Protein AF-0000000075117159 (afdb_homodimer)

InterPro domains:
  IPR006282 Thiamin pyrophosphokinase [TIGR01378] (21-223)
  IPR006282 Thiamin pyrophosphokinase [cd07995] (20-243)
  IPR007371 Thiamin pyrophosphokinase, catalytic domain [PF04263] (34-152)
  IPR007373 Thiamin pyrophosphokinase, thiamin-binding domain [PF04265] (171-242)
  IPR007373 Thiamin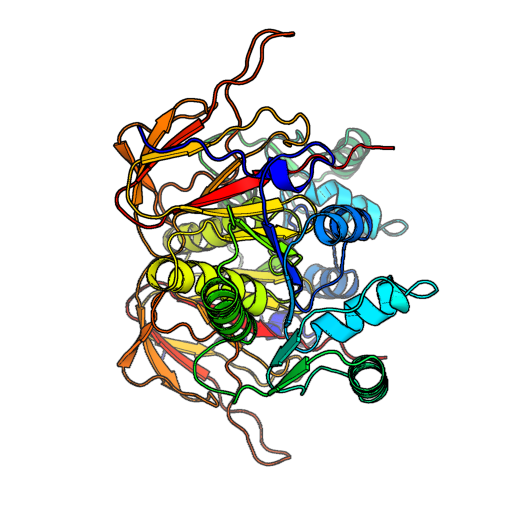 pyrophosphokinase, thiamin-binding domain [SM00983] (169-241)
  IPR016966 Thiamin pyrophosphokinase, eukaryotic [PIRSF031057] (19-249)
  IPR036371 Thiamin pyrophosphokinase, thiamin-binding domain superfamily [SSF63862] (161-248)
  IPR036759 Thiamin pyrophosphokinase, catalytic domain superfamily [G3DSA:3.40.50.10240] (19-159)
  IPR036759 Thiamin pyrophosphokinase, catalytic domain superfamily [SSF63999] (4-155)

Solvent-accessible surface area (backbone atoms only — not comparable to full-atom values): 26478 Å² total; per-residue (Å²): 128,72,72,68,43,47,78,65,33,57,72,37,89,84,38,80,64,35,29,30,35,37,32,32,69,41,84,77,56,63,70,60,46,54,48,40,58,75,56,32,79,43,36,34,23,23,29,33,12,45,47,44,51,53,61,73,30,63,96,50,46,86,79,66,70,42,61,30,37,23,23,70,55,81,65,37,48,70,69,53,53,50,50,41,50,71,74,64,33,41,76,45,78,38,78,92,55,102,58,52,48,62,46,53,38,49,53,51,49,54,49,49,37,57,75,67,64,55,84,67,61,30,37,39,28,45,26,42,62,59,78,51,52,41,54,24,52,43,43,54,32,35,49,44,41,40,65,79,72,43,90,59,52,58,36,32,37,37,95,48,28,36,40,37,66,38,65,56,42,69,44,36,34,45,67,63,82,81,46,58,36,81,36,28,25,46,40,28,63,40,22,64,21,51,27,33,38,44,47,36,61,74,58,38,78,69,38,66,28,24,68,56,73,38,70,41,40,79,33,30,63,42,87,61,61,89,91,52,78,52,64,50,31,34,41,34,27,73,32,51,35,31,35,33,35,28,40,46,71,79,74,129,127,72,72,69,42,46,77,65,34,58,71,37,90,84,38,80,64,34,28,31,36,38,31,30,70,39,84,76,56,64,70,59,46,54,47,41,57,73,56,32,79,43,37,34,23,23,29,34,12,46,46,44,52,53,62,74,29,64,96,50,45,86,79,65,69,43,63,30,36,22,21,71,55,81,64,36,49,69,69,53,54,49,51,41,50,71,74,65,34,41,75,44,80,38,79,93,55,103,58,52,46,62,47,52,39,48,54,52,48,52,49,48,37,58,75,67,65,56,83,66,60,31,37,39,28,44,26,44,63,59,77,52,52,42,55,24,51,44,43,54,32,36,50,45,42,40,66,78,72,42,89,61,52,59,38,31,37,38,94,46,28,34,40,35,63,37,65,56,40,69,43,34,33,44,67,63,81,79,45,59,37,79,36,27,24,46,41,27,57,55,17,65,22,50,26,33,39,43,45,35,60,73,57,39,78,69,37,66,29,24,64,55,75,38,67,41,41,79,33,29,63,40,86,60,60,89,90,52,78,53,63,52,31,34,43,32,27,72,32,54,35,33,36,34,36,29,41,48,74,79,73,128

Nearest PDB structures (foldseek):
  2f17-assembly1_A  TM=9.720E-01  e=2.182E-40  Mus musculus
  3s4y-assembly1_A  TM=9.652E-01  e=1.188E-36  Homo sapiens
  2hh9-assembly1_A  TM=8.566E-01  e=5.691E-23  Candida albicans
  2hh9-assembly1_B  TM=8.736E-01  e=2.674E-22  Candida albicans
  2g9z-assembly1_B  TM=8.415E-01  e=1.532E-22  Candida albicans

Radius of gyration: 22.89 Å; Cα contacts (8 Å, |Δi|>4): 1138; chains: 2; bounding box: 66×65×55 Å

Organism: Scophthalmus maximus (NCBI:txid52904)

pLDDT: mean 93.29, std 8.94, range [29.61, 98.81]

Sequence (504 aa):
MDRELTPLDCLLPSGSLRICLIILNQPLDVDYLHVLWSKALLRACADGAANHLYNTTAGDRDSFLPDYISGDFDSITTKVKAFYAYKGCKLMETADQDLTDFTKCLAIMLEEIQRRQLQVDAIVTLGGLAGRFDQTMASVETLHHALHMTQLPVLMVQGTSLAYLLRPGSHRLGVNTGLEGDWCSLIPVGGPCQTITTGLKWNLDNQVLQFGKLVSTSNAFETVAPGNPRMPVTVTTDQPLLWSMGISKSREMDRELTPLDCLLPSGSLRICLIILNQPLDVDYLHVLWSKALLRACADGAANHLYNTTAGDRDSFLPDYISGDFDSITTKVKAFYAYKGCKLMETADQDLTDFTKCLAIMLEEIQRRQLQVDAIVTLGGLAGRFDQTMASVETLHHALHMTQLPVLMVQGTSLAYLLRPGSHRLGVNTGLEGDWCSLIPVGGPCQTITTGLKWNLDNQVLQFGKLVSTSNAFETVAPGNPRMPVTVTTDQPLLWSMGISKSRE

Structure (mmCIF, N/CA/C/O backbone):
data_AF-0000000075117159-model_v1
#
loop_
_entity.id
_entity.type
_entity.pdbx_description
1 polymer 'Thiamine pyrophosphokinase'
#
loop_
_atom_site.group_PDB
_atom_site.id
_atom_site.type_symbol
_atom_site.label_atom_id
_atom_site.label_alt_id
_atom_site.label_comp_id
_atom_site.label_asym_id
_atom_site.label_entity_id
_atom_site.label_seq_id
_atom_site.pdbx_PDB_ins_code
_atom_site.Cartn_x
_atom_site.Cartn_y
_atom_site.Cartn_z
_atom_site.occupancy
_atom_site.B_iso_or_equiv
_atom_site.auth_seq_id
_atom_site.auth_comp_id
_atom_site.auth_asym_id
_atom_site.auth_atom_id
_atom_site.pdbx_PDB_model_num
ATOM 1 N N . MET A 1 1 ? 18.531 -27.922 3.85 1 39.19 1 MET A N 1
ATOM 2 C CA . MET A 1 1 ? 18.938 -26.562 3.48 1 39.19 1 MET A CA 1
ATOM 3 C C . MET A 1 1 ? 17.812 -25.844 2.725 1 39.19 1 MET A C 1
ATOM 5 O O . MET A 1 1 ? 17.266 -26.391 1.764 1 39.19 1 MET A O 1
ATOM 9 N N . ASP A 1 2 ? 17.125 -24.828 3.33 1 57.19 2 ASP A N 1
ATOM 10 C CA . ASP A 1 2 ? 15.93 -24.25 2.748 1 57.19 2 ASP A CA 1
ATOM 11 C C . ASP A 1 2 ? 16.203 -23.719 1.341 1 57.19 2 ASP A C 1
ATOM 13 O O . ASP A 1 2 ? 17.25 -23.156 1.08 1 57.19 2 ASP A O 1
ATOM 17 N N . ARG A 1 3 ? 15.656 -24.344 0.374 1 77.5 3 ARG A N 1
ATOM 18 C CA . ARG A 1 3 ? 15.836 -24.062 -1.05 1 77.5 3 ARG A CA 1
ATOM 19 C C . ARG A 1 3 ? 15.797 -22.578 -1.333 1 77.5 3 ARG A C 1
ATOM 21 O O . ARG A 1 3 ? 14.984 -21.844 -0.76 1 77.5 3 ARG A O 1
ATOM 28 N N . GLU A 1 4 ? 16.812 -22.125 -1.991 1 90.69 4 GLU A N 1
ATOM 29 C CA . GLU A 1 4 ? 16.938 -20.734 -2.424 1 90.69 4 GLU A CA 1
ATOM 30 C C . GLU A 1 4 ? 15.883 -20.375 -3.465 1 90.69 4 GLU A C 1
ATOM 32 O O . GLU A 1 4 ? 15.633 -21.156 -4.387 1 90.69 4 GLU A O 1
ATOM 37 N N . LEU A 1 5 ? 15.203 -19.359 -3.203 1 96.44 5 LEU A N 1
ATOM 38 C CA . LEU A 1 5 ? 14.258 -18.812 -4.18 1 96.44 5 LEU A CA 1
ATOM 39 C C . LEU A 1 5 ? 14.781 -17.516 -4.781 1 96.44 5 LEU A C 1
ATOM 41 O O . LEU A 1 5 ? 15.211 -16.625 -4.055 1 96.44 5 LEU A O 1
ATOM 45 N N . THR A 1 6 ? 14.883 -17.453 -6.078 1 97.25 6 THR A N 1
ATOM 46 C CA . THR A 1 6 ? 15.203 -16.203 -6.77 1 97.25 6 THR A CA 1
ATOM 47 C C . THR A 1 6 ? 13.93 -15.539 -7.297 1 97.25 6 THR A C 1
ATOM 49 O O . THR A 1 6 ? 13.445 -15.891 -8.375 1 97.25 6 THR A O 1
ATOM 52 N N . PRO A 1 7 ? 13.422 -14.531 -6.598 1 97.12 7 PRO A N 1
ATOM 53 C CA . PRO A 1 7 ? 12.078 -14.016 -6.863 1 97.12 7 PRO A CA 1
ATOM 54 C C . PRO A 1 7 ? 11.922 -13.477 -8.281 1 97.12 7 PRO A C 1
ATOM 56 O O . PRO A 1 7 ? 10.906 -13.727 -8.938 1 97.12 7 PRO A O 1
ATOM 59 N N . LEU A 1 8 ? 12.945 -12.883 -8.828 1 97.75 8 LEU A N 1
ATOM 60 C CA . LEU A 1 8 ? 12.797 -12.195 -10.109 1 97.75 8 LEU A CA 1
ATOM 61 C C . LEU A 1 8 ? 13.125 -13.133 -11.266 1 97.75 8 LEU A C 1
ATOM 63 O O . LEU A 1 8 ? 13.07 -12.727 -12.43 1 97.75 8 LEU A O 1
ATOM 67 N N . ASP A 1 9 ? 13.43 -14.383 -10.953 1 97 9 ASP A N 1
ATOM 68 C CA . ASP A 1 9 ? 13.688 -15.383 -11.984 1 97 9 ASP A CA 1
ATOM 69 C C . ASP A 1 9 ? 12.508 -15.508 -12.938 1 97 9 ASP A C 1
ATOM 71 O O . ASP A 1 9 ? 12.688 -15.773 -14.133 1 97 9 ASP A O 1
ATOM 75 N N . CYS A 1 10 ? 11.344 -15.289 -12.445 1 96.31 10 CYS A N 1
ATOM 76 C CA . CYS A 1 10 ? 10.117 -15.461 -13.227 1 96.31 10 CYS A CA 1
ATOM 77 C C . CYS A 1 10 ? 10.031 -14.422 -14.344 1 96.31 10 CYS A C 1
ATOM 79 O O . CYS A 1 10 ? 9.328 -14.625 -15.336 1 96.31 10 CYS A O 1
ATOM 81 N N . LEU A 1 11 ? 10.758 -13.336 -14.211 1 97.06 11 LEU A N 1
ATOM 82 C CA . LEU A 1 11 ? 10.68 -12.266 -15.195 1 97.06 11 LEU A CA 1
ATOM 83 C C . LEU A 1 11 ? 11.789 -12.398 -16.234 1 97.06 11 LEU A C 1
ATOM 85 O O . LEU A 1 11 ? 11.836 -11.625 -17.188 1 97.06 11 LEU A O 1
ATOM 89 N N . LEU A 1 12 ? 12.656 -13.359 -16 1 94.94 12 LEU A N 1
ATOM 90 C CA . LEU A 1 12 ? 13.711 -13.633 -16.969 1 94.94 12 LEU A CA 1
ATOM 91 C C . LEU A 1 12 ? 13.25 -14.633 -18.016 1 94.94 12 LEU A C 1
ATOM 93 O O . LEU A 1 12 ? 12.773 -15.719 -17.688 1 94.94 12 LEU A O 1
ATOM 97 N N . PRO A 1 13 ? 13.383 -14.266 -19.25 1 90.25 13 PRO A N 1
ATOM 98 C CA . PRO A 1 13 ? 13.047 -15.25 -20.281 1 90.25 13 PRO A CA 1
ATOM 99 C C . PRO A 1 13 ? 13.758 -16.594 -20.078 1 90.25 13 PRO A C 1
ATOM 101 O O . PRO A 1 13 ? 13.18 -17.641 -20.359 1 90.25 13 PRO A O 1
ATOM 104 N N . SER A 1 14 ? 14.914 -16.531 -19.609 1 90.81 14 SER A N 1
ATOM 105 C CA . SER A 1 14 ? 15.703 -17.734 -19.391 1 90.81 14 SER A CA 1
ATOM 106 C C . SER A 1 14 ? 15.477 -18.312 -18 1 90.81 14 SER A C 1
ATOM 108 O O . SER A 1 14 ? 16.156 -19.25 -17.594 1 90.81 14 SER A O 1
ATOM 110 N N . GLY A 1 15 ? 14.539 -17.734 -17.344 1 92.56 15 GLY A N 1
ATOM 111 C CA . GLY A 1 15 ? 14.289 -18.203 -15.984 1 92.56 15 GLY A CA 1
ATOM 112 C C . GLY A 1 15 ? 13.844 -19.656 -15.9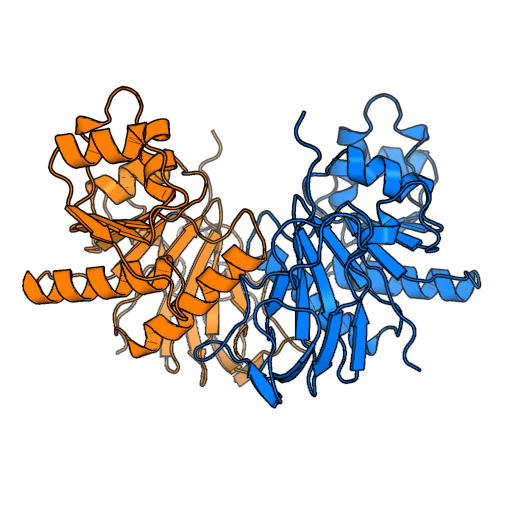3 1 92.56 15 GLY A C 1
ATOM 113 O O . GLY A 1 15 ? 13.219 -20.156 -16.875 1 92.56 15 GLY A O 1
ATOM 114 N N . SER A 1 16 ? 14.086 -20.312 -14.812 1 92.88 16 SER A N 1
ATOM 115 C CA . SER A 1 16 ? 13.859 -21.75 -14.703 1 92.88 16 SER A CA 1
ATOM 116 C C . SER A 1 16 ? 12.617 -22.047 -13.875 1 92.88 16 SER A C 1
ATOM 118 O O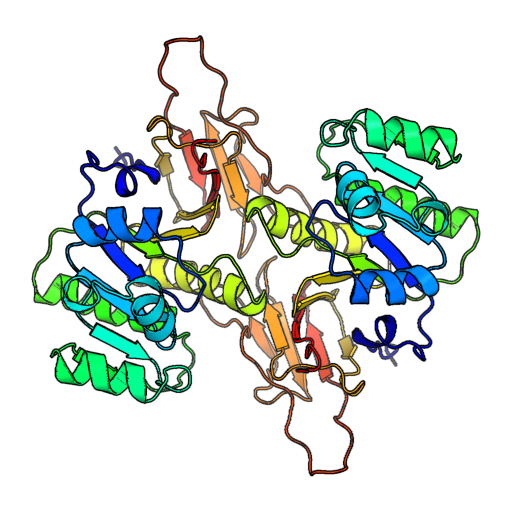 . SER A 1 16 ? 12.125 -23.188 -13.859 1 92.88 16 SER A O 1
ATOM 120 N N . LEU A 1 17 ? 12.078 -21.078 -13.234 1 95.62 17 LEU A N 1
ATOM 121 C CA . LEU A 1 17 ? 10.922 -21.328 -12.367 1 95.62 17 LEU A CA 1
ATOM 122 C C . LEU A 1 17 ? 9.703 -21.719 -13.188 1 95.62 17 LEU A C 1
ATOM 124 O O . LEU A 1 17 ? 9.367 -21.062 -14.172 1 95.62 17 LEU A O 1
ATOM 128 N N . ARG A 1 18 ? 9.117 -22.812 -12.875 1 97.56 18 ARG A N 1
ATOM 129 C CA . ARG A 1 18 ? 7.805 -23.156 -13.391 1 97.56 18 ARG A CA 1
ATOM 130 C C . ARG A 1 18 ? 6.703 -22.438 -12.625 1 97.56 18 ARG A C 1
ATOM 132 O O . ARG A 1 18 ? 6.5 -22.688 -11.438 1 97.56 18 ARG A O 1
ATOM 139 N N . ILE A 1 19 ? 5.941 -21.547 -13.398 1 98.56 19 ILE A N 1
ATOM 140 C CA . ILE A 1 19 ? 5.07 -20.656 -12.641 1 98.56 19 ILE A CA 1
ATOM 141 C C . ILE A 1 19 ? 3.627 -20.828 -13.109 1 98.56 19 ILE A C 1
ATOM 143 O O . ILE A 1 19 ? 3.377 -21.375 -14.188 1 98.56 19 ILE A O 1
ATOM 147 N N . CYS A 1 20 ? 2.711 -20.438 -12.266 1 98.81 20 CYS A N 1
ATOM 148 C CA . CYS A 1 20 ? 1.337 -20.109 -12.617 1 98.81 20 CYS A CA 1
ATOM 149 C C . CYS A 1 20 ? 1.091 -18.609 -12.477 1 98.81 20 CYS A C 1
ATOM 151 O O . CYS A 1 20 ? 1.767 -17.938 -11.695 1 98.81 20 CYS A O 1
ATOM 153 N N . LEU A 1 21 ? 0.141 -18.141 -13.266 1 98.75 21 LEU A N 1
ATOM 154 C CA . LEU A 1 21 ? -0.03 -16.688 -13.352 1 98.75 21 LEU A CA 1
ATOM 155 C C . LEU A 1 21 ? -1.466 -16.297 -13.023 1 98.75 21 LEU A C 1
ATOM 157 O O . LEU A 1 21 ? -2.412 -16.875 -13.555 1 98.75 21 LEU A O 1
ATOM 161 N N . ILE A 1 22 ? -1.639 -15.383 -12.102 1 98.56 22 ILE A N 1
ATOM 162 C CA . ILE A 1 22 ? -2.926 -14.75 -11.836 1 98.56 22 ILE A CA 1
ATOM 163 C C . ILE A 1 22 ? -2.854 -13.258 -12.172 1 98.56 22 ILE A C 1
ATOM 165 O O . ILE A 1 22 ? -1.975 -12.547 -11.68 1 98.56 22 ILE A O 1
ATOM 169 N N . ILE A 1 23 ? -3.729 -12.812 -12.992 1 98 23 ILE A N 1
ATOM 170 C CA . ILE A 1 23 ? -3.828 -11.391 -13.305 1 98 23 ILE A CA 1
ATOM 171 C C . ILE A 1 23 ? -4.906 -10.75 -12.438 1 98 23 ILE A C 1
ATOM 173 O O . ILE A 1 23 ? -6.023 -11.258 -12.344 1 98 23 ILE A O 1
ATOM 177 N N . LEU A 1 24 ? -4.566 -9.688 -11.805 1 96.38 24 LEU A N 1
ATOM 178 C CA . LEU A 1 24 ? -5.504 -8.969 -10.945 1 96.38 24 LEU A CA 1
ATOM 179 C C . LEU A 1 24 ? -6.02 -7.707 -11.633 1 96.38 24 LEU A C 1
ATOM 181 O O . LEU A 1 24 ? -5.504 -7.312 -12.68 1 96.38 24 LEU A O 1
ATOM 185 N N . ASN A 1 25 ? -7.082 -7.141 -11.047 1 91.56 25 ASN A N 1
ATOM 186 C CA . ASN A 1 25 ? -7.828 -6.062 -11.68 1 91.56 25 ASN A CA 1
ATOM 187 C C . ASN A 1 25 ? -7.105 -4.723 -11.539 1 91.56 25 ASN A C 1
ATOM 189 O O . ASN A 1 25 ? -7.637 -3.785 -10.945 1 91.56 25 ASN A O 1
ATOM 193 N N . GLN A 1 26 ? -5.977 -4.609 -12.148 1 89.88 26 GLN A N 1
ATOM 194 C CA . GLN A 1 26 ? -5.129 -3.424 -12.219 1 89.88 26 GLN A CA 1
ATOM 195 C C . GLN A 1 26 ? -4.527 -3.26 -13.617 1 89.88 26 GLN A C 1
ATOM 197 O O . GLN A 1 26 ? -4.523 -4.203 -14.406 1 89.88 26 GLN A O 1
ATOM 202 N N . PRO A 1 27 ? -4.082 -2.01 -13.875 1 87.12 27 PRO A N 1
ATOM 203 C CA . PRO A 1 27 ? -3.391 -1.838 -15.156 1 87.12 27 PRO A CA 1
ATOM 204 C C . PRO A 1 27 ? -2.211 -2.795 -15.32 1 87.12 27 PRO A C 1
ATOM 206 O O . PRO A 1 27 ? -1.485 -3.059 -14.359 1 87.12 27 PRO A O 1
ATOM 209 N N . LEU A 1 28 ? -2.031 -3.242 -16.578 1 92 28 LEU A N 1
ATOM 210 C CA . LEU A 1 28 ? -1.05 -4.289 -16.828 1 92 28 LEU A CA 1
ATOM 211 C C . LEU A 1 28 ? 0.185 -3.717 -17.516 1 92 28 LEU A C 1
ATOM 213 O O . LEU A 1 28 ? 0.069 -2.865 -18.406 1 92 28 LEU A O 1
ATOM 217 N N . ASP A 1 29 ? 1.282 -4.094 -17.016 1 92.12 29 ASP A N 1
ATOM 218 C CA . ASP A 1 29 ? 2.52 -3.873 -17.75 1 92.12 29 ASP A CA 1
ATOM 219 C C . ASP A 1 29 ? 2.676 -4.891 -18.875 1 92.12 29 ASP A C 1
ATOM 221 O O . ASP A 1 29 ? 2.867 -6.082 -18.625 1 92.12 29 ASP A O 1
ATOM 225 N N . VAL A 1 30 ? 2.73 -4.438 -20.016 1 93.25 30 VAL A N 1
ATOM 226 C CA . VAL A 1 30 ? 2.678 -5.297 -21.203 1 93.25 30 VAL A CA 1
ATOM 227 C C . VAL A 1 30 ? 3.922 -6.18 -21.25 1 93.25 30 VAL A C 1
ATOM 229 O O . VAL A 1 30 ? 3.838 -7.359 -21.594 1 93.25 30 VAL A O 1
ATOM 232 N N . ASP A 1 31 ? 5.027 -5.633 -20.922 1 93.06 31 ASP A N 1
ATOM 233 C CA . ASP A 1 31 ? 6.266 -6.402 -20.969 1 93.06 31 ASP A CA 1
ATOM 234 C C . ASP A 1 31 ? 6.234 -7.551 -19.953 1 93.06 31 ASP A C 1
ATOM 236 O O . ASP A 1 31 ? 6.613 -8.68 -20.281 1 93.06 31 ASP A O 1
ATOM 240 N N . TYR A 1 32 ? 5.777 -7.254 -18.766 1 95.88 32 TYR A N 1
ATOM 241 C CA . TYR A 1 32 ? 5.641 -8.305 -17.75 1 95.88 32 TYR A CA 1
ATOM 242 C C . TYR A 1 32 ? 4.645 -9.359 -18.203 1 95.88 32 TYR A C 1
ATOM 244 O O . TYR A 1 32 ? 4.883 -10.562 -18.047 1 95.88 32 TYR A O 1
ATOM 252 N N . LEU A 1 33 ? 3.568 -8.852 -18.766 1 96.88 33 LEU A N 1
ATOM 253 C CA . LEU A 1 33 ? 2.523 -9.773 -19.203 1 96.88 33 LEU A CA 1
ATOM 254 C C . LEU A 1 33 ? 3.074 -10.773 -20.219 1 96.88 33 LEU A C 1
ATOM 256 O O . LEU A 1 33 ? 2.865 -11.984 -20.062 1 96.88 33 LEU A O 1
ATOM 260 N N . HIS A 1 34 ? 3.801 -10.305 -21.172 1 95.62 34 HIS A N 1
ATOM 261 C CA . HIS A 1 34 ? 4.305 -11.164 -22.234 1 95.62 34 HIS A CA 1
ATOM 262 C C . HIS A 1 34 ? 5.254 -12.227 -21.688 1 95.62 34 HIS A C 1
ATOM 264 O O . HIS A 1 34 ? 5.145 -13.406 -22.031 1 95.62 34 HIS A O 1
ATOM 270 N N . VAL A 1 35 ? 6.113 -11.836 -20.875 1 96.19 35 VAL A N 1
ATOM 271 C CA . VAL A 1 35 ? 7.113 -12.758 -20.344 1 96.19 35 VAL A CA 1
ATOM 272 C C . VAL A 1 35 ? 6.434 -13.797 -19.453 1 96.19 35 VAL A C 1
ATOM 274 O O . VAL A 1 35 ? 6.66 -15 -19.609 1 96.19 35 VAL A O 1
ATOM 277 N N . LEU A 1 36 ? 5.598 -13.367 -18.562 1 97.88 36 LEU A N 1
ATOM 278 C CA . LEU A 1 36 ? 4.961 -14.258 -17.594 1 97.88 36 LEU A CA 1
ATOM 279 C C . LEU A 1 36 ? 3.967 -15.18 -18.281 1 97.88 36 LEU A C 1
ATOM 281 O O . LEU A 1 36 ? 3.887 -16.375 -17.953 1 97.88 36 LEU A O 1
ATOM 285 N N . TRP A 1 37 ? 3.297 -14.578 -19.234 1 97.38 37 TRP A N 1
ATOM 286 C CA . TRP A 1 37 ? 2.293 -15.359 -19.953 1 97.38 37 TRP A CA 1
ATOM 287 C C . TRP A 1 37 ? 2.936 -16.531 -20.703 1 97.38 37 TRP A C 1
ATOM 289 O O . TRP A 1 37 ? 2.404 -17.641 -20.703 1 97.38 37 TRP A O 1
ATOM 299 N N . SER A 1 38 ? 4.012 -16.297 -21.312 1 96.06 38 SER A N 1
ATOM 300 C CA . SER A 1 38 ? 4.68 -17.312 -22.125 1 96.06 38 SER A CA 1
ATOM 301 C C . SER A 1 38 ? 5.25 -18.422 -21.25 1 96.06 38 SER A C 1
ATOM 303 O O . SER A 1 38 ? 5.391 -19.562 -21.703 1 96.06 38 SER A O 1
ATOM 305 N N . LYS A 1 39 ? 5.445 -18.172 -20.031 1 96.5 39 LYS A N 1
ATOM 306 C CA . LYS A 1 39 ? 6.109 -19.125 -19.141 1 96.5 39 LYS A CA 1
ATOM 307 C C . LYS A 1 39 ? 5.098 -19.875 -18.281 1 96.5 39 LYS A C 1
ATOM 309 O O . LYS A 1 39 ? 5.371 -20.969 -17.797 1 96.5 39 LYS A O 1
ATOM 314 N N . ALA A 1 40 ? 3.977 -19.375 -18.078 1 98.06 40 ALA A N 1
ATOM 315 C CA . ALA A 1 40 ? 3.033 -19.859 -17.078 1 98.06 40 ALA A CA 1
ATOM 316 C C . ALA A 1 40 ? 2.398 -21.172 -17.516 1 98.06 40 ALA A C 1
ATOM 318 O O . ALA A 1 40 ? 2.023 -21.344 -18.672 1 98.06 40 ALA A O 1
ATOM 319 N N . LEU A 1 41 ? 2.293 -22.078 -16.578 1 98.19 41 LEU A N 1
ATOM 320 C CA . LEU A 1 41 ? 1.645 -23.359 -16.797 1 98.19 41 LEU A CA 1
ATOM 321 C C . LEU A 1 41 ? 0.127 -23.219 -16.766 1 98.19 41 LEU A C 1
ATOM 323 O O . LEU A 1 41 ? -0.589 -24 -17.406 1 98.19 41 LEU A O 1
ATOM 327 N N . LEU A 1 42 ? -0.335 -22.344 -15.969 1 98.06 42 LEU A N 1
ATOM 328 C CA . LEU A 1 42 ? -1.733 -21.953 -15.82 1 98.06 42 LEU A CA 1
ATOM 329 C C . LEU A 1 42 ? -1.872 -20.438 -15.742 1 98.06 42 LEU A C 1
ATOM 331 O O . LEU A 1 42 ? -1.052 -19.766 -15.109 1 98.06 42 LEU A O 1
ATOM 335 N N . ARG A 1 43 ? -2.91 -19.969 -16.438 1 98.25 43 ARG A N 1
ATOM 336 C CA . ARG A 1 43 ? -3.172 -18.547 -16.438 1 98.25 43 ARG A CA 1
ATOM 337 C C . ARG A 1 43 ? -4.609 -18.25 -16.031 1 98.25 43 ARG A C 1
ATOM 339 O O . ARG A 1 43 ? -5.547 -18.844 -16.547 1 98.25 43 ARG A O 1
ATOM 346 N N . ALA A 1 44 ? -4.758 -17.312 -15.047 1 98.25 44 ALA A N 1
ATOM 347 C CA . ALA A 1 44 ? -6.098 -16.969 -14.57 1 98.25 44 ALA A CA 1
ATOM 348 C C . ALA A 1 44 ? -6.27 -15.461 -14.438 1 98.25 44 ALA A C 1
ATOM 350 O O . ALA A 1 44 ? -5.289 -14.734 -14.297 1 98.25 44 ALA A O 1
ATOM 351 N N . CYS A 1 45 ? -7.488 -15 -14.539 1 97.44 45 CYS A N 1
ATOM 352 C CA . CYS A 1 45 ? -7.863 -13.617 -14.289 1 97.44 45 CYS A CA 1
ATOM 353 C C . CYS A 1 45 ? -8.859 -13.523 -13.133 1 97.44 45 CYS A C 1
ATOM 355 O O . CYS A 1 45 ? -9.797 -14.312 -13.055 1 97.44 45 CYS A O 1
ATOM 357 N N . ALA A 1 46 ? -8.594 -12.625 -12.266 1 94.19 46 ALA A N 1
ATOM 358 C CA . ALA A 1 46 ? -9.547 -12.359 -11.195 1 94.19 46 ALA A CA 1
ATOM 359 C C . ALA A 1 46 ? -10.523 -11.25 -11.594 1 94.19 46 ALA A C 1
ATOM 361 O O . ALA A 1 46 ? -10.188 -10.07 -11.523 1 94.19 46 ALA A O 1
ATOM 362 N N . ASP A 1 47 ? -11.727 -11.625 -11.969 1 89.06 47 ASP A N 1
ATOM 363 C CA . ASP A 1 47 ? -12.867 -10.75 -12.203 1 89.06 47 ASP A CA 1
ATOM 364 C C . ASP A 1 47 ? -12.539 -9.68 -13.242 1 89.06 47 ASP A C 1
ATOM 366 O O . ASP A 1 47 ? -12.227 -10 -14.391 1 89.06 47 ASP A O 1
ATOM 370 N N . GLY A 1 48 ? -12.422 -8.438 -12.859 1 90.44 48 GLY A N 1
ATOM 371 C CA . GLY A 1 48 ? -12.234 -7.312 -13.758 1 90.44 48 GLY A CA 1
ATOM 372 C C . GLY A 1 48 ? -10.883 -7.316 -14.445 1 90.44 48 GLY A C 1
ATOM 373 O O . GLY A 1 48 ? -10.672 -6.586 -15.422 1 90.44 48 GLY A O 1
ATOM 374 N N . ALA A 1 49 ? -10.023 -8.18 -14.055 1 94.5 49 ALA A N 1
ATOM 375 C CA . ALA A 1 49 ? -8.711 -8.305 -14.688 1 94.5 49 ALA A CA 1
ATOM 376 C C . ALA A 1 49 ? -8.852 -8.695 -16.156 1 94.5 49 ALA A C 1
ATOM 378 O O . ALA A 1 49 ? -8.008 -8.344 -16.984 1 94.5 49 ALA A O 1
ATOM 379 N N . ALA A 1 50 ? -9.898 -9.391 -16.422 1 95.5 50 ALA A N 1
ATOM 380 C CA . ALA A 1 50 ? -10.141 -9.836 -17.797 1 95.5 50 ALA A CA 1
ATOM 381 C C . ALA A 1 50 ? -10.305 -8.641 -18.734 1 95.5 50 ALA A C 1
ATOM 383 O O . ALA A 1 50 ? -9.914 -8.703 -19.906 1 95.5 50 ALA A O 1
ATOM 384 N N . ASN A 1 51 ? -10.906 -7.566 -18.234 1 96.06 51 ASN A N 1
ATOM 385 C CA . ASN A 1 51 ? -11.023 -6.348 -19.031 1 96.06 51 ASN A CA 1
ATOM 386 C C . ASN A 1 51 ? -9.656 -5.801 -19.422 1 96.06 51 ASN A C 1
ATOM 388 O O . ASN A 1 51 ? -9.438 -5.418 -20.578 1 96.06 51 ASN A O 1
ATOM 392 N N . HIS A 1 52 ? -8.781 -5.801 -18.484 1 95.44 52 HIS A N 1
ATOM 393 C CA . HIS A 1 52 ? -7.43 -5.312 -18.734 1 95.44 52 HIS A CA 1
ATOM 394 C C . HIS A 1 52 ? -6.695 -6.207 -19.734 1 95.44 52 HIS A C 1
ATOM 396 O O . HIS A 1 52 ? -6.008 -5.711 -20.625 1 95.44 52 HIS A O 1
ATOM 402 N N . LEU A 1 53 ? -6.855 -7.484 -19.516 1 97 53 LEU A N 1
ATOM 403 C CA . LEU A 1 53 ? -6.219 -8.43 -20.438 1 97 53 LEU A CA 1
ATOM 404 C C . LEU A 1 53 ? -6.734 -8.234 -21.859 1 97 53 LEU A C 1
ATOM 406 O O . LEU A 1 53 ? -5.945 -8.117 -22.797 1 97 53 LEU A O 1
ATOM 410 N N . TYR A 1 54 ? -8 -8.164 -21.984 1 96.56 54 TYR A N 1
ATOM 411 C CA . TYR A 1 54 ? -8.664 -7.984 -23.266 1 96.56 54 TYR A CA 1
ATOM 412 C C . TYR A 1 54 ? -8.18 -6.719 -23.953 1 96.56 54 TYR A C 1
ATOM 414 O O . TYR A 1 54 ? -7.852 -6.738 -25.141 1 96.56 54 TYR A O 1
ATOM 422 N N . ASN A 1 55 ? -8.109 -5.641 -23.234 1 95.81 55 ASN A N 1
ATOM 423 C CA . ASN A 1 55 ? -7.734 -4.348 -23.797 1 95.81 55 ASN A CA 1
ATOM 424 C C . ASN A 1 55 ? -6.25 -4.297 -24.141 1 95.81 55 ASN A C 1
ATOM 426 O O . ASN A 1 55 ? -5.871 -3.762 -25.188 1 95.81 55 ASN A O 1
ATOM 430 N N . THR A 1 56 ? -5.445 -4.816 -23.312 1 94.81 56 THR A N 1
ATOM 431 C CA . THR A 1 56 ? -3.996 -4.742 -23.469 1 94.81 56 THR A CA 1
ATOM 432 C C . THR A 1 56 ? -3.527 -5.633 -24.609 1 94.81 56 THR A C 1
ATOM 434 O O . THR A 1 56 ? -2.48 -5.383 -25.203 1 94.81 56 THR A O 1
ATOM 437 N N . THR A 1 57 ? -4.277 -6.629 -24.906 1 95 57 THR A N 1
ATOM 438 C CA . THR A 1 57 ? -3.855 -7.586 -25.922 1 95 57 THR A CA 1
ATOM 439 C C . THR A 1 57 ? -4.637 -7.379 -27.219 1 95 57 THR A C 1
ATOM 441 O O . THR A 1 57 ? -4.801 -8.312 -28.016 1 95 57 THR A O 1
ATOM 444 N N . ALA A 1 58 ? -5.059 -6.168 -27.344 1 90.62 58 ALA A N 1
ATOM 445 C CA . ALA A 1 58 ? -5.762 -5.84 -28.578 1 90.62 58 ALA A CA 1
ATOM 446 C C . ALA A 1 58 ? -4.918 -6.203 -29.812 1 90.62 58 ALA A C 1
ATOM 448 O O . ALA A 1 58 ? -3.73 -5.879 -29.859 1 90.62 58 ALA A O 1
ATOM 449 N N . GLY A 1 59 ? -5.496 -6.871 -30.781 1 90.62 59 GLY A N 1
ATOM 450 C CA . GLY A 1 59 ? -4.812 -7.305 -31.984 1 90.62 59 GLY A CA 1
ATOM 451 C C . GLY A 1 59 ? -4.297 -8.727 -31.891 1 90.62 59 GLY A C 1
ATOM 452 O O . GLY A 1 59 ? -4.008 -9.352 -32.906 1 90.62 59 GLY A O 1
ATOM 453 N N . ASP A 1 60 ? -4.094 -9.25 -30.688 1 93.5 60 ASP A N 1
ATOM 454 C CA . ASP A 1 60 ? -3.566 -10.602 -30.5 1 93.5 60 ASP A CA 1
ATOM 455 C C . ASP A 1 60 ? -4.293 -11.328 -29.375 1 93.5 60 ASP A C 1
ATOM 457 O O . ASP A 1 60 ? -3.676 -12.07 -28.609 1 93.5 60 ASP A O 1
ATOM 461 N N . ARG A 1 61 ? -5.512 -11.062 -29.188 1 94.38 61 ARG A N 1
ATOM 462 C CA . ARG A 1 61 ? -6.277 -11.555 -28.047 1 94.38 61 ARG A CA 1
ATOM 463 C C . ARG A 1 61 ? -6.324 -13.078 -28.031 1 94.38 61 ARG A C 1
ATOM 465 O O . ARG A 1 61 ? -6.336 -13.703 -26.969 1 94.38 61 ARG A O 1
ATOM 472 N N . ASP A 1 62 ? -6.289 -13.641 -29.156 1 94.81 62 ASP A N 1
ATOM 473 C CA . ASP A 1 62 ? -6.406 -15.094 -29.281 1 94.81 62 ASP A CA 1
ATOM 474 C C . ASP A 1 62 ? -5.191 -15.797 -28.672 1 94.81 62 ASP A C 1
ATOM 476 O O . ASP A 1 62 ? -5.254 -16.984 -28.344 1 94.81 62 ASP A O 1
ATOM 480 N N . SER A 1 63 ? -4.188 -15.086 -28.547 1 95.12 63 SER A N 1
ATOM 481 C CA . SER A 1 63 ? -2.971 -15.648 -27.969 1 95.12 63 SER A CA 1
ATOM 482 C C . SER A 1 63 ? -2.955 -15.484 -26.453 1 95.12 63 SER A C 1
ATOM 484 O O . SER A 1 63 ? -2.082 -16.031 -25.781 1 95.12 63 SER A O 1
ATOM 486 N N . PHE A 1 64 ? -3.924 -14.781 -25.906 1 97.06 64 PHE A N 1
ATOM 487 C CA . PHE A 1 64 ? -3.984 -14.508 -24.484 1 97.06 64 PHE A CA 1
ATOM 488 C C . PHE A 1 64 ? -5.328 -14.938 -23.906 1 97.06 64 PHE A C 1
ATOM 490 O O . PHE A 1 64 ? -6.109 -14.102 -23.453 1 97.06 64 PHE A O 1
ATOM 497 N N . LEU A 1 65 ? -5.504 -16.203 -23.984 1 97.62 65 LEU A N 1
ATOM 498 C CA . LEU A 1 65 ? -6.719 -16.797 -23.422 1 97.62 65 LEU A CA 1
ATOM 499 C C . LEU A 1 65 ? -6.438 -17.453 -22.078 1 97.62 65 LEU A C 1
ATOM 501 O O . LEU A 1 65 ? -5.715 -18.453 -22.016 1 97.62 65 LEU A O 1
ATOM 505 N N . PRO A 1 66 ? -6.98 -16.938 -21.016 1 98.12 66 PRO A N 1
ATOM 506 C CA . PRO A 1 66 ? -6.746 -17.547 -19.719 1 98.12 66 PRO A CA 1
ATOM 507 C C . PRO A 1 66 ? -7.414 -18.906 -19.578 1 98.12 66 PRO A C 1
ATOM 509 O O . PRO A 1 66 ? -8.422 -19.172 -20.219 1 98.12 66 PRO A O 1
ATOM 512 N N . ASP A 1 67 ? -6.816 -19.75 -18.734 1 97.44 67 ASP A N 1
ATOM 513 C CA . ASP A 1 67 ? -7.426 -21.031 -18.422 1 97.44 67 ASP A CA 1
ATOM 514 C C . ASP A 1 67 ? -8.781 -20.859 -17.734 1 97.44 67 ASP A C 1
ATOM 516 O O . ASP A 1 67 ? -9.711 -21.625 -17.984 1 97.44 67 ASP A O 1
ATOM 520 N N . TYR A 1 68 ? -8.852 -19.812 -16.859 1 97.12 68 TYR A N 1
ATOM 521 C CA . TYR A 1 68 ? -10.141 -19.484 -16.266 1 97.12 68 TYR A CA 1
ATOM 522 C C . TYR A 1 68 ? -10.188 -18.031 -15.812 1 97.12 68 TYR A C 1
ATOM 524 O O . TYR A 1 68 ? -9.141 -17.406 -15.641 1 97.12 68 TYR A O 1
ATOM 532 N N . ILE A 1 69 ? -11.344 -17.531 -15.695 1 96.69 69 ILE A N 1
ATOM 533 C CA . ILE A 1 69 ? -11.672 -16.25 -15.086 1 96.69 69 ILE A CA 1
ATOM 534 C C . ILE A 1 69 ? -12.617 -16.469 -13.906 1 96.69 69 ILE A C 1
ATOM 536 O O . ILE A 1 69 ? -13.641 -17.125 -14.039 1 96.69 69 ILE A O 1
ATOM 540 N N . SER A 1 70 ? -12.195 -15.93 -12.758 1 94.62 70 SER A N 1
ATOM 541 C CA . SER A 1 70 ? -13.023 -16.172 -11.586 1 94.62 70 SER A CA 1
ATOM 542 C C . SER A 1 70 ? -13.414 -14.852 -10.914 1 94.62 70 SER A C 1
ATOM 544 O O . SER A 1 70 ? -12.703 -13.852 -11.023 1 94.62 70 SER A O 1
ATOM 546 N N . GLY A 1 71 ? -14.547 -14.852 -10.18 1 90.5 71 GLY A N 1
ATOM 547 C CA . GLY A 1 71 ? -15.031 -13.711 -9.43 1 90.5 71 GLY A CA 1
ATOM 548 C C . GLY A 1 71 ? -16.547 -13.594 -9.414 1 90.5 71 GLY A C 1
ATOM 549 O O . GLY A 1 71 ? -17.25 -14.555 -9.742 1 90.5 71 GLY A O 1
ATOM 550 N N . ASP A 1 72 ? -17.016 -12.5 -9.047 1 84.44 72 ASP A N 1
ATOM 551 C CA . ASP A 1 72 ? -18.469 -12.305 -9.039 1 84.44 72 ASP A CA 1
ATOM 552 C C . ASP A 1 72 ? -18.938 -11.602 -10.305 1 84.44 72 ASP A C 1
ATOM 554 O O . ASP A 1 72 ? -20.125 -11.359 -10.492 1 84.44 72 ASP A O 1
ATOM 558 N N . PHE A 1 73 ? -18.047 -11.188 -11.164 1 85.94 73 PHE A N 1
ATOM 559 C CA . PHE A 1 73 ? -18.25 -10.688 -12.516 1 85.94 73 PHE A CA 1
ATOM 560 C C . PHE A 1 73 ? -19.016 -9.367 -12.492 1 85.94 73 PHE A C 1
ATOM 562 O O . PHE A 1 73 ? -19.766 -9.062 -13.43 1 85.94 73 PHE A O 1
ATOM 569 N N . ASP A 1 74 ? -18.906 -8.672 -11.398 1 81.38 74 ASP A N 1
ATOM 570 C CA . ASP A 1 74 ? -19.531 -7.359 -11.32 1 81.38 74 ASP A CA 1
ATOM 571 C C . ASP A 1 74 ? -18.672 -6.301 -12.008 1 81.38 74 ASP A C 1
ATOM 573 O O . ASP A 1 74 ? -19.156 -5.23 -12.367 1 81.38 74 ASP A O 1
ATOM 577 N N . SER A 1 75 ? -17.484 -6.594 -12.195 1 83.88 75 SER A N 1
ATOM 578 C CA . SER A 1 75 ? -16.562 -5.613 -12.742 1 83.88 75 SER A CA 1
ATOM 579 C C . SER A 1 75 ? -16.156 -5.969 -14.172 1 83.88 75 SER A C 1
ATOM 581 O O . SER A 1 75 ? -15.438 -5.219 -14.828 1 83.88 75 SER A O 1
ATOM 583 N N . ILE A 1 76 ? -16.516 -7.09 -14.664 1 90.88 76 ILE A N 1
ATOM 584 C CA . ILE A 1 76 ? -16.203 -7.488 -16.031 1 90.88 76 ILE A CA 1
ATOM 585 C C . ILE A 1 76 ? -17.297 -6.977 -16.969 1 90.88 76 ILE A C 1
ATOM 587 O O . ILE A 1 76 ? -18.484 -7.031 -16.656 1 90.88 76 ILE A O 1
ATOM 591 N N . THR A 1 77 ? -16.906 -6.504 -18.109 1 93.12 77 THR A N 1
ATOM 592 C CA . THR A 1 77 ? -17.891 -6.004 -19.062 1 93.12 77 THR A CA 1
ATOM 593 C C . THR A 1 77 ? -18.531 -7.156 -19.828 1 93.12 77 THR A C 1
ATOM 595 O O . THR A 1 77 ? -17.922 -8.211 -20 1 93.12 77 THR A O 1
ATOM 598 N N . THR A 1 78 ? -19.656 -6.879 -20.328 1 93.81 78 THR A N 1
ATOM 599 C CA . THR A 1 78 ? -20.422 -7.883 -21.062 1 93.81 78 THR A CA 1
ATOM 600 C C . THR A 1 78 ? -19.672 -8.328 -22.312 1 93.81 78 THR A C 1
ATOM 602 O O . THR A 1 78 ? -19.625 -9.516 -22.625 1 93.81 78 THR A O 1
ATOM 605 N N . LYS A 1 79 ? -19.094 -7.402 -22.969 1 95.31 79 LYS A N 1
ATOM 606 C CA . LYS A 1 79 ? -18.344 -7.664 -24.188 1 95.31 79 LYS A CA 1
ATOM 607 C C . LYS A 1 79 ? -17.172 -8.602 -23.922 1 95.31 79 LYS A C 1
ATOM 609 O O . LYS A 1 79 ? -16.969 -9.57 -24.656 1 95.31 79 LYS A O 1
ATOM 614 N N . VAL A 1 80 ? -16.469 -8.352 -22.922 1 96.06 80 VAL A N 1
ATOM 615 C CA . VAL A 1 80 ? -15.273 -9.109 -22.578 1 96.06 80 VAL A CA 1
ATOM 616 C C . VAL A 1 80 ? -15.664 -10.508 -22.094 1 96.06 80 VAL A C 1
ATOM 618 O O . VAL A 1 80 ? -15.047 -11.5 -22.484 1 96.06 80 VAL A O 1
ATOM 621 N N . LYS A 1 81 ? -16.672 -10.539 -21.266 1 95.19 81 LYS A N 1
ATOM 622 C CA . LYS A 1 81 ? -17.172 -11.82 -20.781 1 95.19 81 LYS A CA 1
ATOM 623 C C . LYS A 1 81 ? -17.609 -12.719 -21.938 1 95.19 81 LYS A C 1
ATOM 625 O O . LYS A 1 81 ? -17.25 -13.898 -21.984 1 95.19 81 LYS A O 1
ATOM 630 N N . ALA A 1 82 ? -18.297 -12.148 -22.875 1 95.56 82 ALA A N 1
ATOM 631 C CA . ALA A 1 82 ? -18.766 -12.883 -24.031 1 95.56 82 ALA A CA 1
ATOM 632 C C . ALA A 1 82 ? -17.609 -13.375 -24.891 1 95.56 82 ALA A C 1
ATOM 634 O O . ALA A 1 82 ? -17.641 -14.492 -25.422 1 95.56 82 ALA A O 1
ATOM 635 N N . PHE A 1 83 ? -16.656 -12.594 -25.031 1 96.44 83 PHE A N 1
ATOM 636 C CA . PHE A 1 83 ? -15.492 -12.945 -25.844 1 96.44 83 PHE A CA 1
ATOM 637 C C . PHE A 1 83 ? -14.781 -14.164 -25.281 1 96.44 83 PHE A C 1
ATOM 639 O O . PHE A 1 83 ? -14.547 -15.141 -26 1 96.44 83 PHE A O 1
ATOM 646 N N . TYR A 1 84 ? -14.477 -14.148 -24.031 1 96.38 84 TYR A N 1
ATOM 647 C CA . TYR A 1 84 ? -13.711 -15.234 -23.422 1 96.38 84 TYR A CA 1
ATOM 648 C C . TYR A 1 84 ? -14.547 -16.5 -23.328 1 96.38 84 TYR A C 1
ATOM 650 O O . TYR A 1 84 ? -14.023 -17.609 -23.453 1 96.38 84 TYR A O 1
ATOM 658 N N . ALA A 1 85 ? -15.82 -16.297 -23.094 1 95.12 85 ALA A N 1
ATOM 659 C CA . ALA A 1 85 ? -16.719 -17.453 -23.125 1 95.12 85 ALA A CA 1
ATOM 660 C C . ALA A 1 85 ? -16.734 -18.109 -24.5 1 95.12 85 ALA A C 1
ATOM 662 O O . ALA A 1 85 ? -16.656 -19.328 -24.609 1 95.12 85 ALA A O 1
ATOM 663 N N . TYR A 1 86 ? -16.828 -17.266 -25.469 1 96.12 86 TYR A N 1
ATOM 664 C CA . TYR A 1 86 ? -16.859 -17.734 -26.859 1 96.12 86 TYR A CA 1
ATOM 665 C C . TYR A 1 86 ? -15.578 -18.453 -27.219 1 96.12 86 TYR A C 1
ATOM 667 O O . TYR A 1 86 ? -15.602 -19.438 -27.953 1 96.12 86 TYR A O 1
ATOM 675 N N . LYS A 1 87 ? -14.484 -18.047 -26.719 1 96.19 87 LYS A N 1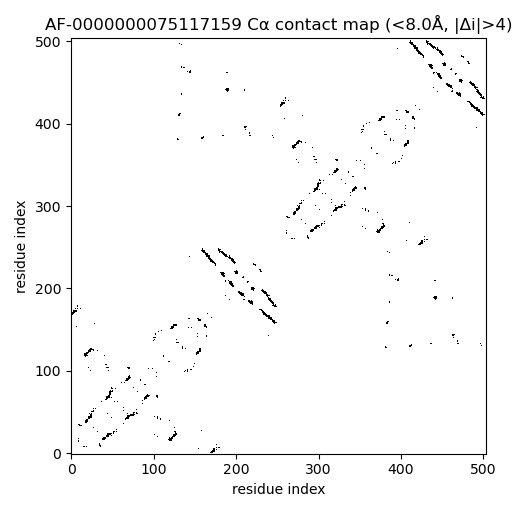
ATOM 676 C CA . LYS A 1 87 ? -13.172 -18.609 -27.047 1 96.19 87 LYS A CA 1
ATOM 677 C C . LYS A 1 87 ? -12.906 -19.875 -26.219 1 96.19 87 LYS A C 1
ATOM 679 O O . LYS A 1 87 ? -11.867 -20.516 -26.391 1 96.19 87 LYS A O 1
ATOM 684 N N . GLY A 1 88 ? -13.836 -20.172 -25.25 1 94.25 88 GLY A N 1
ATOM 685 C CA . GLY A 1 88 ? -13.75 -21.438 -24.547 1 94.25 88 GLY A CA 1
ATOM 686 C C . GLY A 1 88 ? -13.078 -21.328 -23.188 1 94.25 88 GLY A C 1
ATOM 687 O O . GLY A 1 88 ? -12.766 -22.328 -22.562 1 94.25 88 GLY A O 1
ATOM 688 N N . CYS A 1 89 ? -12.773 -20.141 -22.734 1 94.56 89 CYS A N 1
ATOM 689 C CA . CYS A 1 89 ? -12.227 -19.953 -21.406 1 94.56 89 CYS A CA 1
ATOM 690 C C . CYS A 1 89 ? -13.25 -20.312 -20.328 1 94.56 89 CYS A C 1
ATOM 692 O O . CYS A 1 89 ? -14.445 -20.062 -20.5 1 94.56 89 CYS A O 1
ATOM 694 N N . LYS A 1 90 ? -12.805 -20.891 -19.266 1 95.69 90 LYS A N 1
ATOM 695 C CA . LYS A 1 90 ? -13.703 -21.25 -18.172 1 95.69 90 LYS A CA 1
ATOM 696 C C . LYS A 1 90 ? -14.07 -20.031 -17.328 1 95.69 90 LYS A C 1
ATOM 698 O O . LYS A 1 90 ? -13.188 -19.344 -16.812 1 95.69 90 LYS A O 1
ATOM 703 N N . LEU A 1 91 ? -15.305 -19.734 -17.219 1 94.62 91 LEU A N 1
ATOM 704 C CA . LEU A 1 91 ? -15.805 -18.688 -16.344 1 94.62 91 LEU A CA 1
ATOM 705 C C . LEU A 1 91 ? -16.344 -19.266 -15.039 1 94.62 91 LEU A C 1
ATOM 707 O O . LEU A 1 91 ? -17.391 -19.906 -15.039 1 94.62 91 LEU A O 1
ATOM 711 N N . MET A 1 92 ? -15.633 -19.016 -14.008 1 93.69 92 MET A N 1
ATOM 712 C CA . MET A 1 92 ? -15.977 -19.625 -12.719 1 93.69 92 MET A CA 1
ATOM 713 C C . MET A 1 92 ? -16.547 -18.578 -11.766 1 93.69 92 MET A C 1
ATOM 715 O O . MET A 1 92 ? -15.797 -17.828 -11.141 1 93.69 92 MET A O 1
ATOM 719 N N . GLU A 1 93 ? -17.812 -18.594 -11.555 1 88.62 93 GLU A N 1
ATOM 720 C CA . GLU A 1 93 ? -18.469 -17.641 -10.664 1 88.62 93 GLU A CA 1
ATOM 721 C C . GLU A 1 93 ? -18.25 -18.016 -9.203 1 88.62 93 GLU A C 1
ATOM 723 O O . GLU A 1 93 ? -18.391 -19.188 -8.82 1 88.62 93 GLU A O 1
ATOM 728 N N . THR A 1 94 ? -17.719 -17.094 -8.5 1 84.31 94 THR A N 1
ATOM 729 C CA . THR A 1 94 ? -17.531 -17.297 -7.07 1 84.31 94 THR A CA 1
ATOM 730 C C . THR A 1 94 ? -18.359 -16.297 -6.262 1 84.31 94 THR A C 1
ATOM 732 O O . THR A 1 94 ? -18.422 -15.117 -6.609 1 84.31 94 THR A O 1
ATOM 735 N N . ALA A 1 95 ? -19.156 -16.812 -5.277 1 70.88 95 ALA A N 1
ATOM 736 C CA . ALA A 1 95 ? -20.047 -15.969 -4.488 1 70.88 95 ALA A CA 1
ATOM 737 C C . ALA A 1 95 ? -19.266 -14.914 -3.715 1 70.88 95 ALA A C 1
ATOM 739 O O . ALA A 1 95 ? -18.078 -15.094 -3.441 1 70.88 95 ALA A O 1
ATOM 740 N N . ASP A 1 96 ? -19.906 -13.75 -3.559 1 63.22 96 ASP A N 1
ATOM 741 C CA . ASP A 1 96 ? -19.359 -12.641 -2.791 1 63.22 96 ASP A CA 1
ATOM 742 C C . ASP A 1 96 ? -19.281 -12.977 -1.305 1 63.22 96 ASP A C 1
ATOM 744 O O . ASP A 1 96 ? -20.219 -12.68 -0.548 1 63.22 96 ASP A O 1
ATOM 748 N N . GLN A 1 97 ? -18.453 -13.953 -0.988 1 64.12 97 GLN A N 1
ATOM 749 C CA . GLN A 1 97 ? -18.266 -14.281 0.42 1 64.12 97 GLN A CA 1
ATOM 750 C C . GLN A 1 97 ? -17.125 -13.461 1.032 1 64.12 97 GLN A C 1
ATOM 752 O O . GLN A 1 97 ? -16.672 -12.484 0.437 1 64.12 97 GLN A O 1
ATOM 757 N N . ASP A 1 98 ? -16.609 -13.688 2.271 1 65.94 98 ASP A N 1
ATOM 758 C CA . ASP A 1 98 ? -15.664 -13.031 3.178 1 65.94 98 ASP A CA 1
ATOM 759 C C . ASP A 1 98 ? -14.258 -13 2.588 1 65.94 98 ASP A C 1
ATOM 761 O O . ASP A 1 98 ? -13.344 -12.438 3.186 1 65.94 98 ASP A O 1
ATOM 765 N N . LEU A 1 99 ? -14.203 -13.469 1.29 1 78.25 99 LEU A N 1
ATOM 766 C CA . LEU A 1 99 ? -12.867 -13.484 0.715 1 78.25 99 LEU A CA 1
ATOM 767 C C . LEU A 1 99 ? -12.797 -12.586 -0.516 1 78.25 99 LEU A C 1
ATOM 769 O O . LEU A 1 99 ? -13.797 -12.391 -1.21 1 78.25 99 LEU A O 1
ATOM 773 N N . THR A 1 100 ? -11.68 -12.094 -0.802 1 83.94 100 THR A N 1
ATOM 774 C CA . THR A 1 100 ? -11.469 -11.234 -1.964 1 83.94 100 THR A CA 1
ATOM 775 C C . THR A 1 100 ? -11.445 -12.062 -3.248 1 83.94 100 THR A C 1
ATOM 777 O O . THR A 1 100 ? -11.219 -13.273 -3.209 1 83.94 100 THR A O 1
ATOM 780 N N . ASP A 1 101 ? -11.641 -11.445 -4.348 1 87.38 101 ASP A N 1
ATOM 781 C CA . ASP A 1 101 ? -11.57 -12.102 -5.652 1 87.38 101 ASP A CA 1
ATOM 782 C C . ASP A 1 101 ? -10.188 -12.719 -5.879 1 87.38 101 ASP A C 1
ATOM 784 O O . ASP A 1 101 ? -10.078 -13.789 -6.48 1 87.38 101 ASP A O 1
ATOM 788 N N . PHE A 1 102 ? -9.211 -12.102 -5.379 1 93.38 102 PHE A N 1
ATOM 789 C CA . PHE A 1 102 ? -7.863 -12.641 -5.48 1 93.38 102 PHE A CA 1
ATOM 790 C C . PHE A 1 102 ? -7.75 -13.953 -4.715 1 93.38 102 PHE A C 1
ATOM 792 O O . PHE A 1 102 ? -7.25 -14.945 -5.246 1 93.38 102 PHE A O 1
ATOM 799 N N . THR A 1 103 ? -8.219 -13.984 -3.479 1 93.69 103 THR A N 1
ATOM 800 C CA . THR A 1 103 ? -8.109 -15.172 -2.635 1 93.69 103 THR A CA 1
ATOM 801 C C . THR A 1 103 ? -8.875 -16.344 -3.244 1 93.69 103 THR A C 1
ATOM 803 O O . THR A 1 103 ? -8.383 -17.469 -3.262 1 93.69 103 THR A O 1
ATOM 806 N N . LYS A 1 104 ? -10.031 -16.047 -3.746 1 93.25 104 LYS A N 1
ATOM 807 C CA . LYS A 1 104 ? -10.836 -17.094 -4.371 1 93.25 104 LYS A CA 1
ATOM 808 C C . LYS A 1 104 ? -10.164 -17.625 -5.637 1 93.25 104 LYS A C 1
ATOM 810 O O . LYS A 1 104 ? -10.148 -18.828 -5.883 1 93.25 104 LYS A O 1
ATOM 815 N N . CYS A 1 105 ? -9.672 -16.703 -6.422 1 95.94 105 CYS A N 1
ATOM 816 C CA . CYS A 1 105 ? -8.977 -17.078 -7.645 1 95.94 105 CYS A CA 1
ATOM 817 C C . CYS A 1 105 ? -7.773 -17.969 -7.332 1 95.94 105 CYS A C 1
ATOM 819 O O . CYS A 1 105 ? -7.512 -18.938 -8.047 1 95.94 105 CYS A O 1
ATOM 821 N N . LEU A 1 106 ? -7.062 -17.641 -6.277 1 97.25 106 LEU A N 1
ATOM 822 C CA . LEU A 1 106 ? -5.91 -18.422 -5.832 1 97.25 106 LEU A CA 1
ATOM 823 C C . LEU A 1 106 ? -6.332 -19.828 -5.406 1 97.25 106 LEU A C 1
ATOM 825 O O . LEU A 1 106 ? -5.672 -20.812 -5.754 1 97.25 106 LEU A O 1
ATOM 829 N N . ALA A 1 107 ? -7.41 -19.938 -4.684 1 96.19 107 ALA A N 1
ATOM 830 C CA . ALA A 1 107 ? -7.902 -21.234 -4.234 1 96.19 107 ALA A CA 1
ATOM 831 C C . ALA A 1 107 ? -8.203 -22.156 -5.418 1 96.19 107 ALA A C 1
ATOM 833 O O . ALA A 1 107 ? -7.832 -23.328 -5.41 1 96.19 107 ALA A O 1
ATOM 834 N N . ILE A 1 108 ? -8.812 -21.609 -6.398 1 96.75 108 ILE A N 1
ATOM 835 C CA . ILE A 1 108 ? -9.133 -22.375 -7.602 1 96.75 108 ILE A CA 1
ATOM 836 C C . ILE A 1 108 ? -7.844 -22.812 -8.289 1 96.75 108 ILE A C 1
ATOM 838 O O . ILE A 1 108 ? -7.742 -23.953 -8.75 1 96.75 108 ILE A O 1
ATOM 842 N N . MET A 1 109 ? -6.898 -21.922 -8.383 1 98.19 109 MET A N 1
ATOM 843 C CA . MET A 1 109 ? -5.625 -22.25 -9.016 1 98.19 109 MET A CA 1
ATOM 844 C C . MET A 1 109 ? -4.953 -23.438 -8.312 1 98.19 109 MET A C 1
ATOM 846 O O . MET A 1 109 ? -4.43 -24.328 -8.969 1 98.19 109 MET A O 1
ATOM 850 N N . LEU A 1 110 ? -4.969 -23.406 -7.047 1 98.31 110 LEU A N 1
ATOM 851 C CA . LEU A 1 110 ? -4.348 -24.469 -6.273 1 98.31 110 LEU A CA 1
ATOM 852 C C . LEU A 1 110 ? -5.051 -25.797 -6.523 1 98.31 110 LEU A C 1
ATOM 854 O O . LEU A 1 110 ? -4.398 -26.844 -6.637 1 98.31 110 LEU A O 1
ATOM 858 N N . GLU A 1 111 ? -6.344 -25.703 -6.613 1 97.81 111 GLU A N 1
ATOM 859 C CA . GLU A 1 111 ? -7.098 -26.906 -6.941 1 97.81 111 GLU A CA 1
ATOM 860 C C . GLU A 1 111 ? -6.723 -27.438 -8.32 1 97.81 111 GLU A C 1
ATOM 862 O O . GLU A 1 111 ? -6.566 -28.656 -8.508 1 97.81 111 GLU A O 1
ATOM 867 N N . GLU A 1 112 ? -6.609 -26.562 -9.219 1 97.75 112 GLU A N 1
ATOM 868 C CA . GLU A 1 112 ? -6.254 -26.953 -10.578 1 97.75 112 GLU A CA 1
ATOM 869 C C . GLU A 1 112 ? -4.848 -27.547 -10.641 1 97.75 112 GLU A C 1
ATOM 871 O O . GLU A 1 112 ? -4.605 -28.5 -11.367 1 97.75 112 GLU A O 1
ATOM 876 N N . ILE A 1 113 ? -3.93 -26.938 -9.938 1 98.31 113 ILE A N 1
ATOM 877 C CA . ILE A 1 113 ? -2.561 -27.438 -9.891 1 98.31 113 ILE A CA 1
ATOM 878 C C . ILE A 1 113 ? -2.553 -28.875 -9.391 1 98.31 113 ILE A C 1
ATOM 880 O O . ILE A 1 113 ? -1.857 -29.734 -9.945 1 98.31 113 ILE A O 1
ATOM 884 N N . GLN A 1 114 ? -3.328 -29.125 -8.375 1 98 114 GLN A N 1
ATOM 885 C CA . GLN A 1 114 ? -3.424 -30.469 -7.805 1 98 114 GLN A CA 1
ATOM 886 C C . GLN A 1 114 ? -4.105 -31.422 -8.773 1 98 114 GLN A C 1
ATOM 888 O O . GLN A 1 114 ? -3.615 -32.531 -9.008 1 98 114 GLN A O 1
ATOM 893 N N . ARG A 1 115 ? -5.16 -31.016 -9.25 1 97.62 115 ARG A N 1
ATOM 894 C CA . ARG A 1 115 ? -5.957 -31.844 -10.141 1 97.62 115 ARG A CA 1
ATOM 895 C C . ARG A 1 115 ? -5.148 -32.281 -11.367 1 97.62 115 ARG A C 1
ATOM 897 O O . ARG A 1 115 ? -5.211 -33.438 -11.789 1 97.62 115 ARG A O 1
ATOM 904 N N . ARG A 1 116 ? -4.383 -31.344 -11.859 1 97.44 116 ARG A N 1
ATOM 905 C CA . ARG A 1 116 ? -3.621 -31.594 -13.078 1 97.44 116 ARG A CA 1
ATOM 906 C C . ARG A 1 116 ? -2.221 -32.094 -12.75 1 97.44 116 ARG A C 1
ATOM 908 O O . ARG A 1 116 ? -1.424 -32.344 -13.656 1 97.44 116 ARG A O 1
ATOM 915 N N . GLN A 1 117 ? -1.934 -32.188 -11.508 1 97.75 117 GLN A N 1
ATOM 916 C CA . GLN A 1 117 ? -0.642 -32.656 -11.023 1 97.75 117 GLN A CA 1
ATOM 917 C C . GLN A 1 117 ? 0.504 -31.859 -11.648 1 97.75 117 GLN A C 1
ATOM 919 O O . GLN A 1 117 ? 1.462 -32.438 -12.164 1 97.75 117 GLN A O 1
ATOM 924 N N . LEU A 1 118 ? 0.303 -30.594 -11.703 1 97.88 118 LEU A N 1
ATOM 925 C CA . LEU A 1 118 ? 1.326 -29.734 -12.273 1 97.88 118 LEU A CA 1
ATOM 926 C C . LEU A 1 118 ? 2.494 -29.562 -11.312 1 97.88 118 LEU A C 1
ATOM 928 O O . LEU A 1 118 ? 2.291 -29.453 -10.102 1 97.88 118 LEU A O 1
ATOM 932 N N . GLN A 1 119 ? 3.707 -29.547 -11.867 1 97.62 119 GLN A N 1
ATOM 933 C CA . GLN A 1 119 ? 4.883 -29.188 -11.078 1 97.62 119 GLN A CA 1
ATOM 934 C C . GLN A 1 119 ? 5.137 -27.688 -11.117 1 97.62 119 GLN A C 1
ATOM 936 O O . GLN A 1 119 ? 5.695 -27.172 -12.086 1 97.62 119 GLN A O 1
ATOM 941 N N . VAL A 1 120 ? 4.785 -27.016 -10.062 1 98.06 120 VAL A N 1
ATOM 942 C CA . VAL A 1 120 ? 4.844 -25.562 -10 1 98.06 120 VAL A CA 1
ATOM 943 C C . VAL A 1 120 ? 5.832 -25.141 -8.914 1 98.06 120 VAL A C 1
ATOM 945 O O . VAL A 1 120 ? 5.84 -25.703 -7.816 1 98.06 120 VAL A O 1
ATOM 948 N N . ASP A 1 121 ? 6.672 -24.172 -9.242 1 97.88 121 ASP A N 1
ATOM 949 C CA . ASP A 1 121 ? 7.652 -23.672 -8.289 1 97.88 121 ASP A CA 1
ATOM 950 C C . ASP A 1 121 ? 7.137 -22.422 -7.566 1 97.88 121 ASP A C 1
ATOM 952 O O . ASP A 1 121 ? 7.535 -22.156 -6.43 1 97.88 121 ASP A O 1
ATOM 956 N N . ALA A 1 122 ? 6.277 -21.656 -8.25 1 98.31 122 ALA A N 1
ATOM 957 C CA . ALA A 1 122 ? 5.777 -20.406 -7.664 1 98.31 122 ALA A CA 1
ATOM 958 C C . ALA A 1 122 ? 4.504 -19.953 -8.375 1 98.31 122 ALA A C 1
ATOM 960 O O . ALA A 1 122 ? 4.27 -20.297 -9.531 1 98.31 122 ALA A O 1
ATOM 961 N N . ILE A 1 123 ? 3.699 -19.234 -7.699 1 98.75 123 ILE A N 1
ATOM 962 C CA . ILE A 1 123 ? 2.566 -18.531 -8.281 1 98.75 123 ILE A CA 1
ATOM 963 C C . ILE A 1 123 ? 2.881 -17.031 -8.375 1 98.75 123 ILE A C 1
ATOM 965 O O . ILE A 1 123 ? 3.27 -16.406 -7.383 1 98.75 123 ILE A O 1
ATOM 969 N N . VAL A 1 124 ? 2.77 -16.484 -9.562 1 98.69 124 VAL A N 1
ATOM 970 C CA . VAL A 1 124 ? 3.061 -15.07 -9.781 1 98.69 124 VAL A CA 1
ATOM 971 C C . VAL A 1 124 ? 1.766 -14.312 -10.078 1 98.69 124 VAL A C 1
ATOM 973 O O . VAL A 1 124 ? 0.921 -14.797 -10.836 1 98.69 124 VAL A O 1
ATOM 976 N N . THR A 1 125 ? 1.606 -13.25 -9.398 1 98.31 125 THR A N 1
ATOM 977 C CA . THR A 1 125 ? 0.472 -12.375 -9.672 1 98.31 125 THR A CA 1
ATOM 978 C C . THR A 1 125 ? 0.932 -11.094 -10.352 1 98.31 125 THR A C 1
ATOM 980 O O . THR A 1 125 ? 1.974 -10.531 -10 1 98.31 125 THR A O 1
ATOM 983 N N . LEU A 1 126 ? 0.246 -10.75 -11.367 1 97.69 126 LEU A N 1
ATOM 984 C CA . LEU A 1 126 ? 0.471 -9.469 -12.023 1 97.69 126 LEU A CA 1
ATOM 985 C C . LEU A 1 126 ? -0.593 -8.453 -11.617 1 97.69 126 LEU A C 1
ATOM 987 O O . LEU A 1 126 ? -1.771 -8.617 -11.945 1 97.69 126 LEU A O 1
ATOM 991 N N . GLY A 1 127 ? -0.157 -7.48 -10.844 1 95.81 127 GLY A N 1
ATOM 992 C CA . GLY A 1 127 ? -1.08 -6.52 -10.258 1 95.81 127 GLY A CA 1
ATOM 993 C C . GLY A 1 127 ? -1.243 -6.688 -8.758 1 95.81 127 GLY A C 1
ATOM 994 O O . GLY A 1 127 ? -0.744 -7.656 -8.172 1 95.81 127 GLY A O 1
ATOM 995 N N . GLY A 1 128 ? -1.938 -5.676 -8.141 1 94.06 128 GLY A N 1
ATOM 996 C CA . GLY A 1 128 ? -2.316 -5.809 -6.746 1 94.06 128 GLY A CA 1
ATOM 997 C C . GLY A 1 128 ? -1.611 -4.82 -5.84 1 94.06 128 GLY A C 1
ATOM 998 O O . GLY A 1 128 ? -1.962 -4.688 -4.664 1 94.06 128 GLY A O 1
ATOM 999 N N . LEU A 1 129 ? -0.627 -4.102 -6.375 1 94.81 129 LEU A N 1
ATOM 1000 C CA . LEU A 1 129 ? 0.145 -3.217 -5.508 1 94.81 129 LEU A CA 1
ATOM 1001 C C . LEU A 1 129 ? -0.057 -1.759 -5.906 1 94.81 129 LEU A C 1
ATOM 1003 O O . LEU A 1 129 ? 0.737 -0.894 -5.531 1 94.81 129 LEU A O 1
ATOM 1007 N N . ALA A 1 130 ? -1.103 -1.482 -6.711 1 88.88 130 ALA A N 1
ATOM 1008 C CA . ALA A 1 130 ? -1.38 -0.117 -7.148 1 88.88 130 ALA A CA 1
ATOM 1009 C C . ALA A 1 130 ? -2.877 0.174 -7.121 1 88.88 130 ALA A C 1
ATOM 1011 O O . ALA A 1 130 ? -3.682 -0.703 -6.793 1 88.88 130 ALA A O 1
ATOM 1012 N N . GLY A 1 131 ? -3.242 1.427 -7.418 1 88.69 131 GLY A N 1
ATOM 1013 C CA . GLY A 1 131 ? -4.645 1.807 -7.469 1 88.69 131 GLY A CA 1
ATOM 1014 C C . GLY A 1 131 ? -5.211 2.18 -6.109 1 88.69 131 GLY A C 1
ATOM 1015 O O . GLY A 1 131 ? -4.629 2.998 -5.395 1 88.69 131 GLY A O 1
ATOM 1016 N N . ARG A 1 132 ? -6.371 1.581 -5.891 1 91.25 132 ARG A N 1
ATOM 1017 C CA . ARG A 1 132 ? -7.008 1.838 -4.605 1 91.25 132 ARG A CA 1
ATOM 1018 C C . ARG A 1 132 ? -6.168 1.287 -3.457 1 91.25 132 ARG A C 1
ATOM 1020 O O . ARG A 1 132 ? -5.676 0.159 -3.525 1 91.25 132 ARG A O 1
ATOM 1027 N N . PHE A 1 133 ? -6.082 2.074 -2.457 1 94.31 133 PHE A N 1
ATOM 1028 C CA . PHE A 1 133 ? -5.254 1.667 -1.33 1 94.31 133 PHE A CA 1
ATOM 1029 C C . PHE A 1 133 ? -5.844 0.449 -0.632 1 94.31 133 PHE A C 1
ATOM 1031 O O . PHE A 1 133 ? -5.113 -0.451 -0.215 1 94.31 133 PHE A O 1
ATOM 1038 N N . ASP A 1 134 ? -7.145 0.411 -0.425 1 93.44 134 ASP A N 1
ATOM 1039 C CA . ASP A 1 134 ? -7.777 -0.718 0.251 1 93.44 134 ASP A CA 1
ATOM 1040 C C . ASP A 1 134 ? -7.59 -2.008 -0.544 1 93.44 134 ASP A C 1
ATOM 1042 O O . ASP A 1 134 ? -7.449 -3.086 0.037 1 93.44 134 ASP A O 1
ATOM 1046 N N . GLN A 1 135 ? -7.547 -1.924 -1.849 1 91.81 135 GLN A N 1
ATOM 1047 C CA . GLN A 1 135 ? -7.32 -3.096 -2.688 1 91.81 135 GLN A CA 1
ATOM 1048 C C . GLN A 1 135 ? -5.883 -3.596 -2.559 1 91.81 135 GLN A C 1
ATOM 1050 O O . GLN A 1 135 ? -5.633 -4.801 -2.586 1 91.81 135 GLN A O 1
ATOM 1055 N N . THR A 1 136 ? -4.941 -2.662 -2.521 1 94.62 136 THR A N 1
ATOM 1056 C CA . THR A 1 136 ? -3.555 -3.037 -2.275 1 94.62 136 THR A CA 1
ATOM 1057 C C . THR A 1 136 ? -3.424 -3.801 -0.961 1 94.62 136 THR A C 1
ATOM 1059 O O . THR A 1 136 ? -2.777 -4.848 -0.907 1 94.62 136 THR A O 1
ATOM 1062 N N . MET A 1 137 ? -4.098 -3.316 0.042 1 95.44 137 MET A N 1
ATOM 1063 C CA . MET A 1 137 ? -4.043 -3.977 1.344 1 95.44 137 MET A CA 1
ATOM 1064 C C . MET A 1 137 ? -4.766 -5.316 1.308 1 95.44 137 MET A C 1
ATOM 1066 O O . MET A 1 137 ? -4.371 -6.258 1.996 1 95.44 137 MET A O 1
ATOM 1070 N N . ALA A 1 138 ? -5.816 -5.359 0.512 1 93.94 138 ALA A N 1
ATOM 1071 C CA . ALA A 1 138 ? -6.516 -6.629 0.329 1 93.94 138 ALA A CA 1
ATOM 1072 C C . ALA A 1 138 ? -5.598 -7.676 -0.3 1 93.94 138 ALA A C 1
ATOM 1074 O O . ALA A 1 138 ? -5.676 -8.859 0.033 1 93.94 138 ALA A O 1
ATOM 1075 N N . SER A 1 139 ? -4.793 -7.234 -1.229 1 95.19 139 SER A N 1
ATOM 1076 C CA . SER A 1 139 ? -3.83 -8.141 -1.841 1 95.19 139 SER A CA 1
ATOM 1077 C C . SER A 1 139 ? -2.842 -8.68 -0.81 1 95.19 139 SER A C 1
ATOM 1079 O O . SER A 1 139 ? -2.516 -9.867 -0.811 1 95.19 139 SER A O 1
ATOM 1081 N N . VAL A 1 140 ? -2.359 -7.828 0.048 1 96.31 140 VAL A N 1
ATOM 1082 C CA . VAL A 1 140 ? -1.453 -8.242 1.113 1 96.31 140 VAL A CA 1
ATOM 1083 C C . VAL A 1 140 ? -2.16 -9.234 2.035 1 96.31 140 VAL A C 1
ATOM 1085 O O . VAL A 1 140 ? -1.557 -10.211 2.488 1 96.31 140 VAL A O 1
ATOM 1088 N N . GLU A 1 141 ? -3.436 -8.969 2.27 1 95.19 141 GLU A N 1
ATOM 1089 C CA . GLU A 1 141 ? -4.238 -9.883 3.074 1 95.19 141 GLU A CA 1
ATOM 1090 C C . GLU A 1 141 ? -4.277 -11.273 2.453 1 95.19 141 GLU A C 1
ATOM 1092 O O . GLU A 1 141 ? -4.18 -12.281 3.16 1 95.19 141 GLU A O 1
ATOM 1097 N N . THR A 1 142 ? -4.465 -11.289 1.191 1 96 142 THR A N 1
ATOM 1098 C CA . THR A 1 142 ? -4.488 -12.57 0.494 1 96 142 THR A CA 1
ATOM 1099 C C . THR A 1 142 ? -3.164 -13.312 0.667 1 96 142 THR A C 1
ATOM 1101 O O . THR A 1 142 ? -3.143 -14.531 0.807 1 96 142 THR A O 1
ATOM 1104 N N . LEU A 1 143 ? -2.043 -12.625 0.65 1 97.69 143 LEU A N 1
ATOM 1105 C CA . LEU A 1 143 ? -0.754 -13.266 0.888 1 97.69 143 LEU A CA 1
ATOM 1106 C C . LEU A 1 143 ? -0.731 -13.953 2.25 1 97.69 143 LEU A C 1
ATOM 1108 O O . LEU A 1 143 ? -0.162 -15.031 2.393 1 97.69 143 LEU A O 1
ATOM 1112 N N . HIS A 1 144 ? -1.343 -13.312 3.221 1 96.88 144 HIS A N 1
ATOM 1113 C CA . HIS A 1 144 ? -1.409 -13.93 4.543 1 96.88 144 HIS A CA 1
ATOM 1114 C C . HIS A 1 144 ? -2.258 -15.195 4.52 1 96.88 144 HIS A C 1
ATOM 1116 O O . HIS A 1 144 ? -1.879 -16.203 5.113 1 96.88 144 HIS A O 1
ATOM 1122 N N . HIS A 1 145 ? -3.344 -15.125 3.852 1 95.69 145 HIS A N 1
ATOM 1123 C CA . HIS A 1 145 ? -4.168 -16.312 3.721 1 95.69 145 HIS A CA 1
ATOM 1124 C C . HIS A 1 145 ? -3.418 -17.422 2.984 1 95.69 145 HIS A C 1
ATOM 1126 O O . HIS A 1 145 ? -3.545 -18.609 3.326 1 95.69 145 HIS A O 1
ATOM 1132 N N . ALA A 1 146 ? -2.693 -17 1.998 1 97.12 146 ALA A N 1
ATOM 1133 C CA . ALA A 1 146 ? -1.976 -17.953 1.15 1 97.12 146 ALA A CA 1
ATOM 1134 C C . ALA A 1 146 ? -1.026 -18.812 1.977 1 97.12 146 ALA A C 1
ATOM 1136 O O . ALA A 1 146 ? -0.769 -19.969 1.63 1 97.12 146 ALA A O 1
ATOM 1137 N N . LEU A 1 147 ? -0.501 -18.281 3.088 1 96.62 147 LEU A N 1
ATOM 1138 C CA . LEU A 1 147 ? 0.425 -19.031 3.939 1 96.62 147 LEU A CA 1
ATOM 1139 C C . LEU A 1 147 ? -0.216 -20.312 4.449 1 96.62 147 LEU A C 1
ATOM 1141 O O . LEU A 1 147 ? 0.478 -21.297 4.695 1 96.62 147 LEU A O 1
ATOM 1145 N N . HIS A 1 148 ? -1.529 -20.312 4.559 1 95.69 148 HIS A N 1
ATOM 1146 C CA . HIS A 1 148 ? -2.24 -21.484 5.055 1 95.69 148 HIS A CA 1
ATOM 1147 C C . HIS A 1 148 ? -2.822 -22.297 3.904 1 95.69 148 HIS A C 1
ATOM 1149 O O . HIS A 1 148 ? -3.244 -23.453 4.102 1 95.69 148 HIS A O 1
ATOM 1155 N N . MET A 1 149 ? -2.801 -21.766 2.773 1 96.25 149 MET A N 1
ATOM 1156 C CA . MET A 1 149 ? -3.43 -22.422 1.631 1 96.25 149 MET A CA 1
ATOM 1157 C C . MET A 1 149 ? -2.416 -23.25 0.851 1 96.25 149 MET A C 1
ATOM 1159 O O . MET A 1 149 ? -2.777 -24.234 0.207 1 96.25 149 MET A O 1
ATOM 1163 N N . THR A 1 150 ? -1.156 -22.812 0.902 1 97.94 150 THR A N 1
ATOM 1164 C CA . THR A 1 150 ? -0.169 -23.469 0.05 1 97.94 150 THR A CA 1
ATOM 1165 C C . THR A 1 150 ? 1.243 -23.234 0.581 1 97.94 150 THR A C 1
ATOM 1167 O O . THR A 1 150 ? 1.483 -22.281 1.324 1 97.94 150 THR A O 1
ATOM 1170 N N . GLN A 1 151 ? 2.143 -24.125 0.217 1 96.75 151 GLN A N 1
ATOM 1171 C CA . GLN A 1 151 ? 3.559 -23.953 0.524 1 96.75 151 GLN A CA 1
ATOM 1172 C C . GLN A 1 151 ? 4.289 -23.25 -0.618 1 96.75 151 GLN A C 1
ATOM 1174 O O . GLN A 1 151 ? 5.441 -22.844 -0.467 1 96.75 151 GLN A O 1
ATOM 1179 N N . LEU A 1 152 ? 3.604 -23.062 -1.746 1 97.69 152 LEU A N 1
ATOM 1180 C CA . LEU A 1 152 ? 4.211 -22.375 -2.887 1 97.69 152 LEU A CA 1
ATOM 1181 C C . LEU A 1 152 ? 4.391 -20.891 -2.6 1 97.69 152 LEU A C 1
ATOM 1183 O O . LEU A 1 152 ? 3.514 -20.25 -2.014 1 97.69 152 LEU A O 1
ATOM 1187 N N . PRO A 1 153 ? 5.559 -20.359 -3.01 1 97.88 153 PRO A N 1
ATOM 1188 C CA . PRO A 1 153 ? 5.68 -18.891 -2.961 1 97.88 153 PRO A CA 1
ATOM 1189 C C . PRO A 1 153 ? 4.652 -18.188 -3.842 1 97.88 153 PRO A C 1
ATOM 1191 O O . PRO A 1 153 ? 4.406 -18.609 -4.973 1 97.88 153 PRO A O 1
ATOM 1194 N N . VAL A 1 154 ? 4.039 -17.188 -3.295 1 98.56 154 VAL A N 1
ATOM 1195 C CA . VAL A 1 154 ? 3.16 -16.312 -4.059 1 98.56 154 VAL A CA 1
ATOM 1196 C C . VAL A 1 154 ? 3.809 -14.938 -4.207 1 98.56 154 VAL A C 1
ATOM 1198 O O . VAL A 1 154 ? 3.949 -14.203 -3.23 1 98.56 154 VAL A O 1
ATOM 1201 N N . LEU A 1 155 ? 4.168 -14.586 -5.449 1 98.62 155 LEU A N 1
ATOM 1202 C CA . LEU A 1 155 ? 4.875 -13.344 -5.75 1 98.62 155 LEU A CA 1
ATOM 1203 C C . LEU A 1 155 ? 3.945 -12.336 -6.418 1 98.62 155 LEU A C 1
ATOM 1205 O O . LEU A 1 155 ? 3.17 -12.695 -7.309 1 98.62 155 LEU A O 1
ATOM 1209 N N . MET A 1 156 ? 4.004 -11.148 -5.938 1 98.25 156 MET A N 1
ATOM 1210 C CA . MET A 1 156 ? 3.229 -10.086 -6.574 1 98.25 156 MET A CA 1
ATOM 1211 C C . MET A 1 156 ? 4.141 -9.117 -7.316 1 98.25 156 MET A C 1
ATOM 1213 O O . MET A 1 156 ? 5.113 -8.617 -6.75 1 98.25 156 MET A O 1
ATOM 1217 N N . VAL A 1 157 ? 3.795 -8.883 -8.539 1 97.69 157 VAL A N 1
ATOM 1218 C CA . VAL A 1 157 ? 4.59 -7.969 -9.352 1 97.69 157 VAL A CA 1
ATOM 1219 C C . VAL A 1 157 ? 3.719 -6.812 -9.836 1 97.69 157 VAL A C 1
ATOM 1221 O O . VAL A 1 157 ? 2.648 -7.031 -10.406 1 97.69 157 VAL A O 1
ATOM 1224 N N . GLN A 1 158 ? 4.145 -5.629 -9.594 1 95.94 158 GLN A N 1
ATOM 1225 C CA . GLN A 1 158 ? 3.465 -4.434 -10.078 1 95.94 158 GLN A CA 1
ATOM 1226 C C . GLN A 1 158 ? 4.438 -3.266 -10.219 1 95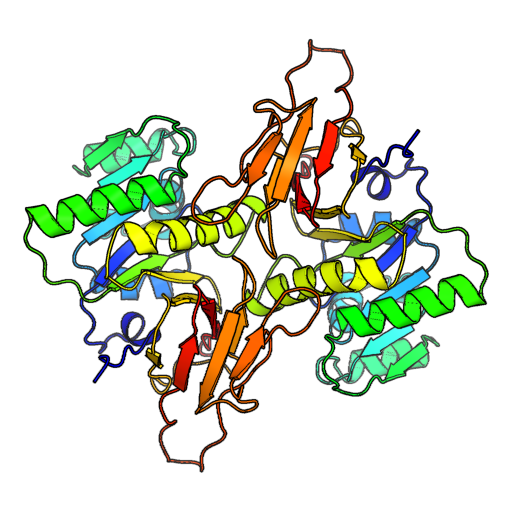.94 158 GLN A C 1
ATOM 1228 O O . GLN A 1 158 ? 5.117 -2.9 -9.258 1 95.94 158 GLN A O 1
ATOM 1233 N N . GLY A 1 159 ? 4.441 -2.639 -11.414 1 93.38 159 GLY A N 1
ATOM 1234 C CA . GLY A 1 159 ? 5.352 -1.521 -11.617 1 93.38 159 GLY A CA 1
ATOM 1235 C C . GLY A 1 159 ? 6.801 -1.868 -11.32 1 93.38 159 GLY A C 1
ATOM 1236 O O . GLY A 1 159 ? 7.355 -2.795 -11.914 1 93.38 159 GLY A O 1
ATOM 1237 N N . THR A 1 160 ? 7.332 -1.136 -10.312 1 94.88 160 THR A N 1
ATOM 1238 C CA . THR A 1 160 ? 8.734 -1.357 -9.984 1 94.88 160 THR A CA 1
ATOM 1239 C C . THR A 1 160 ? 8.875 -2.146 -8.688 1 94.88 160 THR A C 1
ATOM 1241 O O . THR A 1 160 ? 9.93 -2.121 -8.047 1 94.88 160 THR A O 1
ATOM 1244 N N . SER A 1 161 ? 7.82 -2.809 -8.336 1 97 161 SER A N 1
ATOM 1245 C CA . SER A 1 161 ? 7.859 -3.457 -7.023 1 97 161 SER A CA 1
ATOM 1246 C C . SER A 1 161 ? 7.496 -4.934 -7.133 1 97 161 SER A C 1
ATOM 1248 O O . SER A 1 161 ? 6.598 -5.305 -7.891 1 97 161 SER A O 1
ATOM 1250 N N . LEU A 1 162 ? 8.227 -5.781 -6.473 1 98.19 162 LEU A N 1
ATOM 1251 C CA . LEU A 1 162 ? 7.84 -7.156 -6.18 1 98.19 162 LEU A CA 1
ATOM 1252 C C . LEU A 1 162 ? 7.598 -7.344 -4.688 1 98.19 162 LEU A C 1
ATOM 1254 O O . LEU A 1 162 ? 8.367 -6.852 -3.861 1 98.19 162 LEU A O 1
ATOM 1258 N N . ALA A 1 163 ? 6.504 -7.965 -4.352 1 98.44 163 ALA A N 1
ATOM 1259 C CA . ALA A 1 163 ? 6.191 -8.281 -2.959 1 98.44 163 ALA A CA 1
ATOM 1260 C C . ALA A 1 163 ? 6.047 -9.789 -2.76 1 98.44 163 ALA A C 1
ATOM 1262 O O . ALA A 1 163 ? 5.488 -10.484 -3.609 1 98.44 163 ALA A O 1
ATOM 1263 N N . TYR A 1 164 ? 6.598 -10.305 -1.677 1 98.5 164 TYR A N 1
ATOM 1264 C CA . TYR A 1 164 ? 6.605 -11.711 -1.315 1 98.5 164 TYR A CA 1
ATOM 1265 C C . TYR A 1 164 ? 6.52 -11.891 0.196 1 98.5 164 TYR A C 1
ATOM 1267 O O . TYR A 1 164 ? 7.434 -11.5 0.926 1 98.5 164 TYR A O 1
ATOM 1275 N N . LEU A 1 165 ? 5.387 -12.461 0.703 1 98.62 165 LEU A N 1
ATOM 1276 C CA . LEU A 1 165 ? 5.234 -12.656 2.141 1 98.62 165 LEU A CA 1
ATOM 1277 C C . LEU A 1 165 ? 5.969 -13.914 2.596 1 98.62 165 LEU A C 1
ATOM 1279 O O . LEU A 1 165 ? 5.582 -15.031 2.24 1 98.62 165 LEU A O 1
ATOM 1283 N N . LEU A 1 166 ? 7.004 -13.734 3.361 1 98.19 166 LEU A N 1
ATOM 1284 C CA . LEU A 1 166 ? 7.789 -14.844 3.896 1 98.19 166 LEU A CA 1
ATOM 1285 C C . LEU A 1 166 ? 7.078 -15.492 5.078 1 98.19 166 LEU A C 1
ATOM 1287 O O . LEU A 1 166 ? 6.602 -14.797 5.98 1 98.19 166 LEU A O 1
ATOM 1291 N N . ARG A 1 167 ? 6.945 -16.766 5.074 1 97.38 167 ARG A N 1
ATOM 1292 C CA . ARG A 1 167 ? 6.43 -17.484 6.234 1 97.38 167 ARG A CA 1
ATOM 1293 C C . ARG A 1 167 ? 7.473 -17.562 7.344 1 97.38 167 ARG A C 1
ATOM 1295 O O . ARG A 1 167 ? 8.664 -17.344 7.098 1 97.38 167 ARG A O 1
ATOM 1302 N N . PRO A 1 168 ? 7.031 -17.781 8.602 1 97.06 168 PRO A N 1
ATOM 1303 C CA . PRO A 1 168 ? 8.023 -17.938 9.672 1 97.06 168 PRO A CA 1
ATOM 1304 C C . PRO A 1 168 ? 9.07 -18.984 9.344 1 97.06 168 PRO A C 1
ATOM 1306 O O . PRO A 1 168 ? 8.742 -20.031 8.781 1 97.06 168 PRO A O 1
ATOM 1309 N N . GLY A 1 169 ? 10.297 -18.688 9.68 1 97.31 169 GLY A N 1
ATOM 1310 C CA . GLY A 1 169 ? 11.406 -19.578 9.367 1 97.31 169 GLY A CA 1
ATOM 1311 C C . GLY A 1 169 ? 12.57 -18.875 8.695 1 97.31 169 GLY A C 1
ATOM 1312 O O . GLY A 1 169 ? 12.727 -17.656 8.844 1 97.31 169 GLY A O 1
ATOM 1313 N N . SER A 1 170 ? 13.438 -19.656 8.055 1 97.56 170 SER A N 1
ATOM 1314 C CA . SER A 1 170 ? 14.625 -19.125 7.387 1 97.56 170 SER A CA 1
ATOM 1315 C C . SER A 1 170 ? 14.469 -19.172 5.871 1 97.56 170 SER A C 1
ATOM 1317 O O . SER A 1 170 ? 13.977 -20.172 5.324 1 97.56 170 SER A O 1
ATOM 1319 N N . HIS A 1 171 ? 14.828 -18.141 5.25 1 98 171 HIS A N 1
ATOM 1320 C CA . HIS A 1 171 ? 14.695 -18.031 3.801 1 98 171 HIS A CA 1
ATOM 1321 C C . HIS A 1 171 ? 16 -17.562 3.164 1 98 171 HIS A C 1
ATOM 1323 O O . HIS A 1 171 ? 16.734 -16.75 3.748 1 98 171 HIS A O 1
ATOM 1329 N N . ARG A 1 172 ? 16.297 -18.094 2.082 1 98.19 172 ARG A N 1
ATOM 1330 C CA . ARG A 1 172 ? 17.391 -17.656 1.229 1 98.19 172 ARG A CA 1
ATOM 1331 C C . ARG A 1 172 ? 16.859 -17.109 -0.094 1 98.19 172 ARG A C 1
ATOM 1333 O O . ARG A 1 172 ? 16.188 -17.812 -0.84 1 98.19 172 ARG A O 1
ATOM 1340 N N . LEU A 1 173 ? 17.109 -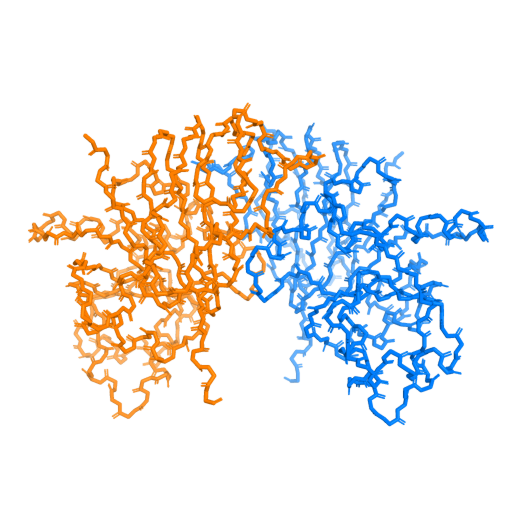15.859 -0.398 1 98.12 173 LEU A N 1
ATOM 1341 C CA . LEU A 1 173 ? 16.594 -15.172 -1.574 1 98.12 173 LEU A CA 1
ATOM 1342 C C . LEU A 1 173 ? 17.719 -14.781 -2.523 1 98.12 173 LEU A C 1
ATOM 1344 O O . LEU A 1 173 ? 18.594 -13.984 -2.164 1 98.12 173 LEU A O 1
ATOM 1348 N N . GLY A 1 174 ? 17.656 -15.344 -3.703 1 97.19 174 GLY A N 1
ATOM 1349 C CA . GLY A 1 174 ? 18.578 -14.898 -4.734 1 97.19 174 GLY A CA 1
ATOM 1350 C C . GLY A 1 174 ? 18.234 -13.523 -5.289 1 97.19 174 GLY A C 1
ATOM 1351 O O . GLY A 1 174 ? 17.078 -13.266 -5.645 1 97.19 174 GLY A O 1
ATOM 1352 N N . VAL A 1 175 ? 19.25 -12.664 -5.348 1 97 175 VAL A N 1
ATOM 1353 C CA . VAL A 1 175 ? 19 -11.281 -5.77 1 97 175 VAL A CA 1
ATOM 1354 C C . VAL A 1 175 ? 20.047 -10.867 -6.797 1 97 175 VAL A C 1
ATOM 1356 O O . VAL A 1 175 ? 20.578 -9.75 -6.742 1 97 175 VAL A O 1
ATOM 1359 N N . ASN A 1 176 ? 20.375 -11.781 -7.668 1 94.19 176 ASN A N 1
ATOM 1360 C CA . ASN A 1 176 ? 21.422 -11.516 -8.648 1 94.19 176 ASN A CA 1
ATOM 1361 C C . ASN A 1 176 ? 20.953 -11.82 -10.07 1 94.19 176 ASN A C 1
ATOM 1363 O O . ASN A 1 176 ? 21.688 -12.43 -10.852 1 94.19 176 ASN A O 1
ATOM 1367 N N . THR A 1 177 ? 19.766 -11.477 -10.422 1 94.12 177 THR A N 1
ATOM 1368 C CA . THR A 1 177 ? 19.234 -11.742 -11.75 1 94.12 177 THR A CA 1
ATOM 1369 C C . THR A 1 177 ? 19.609 -10.633 -12.719 1 94.12 177 THR A C 1
ATOM 1371 O O . THR A 1 177 ? 19.547 -10.812 -13.938 1 94.12 177 THR A O 1
ATOM 1374 N N . GLY A 1 178 ? 20.047 -9.477 -12.195 1 92.75 178 GLY A N 1
ATOM 1375 C CA . GLY A 1 178 ? 20.297 -8.305 -13.023 1 92.75 178 GLY A CA 1
ATOM 1376 C C . GLY A 1 178 ? 19.078 -7.406 -13.156 1 92.75 178 GLY A C 1
ATOM 1377 O O . GLY A 1 178 ? 19.188 -6.277 -13.641 1 92.75 178 GLY A O 1
ATOM 1378 N N . LEU A 1 179 ? 17.891 -7.875 -12.703 1 95.44 179 LEU A N 1
ATOM 1379 C CA . LEU A 1 179 ? 16.672 -7.102 -12.82 1 95.44 179 LEU A CA 1
ATOM 1380 C C . LEU A 1 179 ? 16.391 -6.316 -11.539 1 95.44 179 LEU A C 1
ATOM 1382 O O . LEU A 1 179 ? 15.445 -5.531 -11.477 1 95.44 179 LEU A O 1
ATOM 1386 N N . GLU A 1 180 ? 17.234 -6.535 -10.484 1 96.38 180 GLU A N 1
ATOM 1387 C CA . GLU A 1 180 ? 16.984 -5.934 -9.172 1 96.38 180 GLU A CA 1
ATOM 1388 C C . GLU A 1 180 ? 17.188 -4.422 -9.211 1 96.38 180 GLU A C 1
ATOM 1390 O O . GLU A 1 180 ? 18.156 -3.941 -9.82 1 96.38 180 GLU A O 1
ATOM 1395 N N . GLY A 1 181 ? 16.281 -3.74 -8.562 1 94.31 181 GLY A N 1
ATOM 1396 C CA . GLY A 1 181 ? 16.516 -2.332 -8.289 1 94.31 181 GLY A CA 1
ATOM 1397 C C . GLY A 1 181 ? 17.5 -2.109 -7.145 1 94.31 181 GLY A C 1
ATOM 1398 O O . GLY A 1 181 ? 18.188 -3.037 -6.723 1 94.31 181 GLY A O 1
ATOM 1399 N N . ASP A 1 182 ? 17.5 -0.873 -6.66 1 91 182 ASP A N 1
ATOM 1400 C CA . ASP A 1 182 ? 18.516 -0.486 -5.688 1 91 182 ASP A CA 1
ATOM 1401 C C . ASP A 1 182 ? 17.969 -0.549 -4.266 1 91 182 ASP A C 1
ATOM 1403 O O . ASP A 1 182 ? 18.609 -0.073 -3.326 1 91 182 ASP A O 1
ATOM 1407 N N . TRP A 1 183 ? 16.781 -1.063 -4.152 1 94.12 183 TRP A N 1
ATOM 1408 C CA . TRP A 1 183 ? 16.203 -1.097 -2.814 1 94.12 183 TRP A CA 1
ATOM 1409 C C . TRP A 1 183 ? 15.523 -2.436 -2.551 1 94.12 183 TRP A C 1
ATOM 1411 O O . TRP A 1 183 ? 15.18 -3.158 -3.486 1 94.12 183 TRP A O 1
ATOM 1421 N N . CYS A 1 184 ? 15.391 -2.83 -1.347 1 97.31 184 CYS A N 1
ATOM 1422 C CA . CYS A 1 184 ? 14.547 -3.893 -0.814 1 97.31 184 CYS A CA 1
ATOM 1423 C C . CYS A 1 184 ? 13.969 -3.502 0.539 1 97.31 184 CYS A C 1
ATOM 1425 O O . CYS A 1 184 ? 14.312 -2.453 1.088 1 97.31 184 CYS A O 1
ATOM 1427 N N . SER A 1 185 ? 13.047 -4.246 0.996 1 97.38 185 SER A N 1
ATOM 1428 C CA . SER A 1 185 ? 12.414 -3.867 2.252 1 97.38 185 SER A CA 1
ATOM 1429 C C . SER A 1 185 ? 11.867 -5.086 2.99 1 97.38 185 SER A C 1
ATOM 1431 O O . SER A 1 185 ? 11.609 -6.125 2.377 1 97.38 185 SER A O 1
ATOM 1433 N N . LEU A 1 186 ? 11.883 -5.055 4.258 1 97.81 186 LEU A N 1
ATOM 1434 C CA . LEU A 1 186 ? 11.227 -5.984 5.176 1 97.81 186 LEU A CA 1
ATOM 1435 C C . LEU A 1 186 ? 10.164 -5.27 6.004 1 97.81 186 LEU A C 1
ATOM 1437 O O . LEU A 1 186 ? 10.492 -4.426 6.844 1 97.81 186 LEU A O 1
ATOM 1441 N N . ILE A 1 187 ? 8.914 -5.629 5.773 1 97.12 187 ILE A N 1
ATOM 1442 C CA . ILE A 1 187 ? 7.801 -4.879 6.344 1 97.12 187 ILE A CA 1
ATOM 1443 C C . ILE A 1 187 ? 6.922 -5.812 7.18 1 97.12 187 ILE A C 1
ATOM 1445 O O . ILE A 1 187 ? 6.309 -6.738 6.648 1 97.12 187 ILE A O 1
ATOM 1449 N N . PRO A 1 188 ? 6.809 -5.613 8.438 1 96.88 188 PRO A N 1
ATOM 1450 C CA . PRO A 1 188 ? 6.023 -6.484 9.32 1 96.88 188 PRO A CA 1
ATOM 1451 C C . PRO A 1 188 ? 4.531 -6.168 9.281 1 96.88 188 PRO A C 1
ATOM 1453 O O . PRO A 1 188 ? 3.938 -5.844 10.312 1 96.88 188 PRO A O 1
ATOM 1456 N N . VAL A 1 189 ? 4 -6.5 8.023 1 92.19 189 VAL A N 1
ATOM 1457 C CA . VAL A 1 189 ? 2.568 -6.258 7.887 1 92.19 189 VAL A CA 1
ATOM 1458 C C . VAL A 1 189 ? 1.786 -7.312 8.664 1 92.19 189 VAL A C 1
ATOM 1460 O O . VAL A 1 189 ? 1.917 -8.508 8.406 1 92.19 189 VAL A O 1
ATOM 1463 N N . GLY A 1 190 ? 1.165 -7.137 9.719 1 90 190 GLY A N 1
ATOM 1464 C CA . GLY A 1 190 ? 0.373 -8.055 10.523 1 90 190 GLY A CA 1
ATOM 1465 C C . GLY A 1 190 ? 0.767 -8.055 11.992 1 90 190 GLY A C 1
ATOM 1466 O O . GLY A 1 190 ? 0.019 -8.547 12.836 1 90 190 GLY A O 1
ATOM 1467 N N . GLY A 1 191 ? 1.979 -7.723 12.195 1 93.25 191 GLY A N 1
ATOM 1468 C CA . GLY A 1 191 ? 2.443 -7.648 13.57 1 93.25 191 GLY A CA 1
ATOM 1469 C C . GLY A 1 191 ? 3.955 -7.641 13.688 1 93.25 191 GLY A C 1
ATOM 1470 O O . GLY A 1 191 ? 4.664 -7.695 12.68 1 93.25 191 GLY A O 1
ATOM 1471 N N . PRO A 1 192 ? 4.43 -7.559 14.906 1 95.69 192 PRO A N 1
ATOM 1472 C CA . PRO A 1 192 ? 5.875 -7.52 15.125 1 95.69 192 PRO A CA 1
ATOM 1473 C C . PRO A 1 192 ? 6.57 -8.812 14.719 1 95.69 192 PRO A C 1
ATOM 1475 O O . PRO A 1 192 ? 6 -9.898 14.867 1 95.69 192 PRO A O 1
ATOM 1478 N N . CYS A 1 193 ? 7.758 -8.711 14.203 1 96.81 193 CYS A N 1
ATOM 1479 C CA . CYS A 1 193 ? 8.555 -9.844 13.742 1 96.81 193 CYS A CA 1
ATOM 1480 C C . CYS A 1 193 ? 9.969 -9.781 14.328 1 96.81 193 CYS A C 1
ATOM 1482 O O . CYS A 1 193 ? 10.672 -8.781 14.164 1 96.81 193 CYS A O 1
ATOM 1484 N N . GLN A 1 194 ? 10.422 -10.797 15.031 1 98.19 194 GLN A N 1
ATOM 1485 C CA . GLN A 1 194 ? 11.836 -10.945 15.367 1 98.19 194 GLN A CA 1
ATOM 1486 C C . GLN A 1 194 ? 12.633 -11.445 14.164 1 98.19 194 GLN A C 1
ATOM 1488 O O . GLN A 1 194 ? 12.352 -12.516 13.625 1 98.19 194 GLN A O 1
ATOM 1493 N N . THR A 1 195 ? 13.695 -10.656 13.742 1 98 195 THR A N 1
ATOM 1494 C CA . THR A 1 195 ? 14.242 -10.914 12.414 1 98 195 THR A CA 1
ATOM 1495 C C . THR A 1 195 ? 15.773 -10.883 12.445 1 98 195 THR A C 1
ATOM 1497 O O . THR A 1 195 ? 16.359 -10.047 13.141 1 98 195 THR A O 1
ATOM 1500 N N . ILE A 1 196 ? 16.406 -11.797 11.781 1 98.38 196 ILE A N 1
ATOM 1501 C CA . ILE A 1 196 ? 17.828 -11.82 11.492 1 98.38 196 ILE A CA 1
ATOM 1502 C C . ILE A 1 196 ? 18.047 -11.797 9.977 1 98.38 196 ILE A C 1
ATOM 1504 O O . ILE A 1 196 ? 17.359 -12.516 9.234 1 98.38 196 ILE A O 1
ATOM 1508 N N . THR A 1 197 ? 18.922 -10.953 9.492 1 98 197 THR A N 1
ATOM 1509 C CA . THR A 1 197 ? 19.172 -10.922 8.055 1 98 197 THR A CA 1
ATOM 1510 C C . THR A 1 197 ? 20.656 -10.891 7.758 1 98 197 THR A C 1
ATOM 1512 O O . THR A 1 197 ? 21.453 -10.5 8.609 1 98 197 THR A O 1
ATOM 1515 N N . THR A 1 198 ? 21.062 -11.352 6.652 1 97.56 198 THR A N 1
ATOM 1516 C CA . THR A 1 198 ? 22.375 -11.148 6.047 1 97.56 198 THR A CA 1
ATOM 1517 C C . THR A 1 198 ? 22.234 -10.727 4.586 1 97.56 198 THR A C 1
ATOM 1519 O O . THR A 1 198 ? 21.156 -10.875 3.994 1 97.56 198 THR A O 1
ATOM 1522 N N . GLY A 1 199 ? 23.281 -10.148 4.059 1 96.81 199 GLY A N 1
ATOM 1523 C CA . GLY A 1 199 ? 23.297 -9.797 2.646 1 96.81 199 GLY A CA 1
ATOM 1524 C C . GLY A 1 199 ? 22.703 -8.43 2.359 1 96.81 199 GLY A C 1
ATOM 1525 O O . GLY A 1 199 ? 22.531 -8.055 1.198 1 96.81 199 GLY A O 1
ATOM 1526 N N . LEU A 1 200 ? 22.344 -7.676 3.318 1 96.88 200 LEU A N 1
ATOM 1527 C CA . LEU A 1 200 ? 21.766 -6.348 3.17 1 96.88 200 LEU A CA 1
ATOM 1528 C C . LEU A 1 200 ? 22.75 -5.266 3.605 1 96.88 200 LEU A C 1
ATOM 1530 O O . LEU A 1 200 ? 23.719 -5.551 4.309 1 96.88 200 LEU A O 1
ATOM 1534 N N . LYS A 1 201 ? 22.531 -4.086 3.051 1 94.62 201 LYS A N 1
ATOM 1535 C CA . LYS A 1 201 ? 23.312 -2.949 3.51 1 94.62 201 LYS A CA 1
ATOM 1536 C C . LYS A 1 201 ? 23.141 -2.727 5.008 1 94.62 201 LYS A C 1
ATOM 1538 O O . LYS A 1 201 ? 24.109 -2.467 5.723 1 94.62 201 LYS A O 1
ATOM 1543 N N . TRP A 1 202 ? 21.906 -2.762 5.516 1 93.81 202 TRP A N 1
ATOM 1544 C CA . TRP A 1 202 ? 21.594 -2.693 6.938 1 93.81 202 TRP A CA 1
ATOM 1545 C C . TRP A 1 202 ? 20.969 -3.998 7.422 1 93.81 202 TRP A C 1
ATOM 1547 O O . TRP A 1 202 ? 19.75 -4.148 7.422 1 93.81 202 TRP A O 1
ATOM 1557 N N . ASN A 1 203 ? 21.828 -4.879 7.934 1 96.38 203 ASN A N 1
ATOM 1558 C CA . ASN A 1 203 ? 21.359 -6.172 8.438 1 96.38 203 ASN A CA 1
ATOM 1559 C C . ASN A 1 203 ? 20.719 -6.035 9.82 1 96.38 203 ASN A C 1
ATOM 1561 O O . ASN A 1 203 ? 21.094 -5.156 10.594 1 96.38 203 ASN A O 1
ATOM 1565 N N . LEU A 1 204 ? 19.766 -6.863 9.969 1 96.31 204 LEU A N 1
ATOM 1566 C CA . LEU A 1 204 ? 19.125 -6.992 11.273 1 96.31 204 LEU A CA 1
ATOM 1567 C C . LEU A 1 204 ? 19.703 -8.164 12.055 1 96.31 204 LEU A C 1
ATOM 1569 O O . LEU A 1 204 ? 19.922 -9.242 11.5 1 96.31 204 LEU A O 1
ATOM 1573 N N . ASP A 1 205 ? 20.016 -7.961 13.281 1 97 205 ASP A N 1
ATOM 1574 C CA . ASP A 1 205 ? 20.531 -9 14.164 1 97 205 ASP A CA 1
ATOM 1575 C C . ASP A 1 205 ? 19.562 -9.273 15.32 1 97 205 ASP A C 1
ATOM 1577 O O . ASP A 1 205 ? 19.797 -8.812 16.438 1 97 205 ASP A O 1
ATOM 1581 N N . ASN A 1 206 ? 18.734 -10.047 15.055 1 97 206 ASN A N 1
ATOM 1582 C CA . ASN A 1 206 ? 17.719 -10.453 16.016 1 97 206 ASN A CA 1
ATOM 1583 C C . ASN A 1 206 ? 16.938 -9.25 16.547 1 97 206 ASN A C 1
ATOM 1585 O O . ASN A 1 206 ? 16.766 -9.102 17.766 1 97 206 ASN A O 1
ATOM 1589 N N . GLN A 1 207 ? 16.484 -8.445 15.734 1 96.38 207 GLN A N 1
ATOM 1590 C CA . GLN A 1 207 ? 15.75 -7.227 16.062 1 96.38 207 GLN A CA 1
ATOM 1591 C C . GLN A 1 207 ? 14.266 -7.371 15.758 1 96.38 207 GLN A C 1
ATOM 1593 O O . GLN A 1 207 ? 13.875 -8.188 14.914 1 96.38 207 GLN A O 1
ATOM 1598 N N . VAL A 1 208 ? 13.523 -6.617 16.5 1 96.38 208 VAL A N 1
ATOM 1599 C CA . VAL A 1 208 ? 12.078 -6.637 16.281 1 96.38 208 VAL A CA 1
ATOM 1600 C C . VAL A 1 208 ? 11.695 -5.555 15.281 1 96.38 208 VAL A C 1
ATOM 1602 O O . VAL A 1 208 ? 11.992 -4.375 15.477 1 96.38 208 VAL A O 1
ATOM 1605 N N . LEU A 1 209 ? 11.086 -6.004 14.195 1 95.94 209 LEU A N 1
ATOM 1606 C CA . LEU A 1 209 ? 10.445 -5.086 13.258 1 95.94 209 LEU A CA 1
ATOM 1607 C C . LEU A 1 209 ? 8.984 -4.863 13.641 1 95.94 209 LEU A C 1
ATOM 1609 O O . LEU A 1 209 ? 8.242 -5.824 13.883 1 95.94 209 LEU A O 1
ATOM 1613 N N . GLN A 1 210 ? 8.625 -3.621 13.727 1 95.25 210 GLN A N 1
ATOM 1614 C CA . GLN A 1 210 ? 7.27 -3.281 14.133 1 95.25 210 GLN A CA 1
ATOM 1615 C C . GLN A 1 210 ? 6.906 -1.862 13.711 1 95.25 210 GLN A C 1
ATOM 1617 O O . GLN A 1 210 ? 7.711 -0.94 13.852 1 95.25 210 GLN A O 1
ATOM 1622 N N . PHE A 1 211 ? 5.699 -1.693 13.188 1 93.75 211 PHE A N 1
ATOM 1623 C CA . PHE A 1 211 ? 5.246 -0.345 12.867 1 93.75 211 PHE A CA 1
ATOM 1624 C C . PHE A 1 211 ? 5.246 0.537 14.109 1 93.75 211 PHE A C 1
ATOM 1626 O O . PHE A 1 211 ? 4.75 0.133 15.164 1 93.75 211 PHE A O 1
ATOM 1633 N N . GLY A 1 212 ? 5.77 1.735 13.977 1 88.25 212 GLY A N 1
ATOM 1634 C CA . GLY A 1 212 ? 5.902 2.648 15.102 1 88.25 212 GLY A CA 1
ATOM 1635 C C . GLY A 1 212 ? 7.242 2.547 15.797 1 88.25 212 GLY A C 1
ATOM 1636 O O . GLY A 1 212 ? 7.578 3.383 16.641 1 88.25 212 GLY A O 1
ATOM 1637 N N . LYS A 1 213 ? 8.016 1.541 15.453 1 89.31 213 LYS A N 1
ATOM 1638 C CA . LYS A 1 213 ? 9.359 1.361 16 1 89.31 213 LYS A CA 1
ATOM 1639 C C . LYS A 1 213 ? 10.398 1.271 14.891 1 89.31 213 LYS A C 1
ATOM 1641 O O . LYS A 1 213 ? 10.898 2.293 14.414 1 89.31 213 LYS A O 1
ATOM 1646 N N . LEU A 1 214 ? 10.609 0.046 14.438 1 81.81 214 LEU A N 1
ATOM 1647 C CA . LEU A 1 214 ? 11.578 -0.165 13.367 1 81.81 214 LEU A CA 1
ATOM 1648 C C . LEU A 1 214 ? 10.945 -0.918 12.203 1 81.81 214 LEU A C 1
ATOM 1650 O O . LEU A 1 214 ? 10.352 -1.983 12.391 1 81.81 214 LEU A O 1
ATOM 1654 N N . VAL A 1 215 ? 10.961 -0.303 11.031 1 81.56 215 VAL A N 1
ATOM 1655 C CA . VAL A 1 215 ? 10.562 -0.959 9.789 1 81.56 215 VAL A CA 1
ATOM 1656 C C . VAL A 1 215 ? 11.641 -0.757 8.727 1 81.56 215 VAL A C 1
ATOM 1658 O O . VAL A 1 215 ? 12.148 0.353 8.555 1 81.56 215 VAL A O 1
ATOM 1661 N N . SER A 1 216 ? 12.016 -1.746 8.031 1 86.88 216 SER A N 1
ATOM 1662 C CA . SER A 1 216 ? 13.094 -1.694 7.051 1 86.88 216 SER A CA 1
ATOM 1663 C C . SER A 1 216 ? 12.562 -1.403 5.652 1 86.88 216 SER A C 1
ATOM 1665 O O . SER A 1 216 ? 12.688 -2.232 4.746 1 86.88 216 SER A O 1
ATOM 1667 N N . THR A 1 217 ? 11.969 -0.308 5.168 1 83.94 217 THR A N 1
ATOM 1668 C CA . THR A 1 217 ? 11.328 0 3.895 1 83.94 217 THR A CA 1
ATOM 1669 C C . THR A 1 217 ? 12.352 0.527 2.891 1 83.94 217 THR A C 1
ATOM 1671 O O . THR A 1 217 ? 12.109 0.505 1.681 1 83.94 217 THR A O 1
ATOM 1674 N N . SER A 1 218 ? 13.398 0.95 3.107 1 85.06 218 SER A N 1
ATOM 1675 C CA . SER A 1 218 ? 14.414 1.544 2.244 1 85.06 218 SER A CA 1
ATOM 1676 C C . SER A 1 218 ? 15.789 0.949 2.52 1 85.06 218 SER A C 1
ATOM 1678 O O . SER A 1 218 ? 16.766 1.682 2.67 1 85.06 218 SER A O 1
ATOM 1680 N N . ASN A 1 219 ? 15.742 -0.334 2.674 1 92.88 219 ASN A N 1
ATOM 1681 C CA . ASN A 1 219 ? 17.016 -1.048 2.781 1 92.88 219 ASN A CA 1
ATOM 1682 C C . ASN A 1 219 ? 17.672 -1.226 1.418 1 92.88 219 ASN A C 1
ATOM 1684 O O . ASN A 1 219 ? 17.172 -0.724 0.41 1 92.88 219 ASN A O 1
ATOM 1688 N N . ALA A 1 220 ? 18.844 -1.69 1.381 1 93.88 220 ALA A N 1
ATOM 1689 C CA . ALA A 1 220 ? 19.578 -1.963 0.142 1 93.88 220 ALA A CA 1
ATOM 1690 C C . ALA A 1 220 ? 20.359 -3.266 0.244 1 93.88 220 ALA A C 1
ATOM 1692 O O . ALA A 1 220 ? 20.438 -3.871 1.315 1 93.88 220 ALA A O 1
ATOM 1693 N N . PHE A 1 221 ? 20.75 -3.717 -0.917 1 95.94 221 PHE A N 1
ATOM 1694 C CA . PHE A 1 221 ? 21.578 -4.922 -0.943 1 95.94 221 PHE A CA 1
ATOM 1695 C C . PHE A 1 221 ? 23.016 -4.602 -0.553 1 95.94 221 PHE A C 1
ATOM 1697 O O . PHE A 1 221 ? 23.484 -3.486 -0.776 1 95.94 221 PHE A O 1
ATOM 1704 N N . GLU A 1 222 ? 23.641 -5.555 0.013 1 94.81 222 GLU A N 1
ATOM 1705 C CA . GLU A 1 222 ? 25.062 -5.379 0.332 1 94.81 222 GLU A CA 1
ATOM 1706 C C . GLU A 1 222 ? 25.875 -5.07 -0.921 1 94.81 222 GLU A C 1
ATOM 1708 O O . GLU A 1 222 ? 25.625 -5.648 -1.983 1 94.81 222 GLU A O 1
ATOM 1713 N N . THR A 1 223 ? 26.828 -4.16 -0.784 1 90.31 223 THR A N 1
ATOM 1714 C CA . THR A 1 223 ? 27.672 -3.791 -1.908 1 90.31 223 THR A CA 1
ATOM 1715 C C . THR A 1 223 ? 28.703 -4.883 -2.188 1 90.31 223 THR A C 1
ATOM 1717 O O . THR A 1 223 ? 29.281 -5.449 -1.258 1 90.31 223 THR A O 1
ATOM 1720 N N . VAL A 1 224 ? 28.797 -5.184 -3.373 1 89 224 VAL A N 1
ATOM 1721 C CA . VAL A 1 224 ? 29.828 -6.148 -3.773 1 89 224 VAL A CA 1
ATOM 1722 C C . VAL A 1 224 ? 30.766 -5.516 -4.797 1 89 224 VAL A C 1
ATOM 1724 O O . VAL A 1 224 ? 30.406 -4.539 -5.457 1 89 224 VAL A O 1
ATOM 1727 N N . ALA A 1 225 ? 32.031 -6.051 -4.824 1 87.94 225 ALA A N 1
ATOM 1728 C CA . ALA A 1 225 ? 33 -5.555 -5.809 1 87.94 225 ALA A CA 1
ATOM 1729 C C . ALA A 1 225 ? 32.469 -5.707 -7.227 1 87.94 225 ALA A C 1
ATOM 1731 O O . ALA A 1 225 ? 31.734 -6.66 -7.523 1 87.94 225 ALA A O 1
ATOM 1732 N N . PRO A 1 226 ? 32.844 -4.719 -8.047 1 84.25 226 PRO A N 1
ATOM 1733 C CA . PRO A 1 226 ? 32.375 -4.816 -9.438 1 84.25 226 PRO A CA 1
ATOM 1734 C C . PRO A 1 226 ? 32.719 -6.148 -10.086 1 84.25 226 PRO A C 1
ATOM 1736 O O . PRO A 1 226 ? 33.844 -6.648 -9.891 1 84.25 226 PRO A O 1
ATOM 1739 N N . GLY A 1 227 ? 31.875 -6.77 -10.695 1 84.5 227 GLY A N 1
ATOM 1740 C CA . GLY A 1 227 ? 32.125 -8.031 -11.383 1 84.5 227 GLY A CA 1
ATOM 1741 C C . GLY A 1 227 ? 31.734 -9.242 -10.555 1 84.5 227 GLY A C 1
ATOM 1742 O O . GLY A 1 227 ? 31.641 -10.352 -11.078 1 84.5 227 GLY A O 1
ATOM 1743 N N . ASN A 1 228 ? 31.594 -9.062 -9.312 1 89.62 228 ASN A N 1
ATOM 1744 C CA . ASN A 1 228 ? 31.188 -10.164 -8.445 1 89.62 228 ASN A CA 1
ATOM 1745 C C . ASN A 1 228 ? 29.672 -10.234 -8.297 1 89.62 228 ASN A C 1
ATOM 1747 O O . ASN A 1 228 ? 29 -9.203 -8.25 1 89.62 228 ASN A O 1
ATOM 1751 N N . PRO A 1 229 ? 29.156 -11.43 -8.328 1 90.12 229 PRO A N 1
ATOM 1752 C CA . PRO A 1 229 ? 27.719 -11.562 -8.117 1 90.12 229 PRO A CA 1
ATOM 1753 C C . PRO A 1 229 ? 27.297 -11.203 -6.695 1 90.12 229 PRO A C 1
ATOM 1755 O O . PRO A 1 229 ? 28.062 -11.406 -5.75 1 90.12 229 PRO A O 1
ATOM 1758 N N . ARG A 1 230 ? 26.062 -10.656 -6.586 1 91.69 230 ARG A N 1
ATOM 1759 C CA . ARG A 1 230 ? 25.516 -10.422 -5.254 1 91.69 230 ARG A CA 1
ATOM 1760 C C . ARG A 1 230 ? 25.266 -11.742 -4.527 1 91.69 230 ARG A C 1
ATOM 1762 O O . ARG A 1 230 ? 24.844 -12.727 -5.137 1 91.69 230 ARG A O 1
ATOM 1769 N N . MET A 1 231 ? 25.562 -11.703 -3.262 1 92.06 231 MET A N 1
ATOM 1770 C CA . MET A 1 231 ? 25.234 -12.852 -2.43 1 92.06 231 MET A CA 1
ATOM 1771 C C . MET A 1 231 ? 23.734 -12.883 -2.127 1 92.06 231 MET A C 1
ATOM 1773 O O . MET A 1 231 ? 23.094 -11.836 -2.047 1 92.06 231 MET A O 1
ATOM 1777 N N . PRO A 1 232 ? 23.25 -14.078 -1.979 1 96.38 232 PRO A N 1
ATOM 1778 C CA . PRO A 1 232 ? 21.828 -14.156 -1.607 1 96.38 232 PRO A CA 1
ATOM 1779 C C . PRO A 1 232 ? 21.531 -13.477 -0.272 1 96.38 232 PRO A C 1
ATOM 1781 O O . PRO A 1 232 ? 22.422 -13.391 0.587 1 96.38 232 PRO A O 1
ATOM 1784 N N . VAL A 1 233 ? 20.359 -12.977 -0.17 1 98.06 233 VAL A N 1
ATOM 1785 C CA . VAL A 1 233 ? 19.875 -12.43 1.095 1 98.06 233 VAL A CA 1
ATOM 1786 C C . VAL A 1 233 ? 19.25 -13.547 1.935 1 98.06 233 VAL A C 1
ATOM 1788 O O . VAL A 1 233 ? 18.484 -14.359 1.422 1 98.06 233 VAL A O 1
ATOM 1791 N N . THR A 1 234 ? 19.625 -13.648 3.172 1 98.31 234 THR A N 1
ATOM 1792 C CA . THR A 1 234 ? 18.953 -14.57 4.074 1 98.31 234 THR A CA 1
ATOM 1793 C C . THR A 1 234 ? 18.078 -13.82 5.07 1 98.31 234 THR A C 1
ATOM 1795 O O . THR A 1 234 ? 18.453 -12.742 5.539 1 98.31 234 THR A O 1
ATOM 1798 N N . VAL A 1 235 ? 16.953 -14.281 5.32 1 98.38 235 VAL A N 1
ATOM 1799 C CA . VAL A 1 235 ? 16.016 -13.703 6.281 1 98.38 235 VAL A CA 1
ATOM 1800 C C . VAL A 1 235 ? 15.469 -14.805 7.195 1 98.38 235 VAL A C 1
ATOM 1802 O O . VAL A 1 235 ? 14.898 -15.789 6.723 1 98.38 235 VAL A O 1
ATOM 1805 N N . THR A 1 236 ? 15.688 -14.719 8.445 1 98.5 236 THR A N 1
ATOM 1806 C CA . THR A 1 236 ? 15.031 -15.547 9.453 1 98.5 236 THR A CA 1
ATOM 1807 C C . THR A 1 236 ? 14.031 -14.719 10.258 1 98.5 236 THR A C 1
ATOM 1809 O O . THR A 1 236 ? 14.375 -13.672 10.805 1 98.5 236 THR A O 1
ATOM 1812 N N . THR A 1 237 ? 12.828 -15.141 10.297 1 98.12 237 THR A N 1
ATOM 1813 C CA . THR A 1 237 ? 11.773 -14.398 10.969 1 98.12 237 THR A CA 1
ATOM 1814 C C . THR A 1 237 ? 10.867 -15.344 11.758 1 98.12 237 THR A C 1
ATOM 1816 O O . THR A 1 237 ? 10.641 -16.484 11.344 1 98.12 237 THR A O 1
ATOM 1819 N N . ASP A 1 238 ? 10.312 -14.922 12.836 1 98.19 238 ASP A N 1
ATOM 1820 C CA . ASP A 1 238 ? 9.484 -15.781 13.68 1 98.19 238 ASP A CA 1
ATOM 1821 C C . ASP A 1 238 ? 8.008 -15.625 13.328 1 98.19 238 ASP A C 1
ATOM 1823 O O . ASP A 1 238 ? 7.172 -16.406 13.781 1 98.19 238 ASP A O 1
ATOM 1827 N N . GLN A 1 239 ? 7.598 -14.594 12.641 1 97.31 239 GLN A N 1
ATOM 1828 C CA . GLN A 1 239 ? 6.258 -14.312 12.133 1 97.31 239 GLN A CA 1
ATOM 1829 C C . GLN A 1 239 ? 6.293 -13.977 10.648 1 97.31 239 GLN A C 1
ATOM 1831 O O . GLN A 1 239 ? 7.355 -13.695 10.086 1 97.31 239 GLN A O 1
ATOM 1836 N N . PRO A 1 240 ? 5.133 -14.023 9.969 1 97.31 240 PRO A N 1
ATOM 1837 C CA . PRO A 1 240 ? 5.129 -13.641 8.555 1 97.31 240 PRO A CA 1
ATOM 1838 C C . PRO A 1 240 ? 5.699 -12.242 8.328 1 97.31 240 PRO A C 1
ATOM 1840 O O . PRO A 1 240 ? 5.359 -11.305 9.055 1 97.31 240 PRO A O 1
ATOM 1843 N N . LEU A 1 241 ? 6.598 -12.141 7.398 1 98.25 241 LEU A N 1
ATOM 1844 C CA . LEU A 1 241 ? 7.316 -10.898 7.137 1 98.25 241 LEU A CA 1
ATOM 1845 C C . LEU A 1 241 ? 7.344 -10.594 5.645 1 98.25 241 LEU A C 1
ATOM 1847 O O . LEU A 1 241 ? 7.828 -11.398 4.848 1 98.25 241 LEU A O 1
ATOM 1851 N N . LEU A 1 242 ? 6.832 -9.453 5.281 1 98.25 242 LEU A N 1
ATOM 1852 C CA . LEU A 1 242 ? 6.707 -9.094 3.873 1 98.25 242 LEU A CA 1
ATOM 1853 C C . LEU A 1 242 ? 8.047 -8.625 3.314 1 98.25 242 LEU A C 1
ATOM 1855 O O . LEU A 1 242 ? 8.594 -7.621 3.775 1 98.25 242 LEU A O 1
ATOM 1859 N N . TRP A 1 243 ? 8.594 -9.352 2.369 1 98.56 243 TRP A N 1
ATOM 1860 C CA . TRP A 1 243 ? 9.75 -8.961 1.562 1 98.56 243 TRP A CA 1
ATOM 1861 C C . TRP A 1 243 ? 9.305 -8.195 0.319 1 98.56 243 TRP A C 1
ATOM 1863 O O . TRP A 1 243 ? 8.391 -8.617 -0.386 1 98.56 243 TRP A O 1
ATOM 1873 N N . SER A 1 244 ? 9.844 -7.074 0.081 1 98.38 244 SER A N 1
ATOM 1874 C CA . SER A 1 244 ? 9.641 -6.348 -1.168 1 98.38 244 SER A CA 1
ATOM 1875 C C . SER A 1 244 ? 10.969 -5.879 -1.758 1 98.38 244 SER A C 1
ATOM 1877 O O . SER A 1 244 ? 11.922 -5.621 -1.024 1 98.38 244 SER A O 1
ATOM 1879 N N . MET A 1 245 ? 11.031 -5.848 -3.041 1 98.25 245 MET A N 1
ATOM 1880 C CA . MET A 1 245 ? 12.25 -5.391 -3.691 1 98.25 245 MET A CA 1
ATOM 1881 C C . MET A 1 245 ? 11.938 -4.645 -4.984 1 98.25 245 MET A C 1
ATOM 1883 O O . MET A 1 245 ? 10.867 -4.832 -5.566 1 98.25 245 MET A O 1
ATOM 1887 N N . GLY A 1 246 ? 12.875 -3.867 -5.328 1 97.31 246 GLY A N 1
ATOM 1888 C CA . GLY A 1 246 ? 12.711 -3.074 -6.539 1 97.31 246 GLY A CA 1
ATOM 1889 C C . GLY A 1 246 ? 13.031 -3.842 -7.805 1 97.31 246 GLY A C 1
ATOM 1890 O O . GLY A 1 246 ? 13.922 -4.699 -7.809 1 97.31 246 GLY A O 1
ATOM 1891 N N . ILE A 1 247 ? 12.305 -3.6 -8.828 1 97.06 247 ILE A N 1
ATOM 1892 C CA . ILE A 1 247 ? 12.594 -4.098 -10.172 1 97.06 247 ILE A CA 1
ATOM 1893 C C . ILE A 1 247 ? 13.109 -2.957 -11.047 1 97.06 247 ILE A C 1
ATOM 1895 O O . ILE A 1 247 ? 12.484 -1.896 -11.125 1 97.06 247 ILE A O 1
ATOM 1899 N N . SER A 1 248 ? 14.258 -3.164 -11.602 1 91.5 248 SER A N 1
ATOM 1900 C CA . SER A 1 248 ? 14.844 -2.127 -12.445 1 91.5 248 SER A CA 1
ATOM 1901 C C . SER A 1 248 ? 14.188 -2.098 -13.82 1 91.5 248 SER A C 1
ATOM 1903 O O . SER A 1 248 ? 14.047 -3.135 -14.477 1 91.5 248 SER A O 1
ATOM 1905 N N . LYS A 1 249 ? 13.352 -1.18 -14.172 1 73.75 249 LYS A N 1
ATOM 1906 C CA . LYS A 1 249 ? 12.852 -1.083 -15.539 1 73.75 249 LYS A CA 1
ATOM 1907 C C . LYS A 1 249 ? 13.922 -0.535 -16.484 1 73.75 249 LYS A C 1
ATOM 1909 O O . LYS A 1 249 ? 14.688 0.353 -16.109 1 73.75 249 LYS A O 1
ATOM 1914 N N . SER A 1 250 ? 14.703 -1.472 -17.172 1 52.84 250 SER A N 1
ATOM 1915 C CA . SER A 1 250 ? 15.711 -1.024 -18.125 1 52.84 250 SER A CA 1
ATOM 1916 C C . SER A 1 250 ? 15.367 0.355 -18.688 1 52.84 250 SER A C 1
ATOM 1918 O O . SER A 1 250 ? 14.25 0.585 -19.156 1 52.84 250 SER A O 1
ATOM 1920 N N . ARG A 1 251 ? 15.781 1.509 -18.125 1 40.16 251 ARG A N 1
ATOM 1921 C CA . ARG A 1 251 ? 15.836 2.777 -18.844 1 40.16 251 ARG A CA 1
ATOM 1922 C C . ARG A 1 251 ? 16.141 2.553 -20.328 1 40.16 251 ARG A C 1
ATOM 1924 O O . ARG A 1 251 ? 17.016 1.755 -20.672 1 40.16 251 ARG A O 1
ATOM 1931 N N . GLU A 1 252 ? 15.031 2.764 -21.297 1 29.61 252 GLU A N 1
ATOM 1932 C CA . GLU A 1 252 ? 15.562 3.342 -22.516 1 29.61 252 GLU A CA 1
ATOM 1933 C C . GLU A 1 252 ? 16.641 4.375 -22.219 1 29.61 252 GLU A C 1
ATOM 1935 O O . GLU A 1 252 ? 16.547 5.121 -21.25 1 29.61 252 GLU A O 1
ATOM 1940 N N . MET B 1 1 ? -17.375 14.086 24.719 1 39.41 1 MET B N 1
ATOM 1941 C CA . MET B 1 1 ? -17.812 13.484 23.453 1 39.41 1 MET B CA 1
ATOM 1942 C C . MET B 1 1 ? -16.734 13.664 22.375 1 39.41 1 MET B C 1
ATOM 1944 O O . MET B 1 1 ? -16.25 14.773 22.172 1 39.41 1 MET B O 1
ATOM 1948 N N . ASP B 1 2 ? -16.031 12.586 21.953 1 57.66 2 ASP B N 1
ATOM 1949 C CA . ASP B 1 2 ? -14.859 12.711 21.078 1 57.66 2 ASP B CA 1
ATOM 1950 C C . ASP B 1 2 ? -15.211 13.453 19.797 1 57.66 2 ASP B C 1
ATOM 1952 O O . ASP B 1 2 ? -16.297 13.273 19.234 1 57.66 2 ASP B O 1
ATOM 1956 N N . ARG B 1 3 ? -14.695 14.602 19.625 1 77.75 3 ARG B N 1
ATOM 1957 C CA . ARG B 1 3 ? -14.938 15.523 18.531 1 77.75 3 ARG B CA 1
ATOM 1958 C C . ARG B 1 3 ? -14.961 14.789 17.188 1 77.75 3 ARG B C 1
ATOM 1960 O O . ARG B 1 3 ? -14.141 13.898 16.953 1 77.75 3 ARG B O 1
ATOM 1967 N N . GLU B 1 4 ? -16.031 14.984 16.469 1 90.69 4 GLU B N 1
ATOM 1968 C CA . GLU B 1 4 ? -16.219 14.43 15.141 1 90.69 4 GLU B CA 1
ATOM 1969 C C . GLU B 1 4 ? -15.219 15.023 14.148 1 90.69 4 GLU B C 1
ATOM 1971 O O . GLU B 1 4 ? -14.992 16.234 14.141 1 90.69 4 GLU B O 1
ATOM 1976 N N . LEU B 1 5 ? -14.555 14.18 13.484 1 96.38 5 LEU B N 1
ATOM 1977 C CA . LEU B 1 5 ? -13.68 14.609 12.398 1 96.38 5 LEU B CA 1
ATOM 1978 C C . LEU B 1 5 ? -14.266 14.227 11.047 1 96.38 5 LEU B C 1
ATOM 1980 O O . LEU B 1 5 ? -14.68 13.078 10.844 1 96.38 5 LEU B O 1
ATOM 1984 N N . THR B 1 6 ? -14.438 15.18 10.18 1 97.19 6 THR B N 1
ATOM 1985 C CA . THR B 1 6 ? -14.828 14.906 8.805 1 97.19 6 THR B CA 1
ATOM 1986 C C . THR B 1 6 ? -13.609 14.906 7.887 1 97.19 6 THR B C 1
ATOM 1988 O O . THR B 1 6 ? -13.172 15.969 7.43 1 97.19 6 THR B O 1
ATOM 1991 N N . PRO B 1 7 ? -13.094 13.742 7.523 1 97.06 7 PRO B N 1
ATOM 1992 C CA . PRO B 1 7 ? -11.773 13.648 6.887 1 97.06 7 PRO B CA 1
ATOM 1993 C C . PRO B 1 7 ? -11.711 14.391 5.559 1 97.06 7 PRO B C 1
ATOM 1995 O O . PRO B 1 7 ? -10.719 15.078 5.273 1 97.06 7 PRO B O 1
ATOM 1998 N N . LEU B 1 8 ? -12.773 14.406 4.805 1 97.75 8 LEU B N 1
ATOM 1999 C CA . LEU B 1 8 ? -12.719 14.953 3.455 1 97.75 8 LEU B CA 1
ATOM 2000 C C . LEU B 1 8 ? -13.086 16.438 3.453 1 97.75 8 LEU B C 1
ATOM 2002 O O . LEU B 1 8 ? -13.109 17.078 2.396 1 97.75 8 LEU B O 1
ATOM 2006 N N . ASP B 1 9 ? -13.328 16.984 4.629 1 97 9 ASP B N 1
ATOM 2007 C CA . ASP B 1 9 ? -13.617 18.422 4.758 1 97 9 ASP B CA 1
ATOM 2008 C C . ASP B 1 9 ? -12.484 19.266 4.18 1 97 9 ASP B C 1
ATOM 2010 O O . ASP B 1 9 ? -12.727 20.344 3.629 1 97 9 ASP B O 1
ATOM 2014 N N . CYS B 1 10 ? -11.305 18.766 4.258 1 96.31 10 CYS B N 1
ATOM 2015 C CA . CYS B 1 10 ? -10.125 19.516 3.826 1 96.31 10 CYS B CA 1
ATOM 2016 C C . CYS B 1 10 ? -10.125 19.703 2.312 1 96.31 10 CYS B C 1
ATOM 2018 O O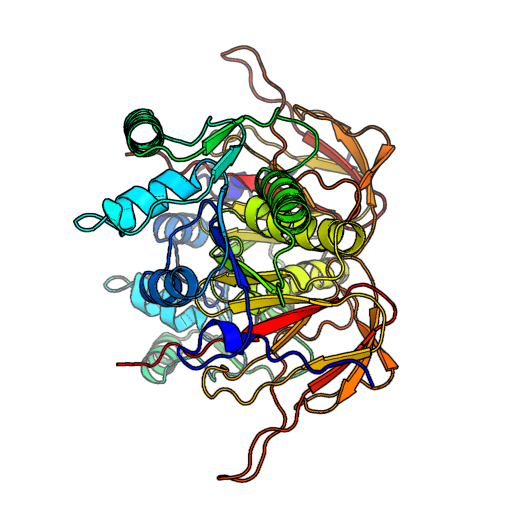 . CYS B 1 10 ? -9.461 20.609 1.796 1 96.31 10 CYS B O 1
ATOM 2020 N N . LEU B 1 11 ? -10.875 18.875 1.602 1 97.06 11 LEU B N 1
ATOM 2021 C CA . LEU B 1 11 ? -10.875 18.938 0.144 1 97.06 11 LEU B CA 1
ATOM 2022 C C . LEU B 1 11 ? -12.039 19.797 -0.358 1 97.06 11 LEU B C 1
ATOM 2024 O O . LEU B 1 11 ? -12.164 20.031 -1.562 1 97.06 11 LEU B O 1
ATOM 2028 N N . LEU B 1 12 ? -12.859 20.234 0.582 1 94.94 12 LEU B N 1
ATOM 2029 C CA . LEU B 1 12 ? -13.961 21.125 0.228 1 94.94 12 LEU B CA 1
ATOM 2030 C C . LEU B 1 12 ? -13.523 22.578 0.296 1 94.94 12 LEU B C 1
ATOM 2032 O O . LEU B 1 12 ? -13 23.031 1.32 1 94.94 12 LEU B O 1
ATOM 2036 N N . PRO B 1 13 ? -13.734 23.281 -0.76 1 90.31 13 PRO B N 1
ATOM 2037 C CA . PRO B 1 13 ? -13.422 24.719 -0.685 1 90.31 13 PRO B CA 1
ATOM 2038 C C . PRO B 1 13 ? -14.078 25.406 0.511 1 90.31 13 PRO B C 1
ATOM 2040 O O . PRO B 1 13 ? -13.492 26.297 1.113 1 90.31 13 PRO B O 1
ATOM 2043 N N . SER B 1 14 ? -15.203 24.969 0.842 1 90.81 14 SER B N 1
ATOM 2044 C CA . SER B 1 14 ? -15.945 25.562 1.947 1 90.81 14 SER B CA 1
ATOM 2045 C C . SER B 1 14 ? -15.633 24.859 3.266 1 90.81 14 SER B C 1
ATOM 2047 O O . SER B 1 14 ? -16.266 25.125 4.285 1 90.81 14 SER B O 1
ATOM 2049 N N . GLY B 1 15 ? -14.688 24.016 3.193 1 92.56 15 GLY B N 1
ATOM 2050 C CA . GLY B 1 15 ? -14.359 23.281 4.406 1 92.56 15 GLY B CA 1
ATOM 2051 C C . GLY B 1 15 ? -13.867 24.172 5.527 1 92.56 15 GLY B C 1
ATOM 2052 O O . GLY B 1 15 ? -13.281 25.234 5.277 1 92.56 15 GLY B O 1
ATOM 2053 N N . SER B 1 16 ? -14.039 23.734 6.762 1 92.81 16 SER B N 1
ATOM 2054 C CA . SER B 1 16 ? -13.766 24.594 7.918 1 92.81 16 SER B CA 1
ATOM 2055 C C . SER B 1 16 ? -12.469 24.172 8.609 1 92.81 16 SER B C 1
ATOM 2057 O O . SER B 1 16 ? -11.961 24.891 9.469 1 92.81 16 SER B O 1
ATOM 2059 N N . LEU B 1 17 ? -11.93 23.062 8.242 1 95.56 17 LEU B N 1
ATOM 2060 C CA . LEU B 1 17 ? -10.727 22.578 8.914 1 95.56 17 LEU B CA 1
ATOM 2061 C C . LEU B 1 17 ? -9.539 23.5 8.625 1 95.56 17 LEU B C 1
ATOM 2063 O O . LEU B 1 17 ? -9.273 23.828 7.473 1 95.56 17 LEU B O 1
ATOM 2067 N N . ARG B 1 18 ? -8.906 23.953 9.633 1 97.81 18 ARG B N 1
ATOM 2068 C CA . ARG B 1 18 ? -7.613 24.609 9.492 1 97.81 18 ARG B CA 1
ATOM 2069 C C . ARG B 1 18 ? -6.488 23.594 9.367 1 97.81 18 ARG B C 1
ATOM 2071 O O . ARG B 1 18 ? -6.219 22.844 10.305 1 97.81 18 ARG B O 1
ATOM 2078 N N . ILE B 1 19 ? -5.805 23.641 8.164 1 98.56 19 ILE B N 1
ATOM 2079 C CA . ILE B 1 19 ? -4.918 22.516 7.914 1 98.56 19 ILE B CA 1
ATOM 2080 C C . ILE B 1 19 ? -3.498 23.031 7.664 1 98.56 19 ILE B C 1
ATOM 2082 O O . ILE B 1 19 ? -3.295 24.203 7.379 1 98.56 19 ILE B O 1
ATOM 2086 N N . CYS B 1 20 ? -2.545 22.156 7.855 1 98.81 20 CYS B N 1
ATOM 2087 C CA . CYS B 1 20 ? -1.201 22.25 7.293 1 98.81 20 CYS B CA 1
ATOM 2088 C C . CYS B 1 20 ? -0.987 21.188 6.223 1 98.81 20 CYS B C 1
ATOM 2090 O O . CYS B 1 20 ? -1.641 20.141 6.238 1 98.81 20 CYS B O 1
ATOM 2092 N N . LEU B 1 21 ? -0.098 21.516 5.309 1 98.75 21 LEU B N 1
ATOM 2093 C CA . LEU B 1 21 ? 0.032 20.656 4.137 1 98.75 21 LEU B CA 1
ATOM 2094 C C . LEU B 1 21 ? 1.473 20.188 3.963 1 98.75 21 LEU B C 1
ATOM 2096 O O . LEU B 1 21 ? 2.404 20.984 4.016 1 98.75 21 LEU B O 1
ATOM 2100 N N . ILE B 1 22 ? 1.672 18.906 3.842 1 98.62 22 ILE B N 1
ATOM 2101 C CA . ILE B 1 22 ? 2.955 18.328 3.463 1 98.62 22 ILE B CA 1
ATOM 2102 C C . ILE B 1 22 ? 2.824 17.625 2.111 1 98.62 22 ILE B C 1
ATOM 2104 O O . ILE B 1 22 ? 1.958 16.766 1.931 1 98.62 22 ILE B O 1
ATOM 2108 N N . ILE B 1 23 ? 3.645 17.984 1.188 1 98.06 23 ILE B N 1
ATOM 2109 C CA . ILE B 1 23 ? 3.691 17.312 -0.106 1 98.06 23 ILE B CA 1
ATOM 2110 C C . ILE B 1 23 ? 4.797 16.266 -0.103 1 98.06 23 ILE B C 1
ATOM 2112 O O . ILE B 1 23 ? 5.934 16.547 0.29 1 98.06 23 ILE B O 1
ATOM 2116 N N . LEU B 1 24 ? 4.457 15.086 -0.502 1 96.38 24 LEU B N 1
ATOM 2117 C CA . LEU B 1 24 ? 5.418 13.992 -0.546 1 96.38 24 LEU B CA 1
ATOM 2118 C C . LEU B 1 24 ? 5.863 13.711 -1.979 1 96.38 24 LEU B C 1
ATOM 2120 O O . LEU B 1 24 ? 5.289 14.25 -2.928 1 96.38 24 LEU B O 1
ATOM 2124 N N . ASN B 1 25 ? 6.949 12.922 -2.1 1 91.62 25 ASN B N 1
ATOM 2125 C CA . ASN B 1 25 ? 7.633 12.734 -3.373 1 91.62 25 ASN B CA 1
ATOM 2126 C C . ASN B 1 25 ? 6.887 11.75 -4.27 1 91.62 25 ASN B C 1
ATOM 2128 O O . ASN B 1 25 ? 7.43 10.703 -4.637 1 91.62 25 ASN B O 1
ATOM 2132 N N . GLN B 1 26 ? 5.723 12.117 -4.688 1 89.88 26 GLN B N 1
ATOM 2133 C CA . GLN B 1 26 ? 4.844 11.383 -5.598 1 89.88 26 GLN B CA 1
ATOM 2134 C C . GLN B 1 26 ? 4.156 12.336 -6.574 1 89.88 26 GLN B C 1
ATOM 2136 O O . GLN B 1 26 ? 4.125 13.547 -6.359 1 89.88 26 GLN B O 1
ATOM 2141 N N . PRO B 1 27 ? 3.666 11.727 -7.668 1 87.12 27 PRO B N 1
ATOM 2142 C CA . PRO B 1 27 ? 2.9 12.578 -8.578 1 87.12 27 PRO B CA 1
ATOM 2143 C C . PRO B 1 27 ? 1.741 13.289 -7.891 1 87.12 27 PRO B C 1
ATOM 2145 O O . PRO B 1 27 ? 1.077 12.711 -7.027 1 87.12 27 PRO B O 1
ATOM 2148 N N . LEU B 1 28 ? 1.506 14.539 -8.328 1 91.88 28 LEU B N 1
ATOM 2149 C CA . LEU B 1 28 ? 0.537 15.383 -7.641 1 91.88 28 LEU B CA 1
ATOM 2150 C C . LEU B 1 28 ? -0.746 15.516 -8.453 1 91.88 28 LEU B C 1
ATOM 2152 O O . LEU B 1 28 ? -0.697 15.648 -9.68 1 91.88 28 LEU B O 1
ATOM 2156 N N . ASP B 1 29 ? -1.804 15.344 -7.789 1 92.06 29 ASP B N 1
ATOM 2157 C CA . ASP B 1 29 ? -3.082 15.742 -8.367 1 92.06 29 ASP B CA 1
ATOM 2158 C C . ASP B 1 29 ? -3.27 17.25 -8.305 1 92.06 29 ASP B C 1
ATOM 2160 O O . ASP B 1 29 ? -3.418 17.812 -7.219 1 92.06 29 ASP B O 1
ATOM 2164 N N . VAL B 1 30 ? -3.393 17.844 -9.375 1 93.19 30 VAL B N 1
ATOM 2165 C CA . VAL B 1 30 ? -3.377 19.297 -9.477 1 93.19 30 VAL B CA 1
ATOM 2166 C C . VAL B 1 30 ? -4.602 19.875 -8.773 1 93.19 30 VAL B C 1
ATOM 2168 O O . VAL B 1 30 ? -4.504 20.906 -8.094 1 93.19 30 VAL B O 1
ATOM 2171 N N . ASP B 1 31 ? -5.695 19.25 -8.922 1 93.31 31 ASP B N 1
ATOM 2172 C CA . ASP B 1 31 ? -6.914 19.734 -8.289 1 93.31 31 ASP B CA 1
ATOM 2173 C C . ASP B 1 31 ? -6.797 19.703 -6.766 1 93.31 31 ASP B C 1
ATOM 2175 O O . ASP B 1 31 ? -7.164 20.672 -6.09 1 93.31 31 ASP B O 1
ATOM 2179 N N . TYR B 1 32 ? -6.289 18.609 -6.246 1 96 32 TYR B N 1
ATOM 2180 C CA . TYR B 1 32 ? -6.074 18.516 -4.809 1 96 32 TYR B CA 1
ATOM 2181 C C . TYR B 1 32 ? -5.07 19.578 -4.34 1 96 32 TYR B C 1
ATOM 2183 O O . TYR B 1 32 ? -5.27 20.203 -3.305 1 96 32 TYR B O 1
ATOM 2191 N N . LEU B 1 33 ? -4.047 19.688 -5.141 1 96.88 33 LEU B N 1
ATOM 2192 C CA . LEU B 1 33 ? -3.004 20.656 -4.777 1 96.88 33 LEU B CA 1
ATOM 2193 C C . LEU B 1 33 ? -3.582 22.047 -4.625 1 96.88 33 LEU B C 1
ATOM 2195 O O . LEU B 1 33 ? -3.336 22.719 -3.617 1 96.88 33 LEU B O 1
ATOM 2199 N N . HIS B 1 34 ? -4.379 22.469 -5.562 1 95.69 34 HIS B N 1
ATOM 2200 C CA . HIS B 1 34 ? -4.918 23.828 -5.555 1 95.69 34 HIS B CA 1
ATOM 2201 C C . HIS B 1 34 ? -5.809 24.062 -4.34 1 95.69 34 HIS B C 1
ATOM 2203 O O . HIS B 1 34 ? -5.688 25.078 -3.658 1 95.69 34 HIS B O 1
ATOM 2209 N N . VAL B 1 35 ? -6.625 23.156 -4.066 1 96.25 35 VAL B N 1
ATOM 2210 C CA . VAL B 1 35 ? -7.57 23.312 -2.965 1 96.25 35 VAL B CA 1
ATOM 2211 C C . VAL B 1 35 ? -6.82 23.312 -1.635 1 96.25 35 VAL B C 1
ATOM 2213 O O . VAL B 1 35 ? -7.02 24.203 -0.801 1 96.25 35 VAL B O 1
ATOM 2216 N N . LEU B 1 36 ? -5.941 22.375 -1.443 1 97.88 36 LEU B N 1
ATOM 2217 C CA . LEU B 1 36 ? -5.23 22.219 -0.179 1 97.88 36 LEU B CA 1
ATOM 2218 C C . LEU B 1 36 ? -4.254 23.375 0.038 1 97.88 36 LEU B C 1
ATOM 2220 O O . LEU B 1 36 ? -4.125 23.891 1.152 1 97.88 36 LEU B O 1
ATOM 2224 N N . TRP B 1 37 ? -3.66 23.734 -1.068 1 97.44 37 TRP B N 1
ATOM 2225 C CA . TRP B 1 37 ? -2.674 24.797 -0.986 1 97.44 37 TRP B CA 1
ATOM 2226 C C . TRP B 1 37 ? -3.326 26.109 -0.534 1 97.44 37 TRP B C 1
ATOM 2228 O O . TRP B 1 37 ? -2.77 26.828 0.293 1 97.44 37 TRP B O 1
ATOM 2238 N N . SER B 1 38 ? -4.441 26.406 -1.042 1 96.12 38 SER B N 1
ATOM 2239 C CA . SER B 1 38 ? -5.125 27.656 -0.744 1 96.12 38 SER B CA 1
ATOM 2240 C C . SER B 1 38 ? -5.617 27.688 0.699 1 96.12 38 SER B C 1
ATOM 2242 O O . SER B 1 38 ? -5.75 28.766 1.292 1 96.12 38 SER B O 1
ATOM 2244 N N . LYS B 1 39 ? -5.75 26.594 1.294 1 96.56 39 LYS B N 1
ATOM 2245 C CA . LYS B 1 39 ? -6.344 26.516 2.627 1 96.56 39 LYS B CA 1
ATOM 2246 C C . LYS B 1 39 ? -5.266 26.344 3.697 1 96.56 39 LYS B C 1
ATOM 2248 O O . LYS B 1 39 ? -5.488 26.688 4.863 1 96.56 39 LYS B O 1
ATOM 2253 N N . ALA B 1 40 ? -4.156 25.906 3.379 1 98.06 40 ALA B N 1
ATOM 2254 C CA . ALA B 1 40 ? -3.146 25.469 4.34 1 98.06 40 ALA B CA 1
ATOM 2255 C C . ALA B 1 40 ? -2.506 26.656 5.043 1 98.06 40 ALA B C 1
ATOM 2257 O O . ALA B 1 40 ? -2.193 27.672 4.406 1 98.06 40 ALA B O 1
ATOM 2258 N N . LEU B 1 41 ? -2.324 26.516 6.328 1 98.19 41 LEU B N 1
ATOM 2259 C CA . LEU B 1 41 ? -1.657 27.531 7.141 1 98.19 41 LEU B CA 1
ATOM 2260 C C . LEU B 1 41 ? -0.143 27.453 6.973 1 98.19 41 LEU B C 1
ATOM 2262 O O . LEU B 1 41 ? 0.556 28.453 7.121 1 98.19 41 LEU B O 1
ATOM 2266 N N . LEU B 1 42 ? 0.339 26.281 6.77 1 98.12 42 LEU B N 1
ATOM 2267 C CA . LEU B 1 42 ? 1.732 25.953 6.488 1 98.12 42 LEU B CA 1
ATOM 2268 C C . LEU B 1 42 ? 1.833 24.922 5.367 1 98.12 42 LEU B C 1
ATOM 2270 O O . LEU B 1 42 ? 1.029 23.984 5.297 1 98.12 42 LEU B O 1
ATOM 2274 N N . ARG B 1 43 ? 2.824 25.188 4.52 1 98.25 43 ARG B N 1
ATOM 2275 C CA . ARG B 1 43 ? 3.049 24.281 3.4 1 98.25 43 ARG B CA 1
ATOM 2276 C C . ARG B 1 43 ? 4.5 23.812 3.359 1 98.25 43 ARG B C 1
ATOM 2278 O O . ARG B 1 43 ? 5.422 24.625 3.43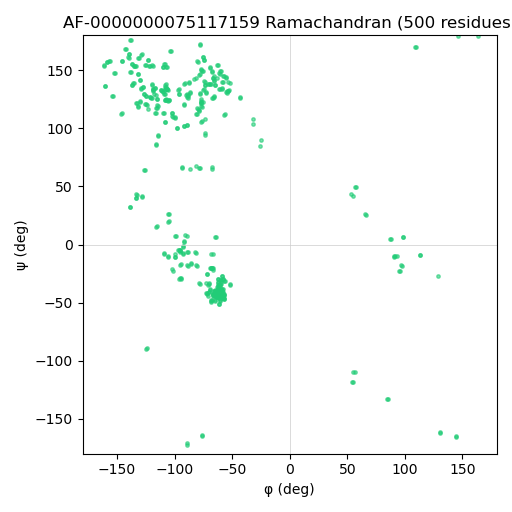6 1 98.25 43 ARG B O 1
ATOM 2285 N N . ALA B 1 44 ? 4.676 22.469 3.27 1 98.31 44 ALA B N 1
ATOM 2286 C CA . ALA B 1 44 ? 6.027 21.922 3.242 1 98.31 44 ALA B CA 1
ATOM 2287 C C . ALA B 1 44 ? 6.168 20.859 2.158 1 98.31 44 ALA B C 1
ATOM 2289 O O . ALA B 1 44 ? 5.176 20.25 1.735 1 98.31 44 ALA B O 1
ATOM 2290 N N . CYS B 1 45 ? 7.367 20.672 1.669 1 97.5 45 CYS B N 1
ATOM 2291 C CA . CYS B 1 45 ? 7.723 19.594 0.75 1 97.5 45 CYS B CA 1
ATOM 2292 C C . CYS B 1 45 ? 8.773 18.688 1.362 1 97.5 45 CYS B C 1
ATOM 2294 O O . CYS B 1 45 ? 9.742 19.156 1.964 1 97.5 45 CYS B O 1
ATOM 2296 N N . ALA B 1 46 ? 8.539 17.438 1.233 1 94.25 46 ALA B N 1
ATOM 2297 C CA . ALA B 1 46 ? 9.539 16.469 1.66 1 94.25 46 ALA B CA 1
ATOM 2298 C C . ALA B 1 46 ? 10.469 16.094 0.506 1 94.25 46 ALA B C 1
ATOM 2300 O O . ALA B 1 46 ? 10.109 15.266 -0.341 1 94.25 46 ALA B O 1
ATOM 2301 N N . ASP B 1 47 ? 11.648 16.641 0.479 1 89.25 47 ASP B N 1
ATOM 2302 C CA . ASP B 1 47 ? 12.758 16.312 -0.406 1 89.25 47 ASP B CA 1
ATOM 2303 C C . ASP B 1 47 ? 12.336 16.391 -1.872 1 89.25 47 ASP B C 1
ATOM 2305 O O . ASP B 1 47 ? 11.992 17.469 -2.363 1 89.25 47 ASP B O 1
ATOM 2309 N N . GLY B 1 48 ? 12.227 15.289 -2.561 1 90.69 48 GLY B N 1
ATOM 2310 C CA . GLY B 1 48 ? 11.961 15.234 -3.99 1 90.69 48 GLY B CA 1
ATOM 2311 C C . GLY B 1 48 ? 10.57 15.734 -4.355 1 90.69 48 GLY B C 1
ATOM 2312 O O . GLY B 1 48 ? 10.289 16 -5.527 1 90.69 48 GLY B O 1
ATOM 2313 N N . ALA B 1 49 ? 9.75 15.977 -3.391 1 94.62 49 ALA B N 1
ATOM 2314 C CA . ALA B 1 49 ? 8.414 16.516 -3.631 1 94.62 49 ALA B CA 1
ATOM 2315 C C . ALA B 1 49 ? 8.484 17.891 -4.277 1 94.62 49 ALA B C 1
ATOM 2317 O O . ALA B 1 49 ? 7.594 18.281 -5.031 1 94.62 49 ALA B O 1
ATOM 2318 N N . ALA B 1 50 ? 9.531 18.562 -3.963 1 95.56 50 ALA B N 1
ATOM 2319 C CA . ALA B 1 50 ? 9.719 19.906 -4.52 1 95.56 50 ALA B CA 1
ATOM 2320 C C . ALA B 1 50 ? 9.797 19.859 -6.043 1 95.56 50 ALA B C 1
ATOM 2322 O O . ALA B 1 50 ? 9.344 20.781 -6.723 1 95.56 50 ALA B O 1
ATOM 2323 N N . ASN B 1 51 ? 10.383 18.797 -6.582 1 96.19 51 ASN B N 1
ATOM 2324 C CA . ASN B 1 51 ? 10.422 18.625 -8.031 1 96.19 51 ASN B CA 1
ATOM 2325 C C . ASN B 1 51 ? 9.023 18.531 -8.625 1 96.19 51 ASN B C 1
ATOM 2327 O O . ASN B 1 51 ? 8.734 19.172 -9.641 1 96.19 51 ASN B O 1
ATOM 2331 N N . HIS B 1 52 ? 8.203 17.812 -7.977 1 95.5 52 HIS B N 1
ATOM 2332 C CA . HIS B 1 52 ? 6.828 17.656 -8.438 1 95.5 52 HIS B CA 1
ATOM 2333 C C . HIS B 1 52 ? 6.066 18.969 -8.352 1 95.5 52 HIS B C 1
ATOM 2335 O O . HIS B 1 52 ? 5.316 19.328 -9.266 1 95.5 52 HIS B O 1
ATOM 2341 N N . LEU B 1 53 ? 6.266 19.641 -7.25 1 97 53 LEU B N 1
ATOM 2342 C CA . LEU B 1 53 ? 5.609 20.922 -7.078 1 97 53 LEU B CA 1
ATOM 2343 C C . LEU B 1 53 ? 6.043 21.906 -8.164 1 97 53 LEU B C 1
ATOM 2345 O O . LEU B 1 53 ? 5.203 22.531 -8.82 1 97 53 LEU B O 1
ATOM 2349 N N . TYR B 1 54 ? 7.309 21.984 -8.367 1 96.62 54 TYR B N 1
ATOM 2350 C CA . TYR B 1 54 ? 7.898 22.859 -9.367 1 96.62 54 TYR B CA 1
ATOM 2351 C C . TYR B 1 54 ? 7.336 22.562 -10.75 1 96.62 54 TYR B C 1
ATOM 2353 O O . TYR B 1 54 ? 6.949 23.484 -11.477 1 96.62 54 TYR B O 1
ATOM 2361 N N . ASN B 1 55 ? 7.273 21.312 -11.102 1 95.88 55 ASN B N 1
ATOM 2362 C CA . ASN B 1 55 ? 6.84 20.906 -12.438 1 95.88 55 ASN B CA 1
ATOM 2363 C C . ASN B 1 55 ? 5.336 21.109 -12.617 1 95.88 55 ASN B C 1
ATOM 2365 O O . ASN B 1 55 ? 4.887 21.547 -13.672 1 95.88 55 ASN B O 1
ATOM 2369 N N . THR B 1 56 ? 4.586 20.781 -11.641 1 94.81 56 THR B N 1
ATOM 2370 C CA . THR B 1 56 ? 3.131 20.812 -11.719 1 94.81 56 THR B CA 1
ATOM 2371 C C . THR B 1 56 ? 2.623 22.266 -11.742 1 94.81 56 THR B C 1
ATOM 2373 O O . THR B 1 56 ? 1.536 22.531 -12.25 1 94.81 56 THR B O 1
ATOM 2376 N N . THR B 1 57 ? 3.381 23.156 -11.211 1 95.12 57 THR B N 1
ATOM 2377 C CA . THR B 1 57 ? 2.93 24.531 -11.109 1 95.12 57 THR B CA 1
ATOM 2378 C C . THR B 1 57 ? 3.637 25.406 -12.141 1 95.12 57 THR B C 1
ATOM 2380 O O . THR B 1 57 ? 3.779 26.625 -11.938 1 95.12 57 THR B O 1
ATOM 2383 N N . ALA B 1 58 ? 4.02 24.719 -13.172 1 90.88 58 ALA B N 1
ATOM 2384 C CA . ALA B 1 58 ? 4.645 25.484 -14.258 1 90.88 58 ALA B CA 1
ATOM 2385 C C . ALA B 1 58 ? 3.748 26.625 -14.711 1 90.88 58 ALA B C 1
ATOM 2387 O O . ALA B 1 58 ? 2.549 26.438 -14.93 1 90.88 58 ALA B O 1
ATOM 2388 N N . GLY B 1 59 ? 4.293 27.828 -14.844 1 90.62 59 GLY B N 1
ATOM 2389 C CA . GLY B 1 59 ? 3.555 29 -15.242 1 90.62 59 GLY B CA 1
ATOM 2390 C C . GLY B 1 59 ? 3.082 29.844 -14.07 1 90.62 59 GLY B C 1
ATOM 2391 O O . GLY B 1 59 ? 2.764 31.016 -14.234 1 90.62 59 GLY B O 1
ATOM 2392 N N . ASP B 1 60 ? 2.951 29.25 -12.883 1 93.5 60 ASP B N 1
ATOM 2393 C CA . ASP B 1 60 ? 2.467 29.969 -11.711 1 93.5 60 ASP B CA 1
ATOM 2394 C C . ASP B 1 60 ? 3.273 29.594 -10.469 1 93.5 60 ASP B C 1
ATOM 2396 O O . ASP B 1 60 ? 2.721 29.469 -9.375 1 93.5 60 ASP B O 1
ATOM 2400 N N . ARG B 1 61 ? 4.496 29.297 -10.617 1 94.38 61 ARG B N 1
ATOM 2401 C CA . ARG B 1 61 ? 5.336 28.766 -9.547 1 94.38 61 ARG B CA 1
ATOM 2402 C C . ARG B 1 61 ? 5.422 29.734 -8.375 1 94.38 61 ARG B C 1
ATOM 2404 O O . ARG B 1 61 ? 5.508 29.312 -7.223 1 94.38 61 ARG B O 1
ATOM 2411 N N . ASP B 1 62 ? 5.34 30.969 -8.664 1 94.81 62 ASP B N 1
ATOM 2412 C CA . ASP B 1 62 ? 5.488 31.984 -7.633 1 94.81 62 ASP B CA 1
ATOM 2413 C C . ASP B 1 62 ? 4.324 31.938 -6.645 1 94.81 62 ASP B C 1
ATOM 2415 O O . ASP B 1 62 ? 4.43 32.469 -5.527 1 94.81 62 ASP B O 1
ATOM 2419 N N . SER B 1 63 ? 3.311 31.375 -7.055 1 95.12 63 SER B N 1
ATOM 2420 C CA . SER B 1 63 ? 2.141 31.25 -6.191 1 95.12 63 SER B CA 1
ATOM 2421 C C . SER B 1 63 ? 2.201 29.984 -5.344 1 95.12 63 SER B C 1
ATOM 2423 O O . SER B 1 63 ? 1.379 29.797 -4.445 1 95.12 63 SER B O 1
ATOM 2425 N N . PHE B 1 64 ? 3.191 29.141 -5.586 1 97.06 64 PHE B N 1
ATOM 2426 C CA . PHE B 1 64 ? 3.322 27.875 -4.883 1 97.06 64 PHE B CA 1
ATOM 2427 C C . PHE B 1 64 ? 4.703 27.734 -4.254 1 97.06 64 PHE B C 1
ATOM 2429 O O . PHE B 1 64 ? 5.488 26.875 -4.641 1 97.06 64 PHE B O 1
ATOM 2436 N N . LEU B 1 65 ? 4.91 28.609 -3.342 1 97.69 65 LEU B N 1
ATOM 2437 C CA . LEU B 1 65 ? 6.168 28.609 -2.602 1 97.69 65 LEU B CA 1
ATOM 2438 C C . LEU B 1 65 ? 5.977 27.984 -1.218 1 97.69 65 LEU B C 1
ATOM 2440 O O . LEU B 1 65 ? 5.281 28.562 -0.372 1 97.69 65 LEU B O 1
ATOM 2444 N N . PRO B 1 66 ? 6.562 26.859 -0.965 1 98.12 66 PRO B N 1
ATOM 2445 C CA . PRO B 1 66 ? 6.414 26.25 0.356 1 98.12 66 PRO B CA 1
ATOM 2446 C C . PRO B 1 66 ? 7.125 27.031 1.456 1 98.12 66 PRO B C 1
ATOM 2448 O O . PRO B 1 66 ? 8.102 27.734 1.185 1 98.12 66 PRO B O 1
ATOM 2451 N N . ASP B 1 67 ? 6.605 26.906 2.67 1 97.44 67 ASP B N 1
ATOM 2452 C CA . ASP B 1 67 ? 7.266 27.516 3.822 1 97.44 67 ASP B CA 1
ATOM 2453 C C . ASP B 1 67 ? 8.648 26.906 4.051 1 97.44 67 ASP B C 1
ATOM 2455 O O . ASP B 1 67 ? 9.586 27.609 4.434 1 97.44 67 ASP B O 1
ATOM 2459 N N . TYR B 1 68 ? 8.742 25.562 3.799 1 97.19 68 TYR B N 1
ATOM 2460 C CA . TYR B 1 68 ? 10.055 24.938 3.863 1 97.19 68 TYR B CA 1
ATOM 2461 C C . TYR B 1 68 ? 10.078 23.656 3.037 1 97.19 68 TYR B C 1
ATOM 2463 O O . TYR B 1 68 ? 9.031 23.094 2.713 1 97.19 68 TYR B O 1
ATOM 2471 N N . ILE B 1 69 ? 11.227 23.281 2.658 1 96.81 69 ILE B N 1
ATOM 2472 C CA . ILE B 1 69 ? 11.547 21.984 2.047 1 96.81 69 ILE B CA 1
ATOM 2473 C C . ILE B 1 69 ? 12.562 21.25 2.914 1 96.81 69 ILE B C 1
ATOM 2475 O O . ILE B 1 69 ? 13.602 21.797 3.279 1 96.81 69 ILE B O 1
ATOM 2479 N N . SER B 1 70 ? 12.195 20.031 3.26 1 94.81 70 SER B N 1
ATOM 2480 C CA . SER B 1 70 ? 13.086 19.297 4.148 1 94.81 70 SER B CA 1
ATOM 2481 C C . SER B 1 70 ? 13.484 17.953 3.555 1 94.81 70 SER B C 1
ATOM 2483 O O . SER B 1 70 ? 12.734 17.359 2.768 1 94.81 70 SER B O 1
ATOM 2485 N N . GLY B 1 71 ? 14.648 17.422 3.961 1 90.94 71 GLY B N 1
ATOM 2486 C CA . GLY B 1 71 ? 15.148 16.109 3.541 1 90.94 71 GLY B CA 1
ATOM 2487 C C . GLY B 1 71 ? 16.656 16.078 3.379 1 90.94 71 GLY B C 1
ATOM 2488 O O . GLY B 1 71 ? 17.359 16.969 3.861 1 90.94 71 GLY B O 1
ATOM 2489 N N . ASP B 1 72 ? 17.125 15.086 2.754 1 84.94 72 ASP B N 1
ATOM 2490 C CA . ASP B 1 72 ? 18.578 14.992 2.531 1 84.94 72 ASP B CA 1
ATOM 2491 C C . ASP B 1 72 ? 18.953 15.531 1.15 1 84.94 72 ASP B C 1
ATOM 2493 O O . ASP B 1 72 ? 20.125 15.539 0.785 1 84.94 72 ASP B O 1
ATOM 2497 N N . PHE B 1 73 ? 18.016 15.906 0.337 1 86.5 73 PHE B N 1
ATOM 2498 C CA . PHE B 1 73 ? 18.125 16.625 -0.928 1 86.5 73 PHE B CA 1
ATOM 2499 C C . PHE B 1 73 ? 18.859 15.773 -1.966 1 86.5 73 PHE B C 1
ATOM 2501 O O . PHE B 1 73 ? 19.547 16.312 -2.836 1 86.5 73 PHE B O 1
ATOM 2508 N N . ASP B 1 74 ? 18.781 14.484 -1.788 1 81.88 74 ASP B N 1
ATOM 2509 C CA . ASP B 1 74 ? 19.375 13.602 -2.785 1 81.88 74 ASP B CA 1
ATOM 2510 C C . ASP B 1 74 ? 18.453 13.414 -3.98 1 81.88 74 ASP B C 1
ATOM 2512 O O . ASP B 1 74 ? 18.891 13.016 -5.059 1 81.88 74 ASP B O 1
ATOM 2516 N N . SER B 1 75 ? 17.266 13.719 -3.811 1 84.25 75 SER B N 1
ATOM 2517 C CA . SER B 1 75 ? 16.266 13.484 -4.859 1 84.25 75 SER B CA 1
ATOM 2518 C C . SER B 1 75 ? 15.805 14.789 -5.48 1 84.25 75 SER B C 1
ATOM 2520 O O . SER B 1 75 ? 15.008 14.789 -6.426 1 84.25 75 SER B O 1
ATOM 2522 N N . ILE B 1 76 ? 16.172 15.906 -4.969 1 91.19 76 ILE B N 1
ATOM 2523 C CA . ILE B 1 76 ? 15.797 17.203 -5.531 1 91.19 76 ILE B CA 1
ATOM 2524 C C . ILE B 1 76 ? 16.812 17.625 -6.586 1 91.19 76 ILE B C 1
ATOM 2526 O O . ILE B 1 76 ? 18.016 17.438 -6.402 1 91.19 76 ILE B O 1
ATOM 2530 N N . THR B 1 77 ? 16.344 18.172 -7.648 1 93.44 77 THR B N 1
ATOM 2531 C CA . THR B 1 77 ? 17.266 18.609 -8.703 1 93.44 77 THR B CA 1
ATOM 2532 C C . THR B 1 77 ? 17.906 19.953 -8.344 1 93.44 77 THR B C 1
ATOM 2534 O O . THR B 1 77 ? 17.312 20.75 -7.609 1 93.44 77 THR B O 1
ATOM 2537 N N . THR B 1 78 ? 18.984 20.172 -8.922 1 94.06 78 THR B N 1
ATOM 2538 C CA . THR B 1 78 ? 19.734 21.391 -8.664 1 94.06 78 THR B CA 1
ATOM 2539 C C . THR B 1 78 ? 18.922 22.625 -9.078 1 94.06 78 THR B C 1
ATOM 2541 O O . THR B 1 78 ? 18.891 23.625 -8.359 1 94.06 78 THR B O 1
ATOM 2544 N N . LYS B 1 79 ? 18.297 22.516 -10.188 1 95.44 79 LYS B N 1
ATOM 2545 C CA . LYS B 1 79 ? 17.484 23.609 -10.727 1 95.44 79 LYS B CA 1
ATOM 2546 C C . LYS B 1 79 ? 16.359 23.984 -9.781 1 95.44 79 LYS B C 1
ATOM 2548 O O . LYS B 1 79 ? 16.141 25.172 -9.492 1 95.44 79 LYS B O 1
ATOM 2553 N N . VAL B 1 80 ? 15.711 23.016 -9.281 1 96.25 80 VAL B N 1
ATOM 2554 C CA . VAL B 1 80 ? 14.555 23.219 -8.422 1 96.25 80 VAL B CA 1
ATOM 2555 C C . VAL B 1 80 ? 15.008 23.75 -7.062 1 96.25 80 VAL B C 1
ATOM 2557 O O . VAL B 1 80 ? 14.391 24.672 -6.512 1 96.25 80 VAL B O 1
ATOM 2560 N N . LYS B 1 81 ? 16.062 23.172 -6.562 1 95.38 81 LYS B N 1
ATOM 2561 C CA . LYS B 1 81 ? 16.609 23.641 -5.293 1 95.38 81 LYS B CA 1
ATOM 2562 C C . LYS B 1 81 ? 17 25.109 -5.375 1 95.38 81 LYS B C 1
ATOM 2564 O O . LYS B 1 81 ? 16.688 25.891 -4.477 1 95.38 81 LYS B O 1
ATOM 2569 N N . ALA B 1 82 ? 17.625 25.469 -6.441 1 95.69 82 ALA B N 1
ATOM 2570 C CA . ALA B 1 82 ? 18.062 26.844 -6.652 1 95.69 82 ALA B CA 1
ATOM 2571 C C . ALA B 1 82 ? 16.875 27.781 -6.758 1 95.69 82 ALA B C 1
ATOM 2573 O O . ALA B 1 82 ? 16.906 28.906 -6.246 1 95.69 82 ALA B O 1
ATOM 2574 N N . PHE B 1 83 ? 15.883 27.375 -7.398 1 96.5 83 PHE B N 1
ATOM 2575 C CA . PHE B 1 83 ? 14.688 28.188 -7.59 1 96.5 83 PHE B CA 1
ATOM 2576 C C . PHE B 1 83 ? 14.047 28.531 -6.25 1 96.5 83 PHE B C 1
ATOM 2578 O O . PHE B 1 83 ? 13.805 29.703 -5.949 1 96.5 83 PHE B O 1
ATOM 2585 N N . TYR B 1 84 ? 13.82 27.547 -5.438 1 96.38 84 TYR B N 1
ATOM 2586 C CA . TYR B 1 84 ? 13.109 27.781 -4.184 1 96.38 84 TYR B CA 1
ATOM 2587 C C . TYR B 1 84 ? 13.992 28.531 -3.191 1 96.38 84 TYR B C 1
ATOM 2589 O O . TYR B 1 84 ? 13.492 29.328 -2.393 1 96.38 84 TYR B O 1
ATOM 2597 N N . ALA B 1 85 ? 15.273 28.25 -3.277 1 95.19 85 ALA B N 1
ATOM 2598 C CA . ALA B 1 85 ? 16.203 29.031 -2.463 1 95.19 85 ALA B CA 1
ATOM 2599 C C . ALA B 1 85 ? 16.141 30.516 -2.844 1 95.19 85 ALA B C 1
ATOM 2601 O O . ALA B 1 85 ? 16.094 31.391 -1.973 1 95.19 85 ALA B O 1
ATOM 2602 N N . TYR B 1 86 ? 16.156 30.719 -4.121 1 96.19 86 TYR B N 1
ATOM 2603 C CA . TYR B 1 86 ? 16.125 32.094 -4.648 1 96.19 86 TYR B CA 1
ATOM 2604 C C . TYR B 1 86 ? 14.844 32.781 -4.25 1 96.19 86 TYR B C 1
ATOM 2606 O O . TYR B 1 86 ? 14.844 34 -3.975 1 96.19 86 TYR B O 1
ATOM 2614 N N . LYS B 1 87 ? 13.766 32.125 -4.184 1 96.25 87 LYS B N 1
ATOM 2615 C CA . LYS B 1 87 ? 12.461 32.688 -3.883 1 96.25 87 LYS B CA 1
ATOM 2616 C C . LYS B 1 87 ? 12.266 32.875 -2.379 1 96.25 87 LYS B C 1
ATOM 2618 O O . LYS B 1 87 ? 11.234 33.375 -1.934 1 96.25 87 LYS B O 1
ATOM 2623 N N . GLY B 1 88 ? 13.281 32.344 -1.579 1 94.25 88 GLY B N 1
ATOM 2624 C CA . GLY B 1 88 ? 13.266 32.625 -0.151 1 94.25 88 GLY B CA 1
ATOM 2625 C C . GLY B 1 88 ? 12.664 31.5 0.666 1 94.25 88 GLY B C 1
ATOM 2626 O O . GLY B 1 88 ? 12.414 31.656 1.861 1 94.25 88 GLY B O 1
ATOM 2627 N N . CYS B 1 89 ? 12.352 30.375 0.071 1 94.56 89 CYS B N 1
ATOM 2628 C CA . CYS B 1 89 ? 11.875 29.219 0.815 1 94.56 89 CYS B CA 1
ATOM 2629 C C . CYS B 1 89 ? 12.961 28.656 1.721 1 94.56 89 CYS B C 1
ATOM 2631 O O . CYS B 1 89 ? 14.141 28.656 1.355 1 94.56 89 CYS B O 1
ATOM 2633 N N . LYS B 1 90 ? 12.594 28.203 2.861 1 95.75 90 LYS B N 1
ATOM 2634 C CA . LYS B 1 90 ? 13.555 27.625 3.793 1 95.75 90 LYS B CA 1
ATOM 2635 C C . LYS B 1 90 ? 13.938 26.203 3.375 1 95.75 90 LYS B C 1
ATOM 2637 O O . LYS B 1 90 ? 13.07 25.344 3.23 1 95.75 90 LYS B O 1
ATOM 2642 N N . LEU B 1 91 ? 15.148 25.953 3.156 1 94.75 91 LEU B N 1
ATOM 2643 C CA . LEU B 1 91 ? 15.672 24.625 2.873 1 94.75 91 LEU B CA 1
ATOM 2644 C C . LEU B 1 91 ? 16.297 24.016 4.117 1 94.75 91 LEU B C 1
ATOM 2646 O O . LEU B 1 91 ? 17.375 24.453 4.562 1 94.75 91 LEU B O 1
ATOM 2650 N N . MET B 1 92 ? 15.641 23.047 4.645 1 93.81 92 MET B N 1
ATOM 2651 C CA . MET B 1 92 ? 16.078 22.453 5.906 1 93.81 92 MET B CA 1
ATOM 2652 C C . MET B 1 92 ? 16.656 21.062 5.688 1 93.81 92 MET B C 1
ATOM 2654 O O . MET B 1 92 ? 15.93 20.094 5.559 1 93.81 92 MET B O 1
ATOM 2658 N N . GLU B 1 93 ? 17.938 20.953 5.758 1 88.81 93 GLU B N 1
ATOM 2659 C CA . GLU B 1 93 ? 18.609 19.672 5.559 1 88.81 93 GLU B CA 1
ATOM 2660 C C . GLU B 1 93 ? 18.484 18.781 6.793 1 88.81 93 GLU B C 1
ATOM 2662 O O . GLU B 1 93 ? 18.672 19.234 7.922 1 88.81 93 GLU B O 1
ATOM 2667 N N . THR B 1 94 ? 17.984 17.625 6.539 1 84.75 94 THR B N 1
ATOM 2668 C CA . THR B 1 94 ? 17.875 16.656 7.621 1 84.75 94 THR B CA 1
ATOM 2669 C C . THR B 1 94 ? 18.719 15.414 7.324 1 84.75 94 THR B C 1
ATOM 2671 O O . THR B 1 94 ? 18.734 14.922 6.191 1 84.75 94 THR B O 1
ATOM 2674 N N . ALA B 1 95 ? 19.578 15.016 8.328 1 72.06 95 ALA B N 1
ATOM 2675 C CA . ALA B 1 95 ? 20.5 13.891 8.141 1 72.06 95 ALA B CA 1
ATOM 2676 C C . ALA B 1 95 ? 19.734 12.602 7.875 1 72.06 95 ALA B C 1
ATOM 2678 O O . ALA B 1 95 ? 18.562 12.469 8.258 1 72.06 95 ALA B O 1
ATOM 2679 N N . ASP B 1 96 ? 20.375 11.758 7.059 1 63.56 96 ASP B N 1
ATOM 2680 C CA . ASP B 1 96 ? 19.828 10.445 6.734 1 63.56 96 ASP B CA 1
ATOM 2681 C C . ASP B 1 96 ? 19.828 9.531 7.957 1 63.56 96 ASP B C 1
ATOM 2683 O O . ASP B 1 96 ? 20.766 8.758 8.156 1 63.56 96 ASP B O 1
ATOM 2687 N N . GLN B 1 97 ? 19.016 9.891 8.938 1 64.88 97 GLN B N 1
ATOM 2688 C CA . GLN B 1 97 ? 18.891 9.047 10.117 1 64.88 97 GLN B CA 1
ATOM 2689 C C . GLN B 1 97 ? 17.781 8.008 9.93 1 64.88 97 GLN B C 1
ATOM 2691 O O . GLN B 1 97 ? 17.266 7.84 8.82 1 64.88 97 GLN B O 1
ATOM 2696 N N . ASP B 1 98 ? 17.344 7.191 10.906 1 66.31 98 ASP B N 1
ATOM 2697 C CA . ASP B 1 98 ? 16.453 6.039 11.008 1 66.31 98 ASP B CA 1
ATOM 2698 C C . ASP B 1 98 ? 15.023 6.426 10.68 1 66.31 98 ASP B C 1
ATOM 2700 O O . ASP B 1 98 ? 14.133 5.574 10.664 1 66.31 98 ASP B O 1
ATOM 2704 N N . LEU B 1 99 ? 14.898 7.715 10.219 1 78.5 99 LEU B N 1
ATOM 2705 C CA . LEU B 1 99 ? 13.523 8.117 9.93 1 78.5 99 LEU B CA 1
ATOM 2706 C C . LEU B 1 99 ? 13.359 8.492 8.461 1 78.5 99 LEU B C 1
ATOM 2708 O O . LEU B 1 99 ? 14.32 8.922 7.816 1 78.5 99 LEU B O 1
ATOM 2712 N N . THR B 1 100 ? 12.203 8.367 7.977 1 84 100 THR B N 1
ATOM 2713 C CA . THR B 1 100 ? 11.906 8.703 6.59 1 84 100 THR B CA 1
ATOM 2714 C C . THR B 1 100 ? 11.844 10.219 6.406 1 84 100 THR B C 1
ATOM 2716 O O . THR B 1 100 ? 11.648 10.961 7.375 1 84 100 THR B O 1
ATOM 2719 N N . ASP B 1 101 ? 11.961 10.688 5.211 1 87.44 101 ASP B N 1
ATOM 2720 C CA . ASP B 1 101 ? 11.844 12.102 4.895 1 87.44 101 ASP B CA 1
ATOM 2721 C C . ASP B 1 101 ? 10.469 12.641 5.293 1 87.44 101 ASP B C 1
ATOM 2723 O O . ASP B 1 101 ? 10.352 13.781 5.738 1 87.44 101 ASP B O 1
ATOM 2727 N N . PHE B 1 102 ? 9.508 11.82 5.199 1 93.5 102 PHE B N 1
ATOM 2728 C CA . PHE B 1 102 ? 8.172 12.211 5.629 1 93.5 102 PHE B CA 1
ATOM 2729 C C . PHE B 1 102 ? 8.133 12.461 7.133 1 93.5 102 PHE B C 1
ATOM 2731 O O . PHE B 1 102 ? 7.629 13.484 7.586 1 93.5 102 PHE B O 1
ATOM 2738 N N . THR B 1 103 ? 8.672 11.555 7.926 1 93.75 103 THR B N 1
ATOM 2739 C CA . THR B 1 103 ? 8.648 11.664 9.383 1 93.75 103 THR B CA 1
ATOM 2740 C C . THR B 1 103 ? 9.406 12.898 9.844 1 93.75 103 THR B C 1
ATOM 2742 O O . THR B 1 103 ? 8.945 13.625 10.727 1 93.75 103 THR B O 1
ATOM 2745 N N . LYS B 1 104 ? 10.516 13.125 9.234 1 93.38 104 LYS B N 1
ATOM 2746 C CA . LYS B 1 104 ? 11.312 14.297 9.594 1 93.38 104 LYS B CA 1
ATOM 2747 C C . LYS B 1 104 ? 10.594 15.586 9.227 1 93.38 104 LYS B C 1
ATOM 2749 O O . LYS B 1 104 ? 10.602 16.547 10 1 93.38 104 LYS B O 1
ATOM 2754 N N . CYS B 1 105 ? 10.031 15.594 8.047 1 96.06 105 CYS B N 1
ATOM 2755 C CA . CYS B 1 105 ? 9.281 16.75 7.598 1 96.06 105 CYS B CA 1
ATOM 2756 C C . CYS B 1 105 ? 8.125 17.047 8.539 1 96.06 105 CYS B C 1
ATOM 2758 O O . CYS B 1 105 ? 7.848 18.219 8.844 1 96.06 105 CYS B O 1
ATOM 2760 N N . LEU B 1 106 ? 7.465 16.016 9.008 1 97.31 106 LEU B N 1
ATOM 2761 C CA . LEU B 1 106 ? 6.359 16.141 9.953 1 97.31 106 LEU B CA 1
ATOM 2762 C C . LEU B 1 106 ? 6.836 16.734 11.273 1 97.31 106 LEU B C 1
ATOM 2764 O O . LEU B 1 106 ? 6.18 17.609 11.844 1 97.31 106 LEU B O 1
ATOM 2768 N N . ALA B 1 107 ? 7.953 16.281 11.766 1 96.25 107 ALA B N 1
ATOM 2769 C CA . ALA B 1 107 ? 8.508 16.781 13.023 1 96.25 107 ALA B CA 1
ATOM 2770 C C . ALA B 1 107 ? 8.758 18.281 12.945 1 96.25 107 ALA B C 1
ATOM 2772 O O . ALA B 1 107 ? 8.43 19.016 13.875 1 96.25 107 ALA B O 1
ATOM 2773 N N . ILE B 1 108 ? 9.305 18.688 11.875 1 96.81 108 ILE B N 1
ATOM 2774 C CA . ILE B 1 108 ? 9.578 20.109 11.672 1 96.81 108 ILE B CA 1
ATOM 2775 C C . ILE B 1 108 ? 8.266 20.891 11.641 1 96.81 108 ILE B C 1
ATOM 2777 O O . ILE B 1 108 ? 8.164 21.969 12.227 1 96.81 108 ILE B O 1
ATOM 2781 N N . MET B 1 109 ? 7.285 20.375 10.953 1 98.25 109 MET B N 1
ATOM 2782 C CA . MET B 1 109 ? 5.988 21.031 10.875 1 98.25 109 MET B CA 1
ATOM 2783 C C . MET B 1 109 ? 5.387 21.234 12.258 1 98.25 109 MET B C 1
ATOM 2785 O O . MET B 1 109 ? 4.852 22.297 12.562 1 98.25 109 MET B O 1
ATOM 2789 N N . LEU B 1 110 ? 5.48 20.234 13.047 1 98.38 110 LEU B N 1
ATOM 2790 C CA . LEU B 1 110 ? 4.926 20.312 14.391 1 98.38 110 LEU B CA 1
ATOM 2791 C C . LEU B 1 110 ? 5.652 21.375 15.219 1 98.38 110 LEU B C 1
ATOM 2793 O O . LEU B 1 110 ? 5.02 22.125 15.977 1 98.38 110 LEU B O 1
ATOM 2797 N N . GLU B 1 111 ? 6.93 21.406 15.023 1 97.88 111 GLU B N 1
ATOM 2798 C CA . GLU B 1 111 ? 7.699 22.453 15.695 1 97.88 111 GLU B CA 1
ATOM 2799 C C . GLU B 1 111 ? 7.262 23.844 15.234 1 97.88 111 GLU B C 1
ATOM 2801 O O . GLU B 1 111 ? 7.129 24.766 16.062 1 97.88 111 GLU B O 1
ATOM 2806 N N . GLU B 1 112 ? 7.074 23.984 14 1 97.81 112 GLU B N 1
ATOM 2807 C CA . GLU B 1 112 ? 6.656 25.266 13.445 1 97.81 112 GLU B CA 1
ATOM 2808 C C . GLU B 1 112 ? 5.266 25.656 13.938 1 97.81 112 GLU B C 1
ATOM 2810 O O . GLU B 1 112 ? 5.004 26.828 14.227 1 97.81 112 GLU B O 1
ATOM 2815 N N . ILE B 1 113 ? 4.371 24.703 13.977 1 98.31 113 ILE B N 1
ATOM 2816 C CA . ILE B 1 113 ? 3.018 24.953 14.469 1 98.31 113 ILE B CA 1
ATOM 2817 C C . ILE B 1 113 ? 3.074 25.484 15.891 1 98.31 113 ILE B C 1
ATOM 2819 O O . ILE B 1 113 ? 2.375 26.453 16.234 1 98.31 113 ILE B O 1
ATOM 2823 N N . GLN B 1 114 ? 3.912 24.891 16.672 1 98 114 GLN B N 1
ATOM 2824 C CA . GLN B 1 114 ? 4.074 25.312 18.062 1 98 114 GLN B CA 1
ATOM 2825 C C . GLN B 1 114 ? 4.723 26.688 18.141 1 98 114 GLN B C 1
ATOM 2827 O O . GLN B 1 114 ? 4.25 27.562 18.875 1 98 114 GLN B O 1
ATOM 2832 N N . ARG B 1 115 ? 5.738 26.828 17.453 1 97.62 115 ARG B N 1
ATOM 2833 C CA . ARG B 1 115 ? 6.504 28.062 17.5 1 97.62 115 ARG B CA 1
ATOM 2834 C C . ARG B 1 115 ? 5.641 29.25 17.078 1 97.62 115 ARG B C 1
ATOM 2836 O O . ARG B 1 115 ? 5.715 30.328 17.688 1 97.62 115 ARG B O 1
ATOM 2843 N N . ARG B 1 116 ? 4.828 29.016 16.094 1 97.44 116 ARG B N 1
ATOM 2844 C CA . ARG B 1 116 ? 4.004 30.094 15.555 1 97.44 116 ARG B CA 1
ATOM 2845 C C . ARG B 1 116 ? 2.637 30.125 16.234 1 97.44 116 ARG B C 1
ATOM 2847 O O . ARG B 1 116 ? 1.802 30.969 15.898 1 97.44 116 ARG B O 1
ATOM 2854 N N . GLN B 1 117 ? 2.43 29.203 17.109 1 97.69 117 GLN B N 1
ATOM 2855 C CA . GLN B 1 117 ? 1.181 29.109 17.844 1 97.69 117 GLN B CA 1
ATOM 2856 C C . GLN B 1 117 ? -0.019 29.047 16.906 1 97.69 117 GLN B C 1
ATOM 2858 O O . GLN B 1 117 ? -0.988 29.797 17.078 1 97.69 117 GLN B O 1
ATOM 2863 N N . LEU B 1 118 ? 0.136 28.297 15.875 1 97.88 118 LEU B N 1
ATOM 2864 C CA . LEU B 1 118 ? -0.938 28.141 14.898 1 97.88 118 LEU B CA 1
ATOM 2865 C C . LEU B 1 118 ? -2.055 27.266 15.453 1 97.88 118 LEU B C 1
ATOM 2867 O O . LEU B 1 118 ? -1.792 26.266 16.125 1 97.88 118 LEU B O 1
ATOM 2871 N N . GLN B 1 119 ? -3.289 27.656 15.156 1 97.62 119 GLN B N 1
ATOM 2872 C CA . GLN B 1 119 ? -4.43 26.797 15.445 1 97.62 119 GLN B CA 1
ATOM 2873 C C . GLN B 1 119 ? -4.723 25.859 14.281 1 97.62 119 GLN B C 1
ATOM 2875 O O . GLN B 1 119 ? -5.352 26.25 13.297 1 97.62 119 GLN B O 1
ATOM 2880 N N . VAL B 1 120 ? -4.336 24.641 14.422 1 98.06 120 VAL B N 1
ATOM 2881 C CA . VAL B 1 120 ? -4.426 23.641 13.352 1 98.06 120 VAL B CA 1
ATOM 2882 C C . VAL B 1 120 ? -5.363 22.516 13.773 1 98.06 120 VAL B C 1
ATOM 2884 O O . VAL B 1 120 ? -5.301 22.047 14.906 1 98.06 120 VAL B O 1
ATOM 2887 N N . ASP B 1 121 ? -6.23 22.125 12.867 1 97.88 121 ASP B N 1
ATOM 2888 C CA . ASP B 1 121 ? -7.172 21.047 13.148 1 97.88 121 ASP B CA 1
ATOM 2889 C C . ASP B 1 121 ? -6.648 19.719 12.625 1 97.88 121 ASP B C 1
ATOM 2891 O O . ASP B 1 121 ? -6.988 18.656 13.164 1 97.88 121 ASP B O 1
ATOM 2895 N N . ALA B 1 122 ? -5.844 19.766 11.547 1 98.31 122 ALA B N 1
ATOM 2896 C CA . ALA B 1 122 ? -5.344 18.531 10.938 1 98.31 122 ALA B CA 1
ATOM 2897 C C . ALA B 1 122 ? -4.125 18.812 10.062 1 98.31 122 ALA B C 1
ATOM 2899 O O . ALA B 1 122 ? -3.943 19.922 9.578 1 98.31 122 ALA B O 1
ATOM 2900 N N . ILE B 1 123 ? -3.309 17.859 9.891 1 98.75 123 ILE B N 1
ATOM 2901 C CA . ILE B 1 123 ? -2.227 17.875 8.914 1 98.75 123 ILE B CA 1
ATOM 2902 C C . ILE B 1 123 ? -2.584 16.984 7.73 1 98.75 123 ILE B C 1
ATOM 2904 O O . ILE B 1 123 ? -2.928 15.812 7.914 1 98.75 123 ILE B O 1
ATOM 2908 N N . VAL B 1 124 ? -2.547 17.547 6.551 1 98.69 124 VAL B N 1
ATOM 2909 C CA . VAL B 1 124 ? -2.889 16.797 5.34 1 98.69 124 VAL B CA 1
ATOM 2910 C C . VAL B 1 124 ? -1.635 16.578 4.5 1 98.69 124 VAL B C 1
ATOM 2912 O O . VAL B 1 124 ? -0.82 17.484 4.336 1 98.69 124 VAL B O 1
ATOM 2915 N N . THR B 1 125 ? -1.474 15.375 4.102 1 98.31 125 THR B N 1
ATOM 2916 C CA . THR B 1 125 ? -0.381 15.062 3.189 1 98.31 125 THR B CA 1
ATOM 2917 C C . THR B 1 125 ? -0.916 14.758 1.793 1 98.31 125 THR B C 1
ATOM 2919 O O . THR B 1 125 ? -1.951 14.102 1.646 1 98.31 125 THR B O 1
ATOM 2922 N N . LEU B 1 126 ? -0.288 15.328 0.855 1 97.62 126 LEU B N 1
ATOM 2923 C CA . LEU B 1 126 ? -0.579 15 -0.537 1 97.62 126 LEU B CA 1
ATOM 2924 C C . LEU B 1 126 ? 0.482 14.07 -1.111 1 97.62 126 LEU B C 1
ATOM 2926 O O . LEU B 1 126 ? 1.643 14.461 -1.257 1 97.62 126 LEU B O 1
ATOM 2930 N N . GLY B 1 127 ? 0.064 12.828 -1.348 1 95.75 127 GLY B N 1
ATOM 2931 C CA . GLY B 1 127 ? 0.994 11.789 -1.754 1 95.75 127 GLY B CA 1
ATOM 2932 C C . GLY B 1 127 ? 1.243 10.758 -0.671 1 95.75 127 GLY B C 1
ATOM 2933 O O . GLY B 1 127 ? 0.797 10.922 0.467 1 95.75 127 GLY B O 1
ATOM 2934 N N . GLY B 1 128 ? 1.95 9.656 -1.094 1 94.06 128 GLY B N 1
ATOM 2935 C CA . GLY B 1 128 ? 2.402 8.68 -0.114 1 94.06 128 GLY B CA 1
ATOM 2936 C C . GLY B 1 128 ? 1.725 7.332 -0.26 1 94.06 128 GLY B C 1
ATOM 2937 O O . GLY B 1 128 ? 2.137 6.355 0.368 1 94.06 128 GLY B O 1
ATOM 2938 N N . LEU B 1 129 ? 0.707 7.254 -1.105 1 94.81 129 LEU B N 1
ATOM 2939 C CA . LEU B 1 129 ? -0.038 6.004 -1.195 1 94.81 129 LEU B CA 1
ATOM 2940 C C . LEU B 1 129 ? 0.107 5.383 -2.58 1 94.81 129 LEU B C 1
ATOM 2942 O O . LEU B 1 129 ? -0.686 4.52 -2.965 1 94.81 129 LEU B O 1
ATOM 2946 N N . ALA B 1 130 ? 1.086 5.859 -3.355 1 89 130 ALA B N 1
ATOM 2947 C CA . ALA B 1 130 ? 1.309 5.332 -4.699 1 89 130 ALA B CA 1
ATOM 2948 C C . ALA B 1 130 ? 2.799 5.16 -4.98 1 89 130 ALA B C 1
ATOM 2950 O O . ALA B 1 130 ? 3.637 5.477 -4.137 1 89 130 ALA B O 1
ATOM 2951 N N . GLY B 1 131 ? 3.123 4.602 -6.164 1 88.56 131 GLY B N 1
ATOM 2952 C CA . GLY B 1 131 ? 4.512 4.43 -6.559 1 88.56 131 GLY B CA 1
ATOM 2953 C C . GLY B 1 131 ? 5.137 3.16 -6.008 1 88.56 131 GLY B C 1
ATOM 2954 O O . GLY B 1 131 ? 4.57 2.074 -6.148 1 88.56 131 GLY B O 1
ATOM 2955 N N . ARG B 1 132 ? 6.32 3.396 -5.473 1 91.12 132 ARG B N 1
ATOM 2956 C CA . ARG B 1 132 ? 7.016 2.258 -4.883 1 91.12 132 ARG B CA 1
ATOM 2957 C C . ARG B 1 132 ? 6.25 1.71 -3.684 1 91.12 132 ARG B C 1
ATOM 2959 O O . ARG B 1 132 ? 5.785 2.475 -2.836 1 91.12 132 ARG B O 1
ATOM 2966 N N . PHE B 1 133 ? 6.195 0.44 -3.646 1 94.31 133 PHE B N 1
ATOM 2967 C CA . PHE B 1 133 ? 5.438 -0.184 -2.57 1 94.31 133 PHE B CA 1
ATOM 2968 C C . PHE B 1 133 ? 6.098 0.075 -1.221 1 94.31 133 PHE B C 1
ATOM 2970 O O . PHE B 1 133 ? 5.41 0.316 -0.225 1 94.31 133 PHE B O 1
ATOM 2977 N N . ASP B 1 134 ? 7.402 -0.028 -1.125 1 93.38 134 ASP B N 1
ATOM 2978 C CA . ASP B 1 134 ? 8.102 0.19 0.14 1 93.38 134 ASP B CA 1
ATOM 2979 C C . ASP B 1 134 ? 7.902 1.622 0.633 1 93.38 134 ASP B C 1
ATOM 2981 O O . ASP B 1 134 ? 7.82 1.863 1.839 1 93.38 134 ASP B O 1
ATOM 2985 N N . GLN B 1 135 ? 7.797 2.572 -0.26 1 91.69 135 GLN B N 1
ATOM 2986 C CA . GLN B 1 135 ? 7.559 3.961 0.114 1 91.69 135 GLN B CA 1
ATOM 2987 C C . GLN B 1 135 ? 6.141 4.148 0.654 1 91.69 135 GLN B C 1
ATOM 2989 O O . GLN B 1 135 ? 5.922 4.938 1.573 1 91.69 135 GLN B O 1
ATOM 2994 N N . THR B 1 136 ? 5.18 3.486 0.01 1 94.56 136 THR B N 1
ATOM 2995 C CA . THR B 1 136 ? 3.816 3.504 0.526 1 94.56 136 THR B CA 1
ATOM 2996 C C . THR B 1 136 ? 3.773 2.979 1.959 1 94.56 136 THR B C 1
ATOM 2998 O O . THR B 1 136 ? 3.154 3.592 2.832 1 94.56 136 THR B O 1
ATOM 3001 N N . MET B 1 137 ? 4.492 1.921 2.191 1 95.38 137 MET B N 1
ATOM 3002 C CA . MET B 1 137 ? 4.52 1.341 3.531 1 95.38 137 MET B CA 1
ATOM 3003 C C . MET B 1 137 ? 5.277 2.244 4.5 1 95.38 137 MET B C 1
ATOM 3005 O O . MET B 1 137 ? 4.941 2.309 5.684 1 95.38 137 MET B O 1
ATOM 3009 N N . ALA B 1 138 ? 6.281 2.916 3.979 1 93.75 138 ALA B N 1
ATOM 3010 C CA . ALA B 1 138 ? 7 3.887 4.801 1 93.75 138 ALA B CA 1
ATOM 3011 C C . ALA B 1 138 ? 6.078 5.016 5.25 1 93.75 138 ALA B C 1
ATOM 3013 O O . ALA B 1 138 ? 6.203 5.523 6.367 1 93.75 138 ALA B O 1
ATOM 3014 N N . SER B 1 139 ? 5.207 5.418 4.359 1 95.12 139 SER B N 1
ATOM 3015 C CA . SER B 1 139 ? 4.234 6.445 4.719 1 95.12 139 SER B CA 1
ATOM 3016 C C . SER B 1 139 ? 3.316 5.969 5.84 1 95.12 139 SER B C 1
ATOM 3018 O O . SER B 1 139 ? 3.02 6.723 6.77 1 95.12 139 SER B O 1
ATOM 3020 N N . VAL B 1 140 ? 2.875 4.758 5.762 1 96.19 140 VAL B N 1
ATOM 3021 C CA . VAL B 1 140 ? 2.039 4.18 6.809 1 96.19 140 VAL B CA 1
ATOM 3022 C C . VAL B 1 140 ? 2.818 4.129 8.125 1 96.19 140 VAL B C 1
ATOM 3024 O O . VAL B 1 140 ? 2.264 4.391 9.195 1 96.19 140 VAL B O 1
ATOM 3027 N N . GLU B 1 141 ? 4.086 3.814 8 1 95.06 141 GLU B N 1
ATOM 3028 C CA . GLU B 1 141 ? 4.949 3.805 9.18 1 95.06 141 GLU B CA 1
ATOM 3029 C C . GLU B 1 141 ? 4.988 5.176 9.844 1 95.06 141 GLU B C 1
ATOM 3031 O O . GLU B 1 141 ? 4.953 5.277 11.07 1 95.06 141 GLU B O 1
ATOM 3036 N N . THR B 1 142 ? 5.109 6.156 9.047 1 95.94 142 THR B N 1
ATOM 3037 C CA . THR B 1 142 ? 5.129 7.512 9.578 1 95.94 142 THR B CA 1
ATOM 3038 C C . THR B 1 142 ? 3.834 7.82 10.328 1 95.94 142 THR B C 1
ATOM 3040 O O . THR B 1 142 ? 3.85 8.5 11.359 1 95.94 142 THR B O 1
ATOM 3043 N N . LEU B 1 143 ? 2.703 7.352 9.852 1 97.69 143 LEU B N 1
ATOM 3044 C CA . LEU B 1 143 ? 1.444 7.547 10.562 1 97.69 143 LEU B CA 1
ATOM 3045 C C . LEU B 1 143 ? 1.513 6.941 11.961 1 97.69 143 LEU B C 1
ATOM 3047 O O . LEU B 1 143 ? 0.979 7.512 12.914 1 97.69 143 LEU B O 1
ATOM 3051 N N . HIS B 1 144 ? 2.162 5.809 12.062 1 96.81 144 HIS B N 1
ATOM 3052 C CA . HIS B 1 144 ? 2.316 5.188 13.375 1 96.81 144 HIS B CA 1
ATOM 3053 C C . HIS B 1 144 ? 3.193 6.039 14.281 1 96.81 144 HIS B C 1
ATOM 3055 O O . HIS B 1 144 ? 2.873 6.23 15.461 1 96.81 144 HIS B O 1
ATOM 3061 N N . HIS B 1 145 ? 4.238 6.535 13.742 1 95.62 145 HIS B N 1
ATOM 3062 C CA . HIS B 1 145 ? 5.086 7.426 14.531 1 95.62 145 HIS B CA 1
ATOM 3063 C C . HIS B 1 145 ? 4.324 8.68 14.953 1 95.62 145 HIS B C 1
ATOM 3065 O O . HIS B 1 145 ? 4.504 9.172 16.078 1 95.62 145 HIS B O 1
ATOM 3071 N N . ALA B 1 146 ? 3.533 9.148 14.039 1 97.12 146 ALA B N 1
ATOM 3072 C CA . ALA B 1 146 ? 2.795 10.391 14.273 1 97.12 146 ALA B CA 1
ATOM 3073 C C . ALA B 1 146 ? 1.916 10.281 15.516 1 97.12 146 ALA B C 1
ATOM 3075 O O . ALA B 1 146 ? 1.671 11.281 16.188 1 97.12 146 ALA B O 1
ATOM 3076 N N . LEU B 1 147 ? 1.446 9.078 15.836 1 96.62 147 LEU B N 1
ATOM 3077 C CA . LEU B 1 147 ? 0.588 8.867 17 1 96.62 147 LEU B CA 1
ATOM 3078 C C . LEU B 1 147 ? 1.29 9.312 18.281 1 96.62 147 LEU B C 1
ATOM 3080 O O . LEU B 1 147 ? 0.637 9.742 19.234 1 96.62 147 LEU B O 1
ATOM 3084 N N . HIS B 1 148 ? 2.604 9.273 18.281 1 95.69 148 HIS B N 1
ATOM 3085 C CA . HIS B 1 148 ? 3.371 9.664 19.453 1 95.69 148 HIS B CA 1
ATOM 3086 C C . HIS B 1 148 ? 3.91 11.086 19.312 1 95.69 148 HIS B C 1
ATOM 3088 O O . HIS B 1 148 ? 4.375 11.672 20.297 1 95.69 148 HIS B O 1
ATOM 3094 N N . MET B 1 149 ? 3.809 11.609 18.188 1 96.25 149 MET B N 1
ATOM 3095 C CA . MET B 1 149 ? 4.391 12.922 17.922 1 96.25 149 MET B CA 1
ATOM 3096 C C . MET B 1 149 ? 3.354 14.023 18.125 1 96.25 149 MET B C 1
ATOM 3098 O O . MET B 1 149 ? 3.703 15.164 18.438 1 96.25 149 MET B O 1
ATOM 3102 N N . THR B 1 150 ? 2.086 13.672 17.891 1 97.94 150 THR B N 1
ATOM 3103 C CA . THR B 1 150 ? 1.071 14.719 17.891 1 97.94 150 THR B CA 1
ATOM 3104 C C . THR B 1 150 ? -0.316 14.133 18.141 1 97.94 150 THR B C 1
ATOM 3106 O O . THR B 1 150 ? -0.54 12.945 17.891 1 97.94 150 THR B O 1
ATOM 3109 N N . GLN B 1 151 ? -1.21 14.953 18.625 1 96.75 151 GLN B N 1
ATOM 3110 C CA . GLN B 1 151 ? -2.611 14.57 18.766 1 96.75 151 GLN B CA 1
ATOM 3111 C C . GLN B 1 151 ? -3.418 14.977 17.547 1 96.75 151 GLN B C 1
ATOM 3113 O O . GLN B 1 151 ? -4.574 14.578 17.391 1 96.75 151 GLN B O 1
ATOM 3118 N N . LEU B 1 152 ? -2.797 15.727 16.641 1 97.69 152 LEU B N 1
ATOM 3119 C CA . LEU B 1 152 ? -3.48 16.156 15.414 1 97.69 152 LEU B CA 1
ATOM 3120 C C . LEU B 1 152 ? -3.686 14.977 14.469 1 97.69 152 LEU B C 1
ATOM 3122 O O . LEU B 1 152 ? -2.793 14.141 14.305 1 97.69 152 LEU B O 1
ATOM 3126 N N . PRO B 1 153 ? -4.879 14.922 13.852 1 97.94 153 PRO B N 1
ATOM 3127 C CA . PRO B 1 153 ? -5.039 13.945 12.773 1 97.94 153 PRO B CA 1
ATOM 3128 C C . PRO B 1 153 ? -4.082 14.195 11.609 1 97.94 153 PRO B C 1
ATOM 3130 O O . PRO B 1 153 ? -3.885 15.344 11.203 1 97.94 153 PRO B O 1
ATOM 3133 N N . VAL B 1 154 ? -3.461 13.156 11.164 1 98.62 154 VAL B N 1
ATOM 3134 C CA . VAL B 1 154 ? -2.648 13.195 9.953 1 98.62 154 VAL B CA 1
ATOM 3135 C C . VAL B 1 154 ? -3.34 12.422 8.836 1 98.62 154 VAL B C 1
ATOM 3137 O O . VAL B 1 154 ? -3.447 11.188 8.906 1 98.62 154 VAL B O 1
ATOM 3140 N N . LEU B 1 155 ? -3.77 13.133 7.793 1 98.62 155 LEU B N 1
ATOM 3141 C CA . LEU B 1 155 ? -4.523 12.555 6.688 1 98.62 155 LEU B CA 1
ATOM 3142 C C . LEU B 1 155 ? -3.658 12.445 5.438 1 98.62 155 LEU B C 1
ATOM 3144 O O . LEU B 1 155 ? -2.924 13.375 5.102 1 98.62 155 LEU B O 1
ATOM 3148 N N . MET B 1 156 ? -3.732 11.312 4.832 1 98.25 156 MET B N 1
ATOM 3149 C CA . MET B 1 156 ? -3.023 11.141 3.568 1 98.25 156 MET B CA 1
ATOM 3150 C C . MET B 1 156 ? -4.004 11.07 2.402 1 98.25 156 MET B C 1
ATOM 3152 O O . MET B 1 156 ? -4.961 10.297 2.436 1 98.25 156 MET B O 1
ATOM 3156 N N . VAL B 1 157 ? -3.717 11.867 1.417 1 97.69 157 VAL B N 1
ATOM 3157 C CA . VAL B 1 157 ? -4.578 11.883 0.241 1 97.69 157 VAL B CA 1
ATOM 3158 C C . VAL B 1 157 ? -3.766 11.539 -1.004 1 97.69 157 VAL B C 1
ATOM 3160 O O . VAL B 1 157 ? -2.723 12.148 -1.259 1 97.69 157 VAL B O 1
ATOM 3163 N N . GLN B 1 158 ? -4.211 10.578 -1.733 1 95.94 158 GLN B N 1
ATOM 3164 C CA . GLN B 1 158 ? -3.59 10.203 -3 1 95.94 158 GLN B CA 1
ATOM 3165 C C . GLN B 1 158 ? -4.598 9.539 -3.932 1 95.94 158 GLN B C 1
ATOM 3167 O O . GLN B 1 158 ? -5.227 8.539 -3.562 1 95.94 158 GLN B O 1
ATOM 3172 N N . GLY B 1 159 ? -4.691 10.055 -5.164 1 93.5 159 GLY B N 1
ATOM 3173 C CA . GLY B 1 159 ? -5.641 9.477 -6.102 1 93.5 159 GLY B CA 1
ATOM 3174 C C . GLY B 1 159 ? -7.059 9.422 -5.562 1 93.5 159 GLY B C 1
ATOM 3175 O O . GLY B 1 159 ? -7.625 10.461 -5.203 1 93.5 159 GLY B O 1
ATOM 3176 N N . THR B 1 160 ? -7.551 8.164 -5.461 1 94.94 160 THR B N 1
ATOM 3177 C CA . THR B 1 160 ? -8.93 8.016 -5.004 1 94.94 160 THR B CA 1
ATOM 3178 C C . THR B 1 160 ? -8.969 7.523 -3.562 1 94.94 160 THR B C 1
ATOM 3180 O O . THR B 1 160 ? -9.984 6.988 -3.113 1 94.94 160 THR B O 1
ATOM 3183 N N . SER B 1 161 ? -7.883 7.703 -2.879 1 97.06 161 SER B N 1
ATOM 3184 C CA . SER B 1 161 ? -7.828 7.117 -1.544 1 97.06 161 SER B CA 1
ATOM 3185 C C . SER B 1 161 ? -7.438 8.156 -0.497 1 97.06 161 SER B C 1
ATOM 3187 O O . SER B 1 161 ? -6.574 9 -0.746 1 97.06 161 SER B O 1
ATOM 3189 N N . LEU B 1 162 ? -8.109 8.172 0.61 1 98.19 162 LEU B N 1
ATOM 3190 C CA . LEU B 1 162 ? -7.676 8.844 1.832 1 98.19 162 LEU B CA 1
ATOM 3191 C C . LEU B 1 162 ? -7.344 7.824 2.918 1 98.19 162 LEU B C 1
ATOM 3193 O O . LEU B 1 162 ? -8.078 6.852 3.107 1 98.19 162 LEU B O 1
ATOM 3197 N N . ALA B 1 163 ? -6.23 7.992 3.549 1 98.44 163 ALA B N 1
ATOM 3198 C CA . ALA B 1 163 ? -5.832 7.137 4.664 1 98.44 163 ALA B CA 1
ATOM 3199 C C . ALA B 1 163 ? -5.641 7.949 5.938 1 98.44 163 ALA B C 1
ATOM 3201 O O . ALA B 1 163 ? -5.105 9.062 5.898 1 98.44 163 ALA B O 1
ATOM 3202 N N . TYR B 1 164 ? -6.105 7.43 7.055 1 98.5 164 TYR B N 1
ATOM 3203 C CA . TYR B 1 164 ? -6.062 8.055 8.367 1 98.5 164 TYR B CA 1
ATOM 3204 C C . TYR B 1 164 ? -5.891 7.012 9.469 1 98.5 164 TYR B C 1
ATOM 3206 O O . TYR B 1 164 ? -6.773 6.18 9.68 1 98.5 164 TYR B O 1
ATOM 3214 N N . LEU B 1 165 ? -4.715 7.016 10.156 1 98.62 165 LEU B N 1
ATOM 3215 C CA . LEU B 1 165 ? -4.48 6.043 11.219 1 98.62 165 LEU B CA 1
ATOM 3216 C C . LEU B 1 165 ? -5.156 6.48 12.516 1 98.62 165 LEU B C 1
ATOM 3218 O O . LEU B 1 165 ? -4.758 7.477 13.125 1 98.62 165 LEU B O 1
ATOM 3222 N N . LEU B 1 166 ? -6.145 5.758 12.93 1 98.19 166 LEU B N 1
ATOM 3223 C CA . LEU B 1 166 ? -6.875 6.035 14.164 1 98.19 166 LEU B CA 1
ATOM 3224 C C . LEU B 1 166 ? -6.082 5.562 15.383 1 98.19 166 LEU B C 1
ATOM 3226 O O . LEU B 1 166 ? -5.574 4.441 15.398 1 98.19 166 LEU B O 1
ATOM 3230 N N . ARG B 1 167 ? -5.918 6.387 16.344 1 97.38 167 ARG B N 1
ATOM 3231 C CA . ARG B 1 167 ? -5.32 5.965 17.609 1 97.38 167 ARG B CA 1
ATOM 3232 C C . ARG B 1 167 ? -6.301 5.141 18.422 1 97.38 167 ARG B C 1
ATOM 3234 O O . ARG B 1 167 ? -7.508 5.16 18.172 1 97.38 167 ARG B O 1
ATOM 3241 N N . PRO B 1 168 ? -5.789 4.32 19.391 1 97.12 168 PRO B N 1
ATOM 3242 C CA . PRO B 1 168 ? -6.719 3.578 20.234 1 97.12 168 PRO B CA 1
ATOM 3243 C C . PRO B 1 168 ? -7.754 4.48 20.906 1 97.12 168 PRO B C 1
ATOM 3245 O O . PRO B 1 168 ? -7.43 5.594 21.328 1 97.12 168 PRO B O 1
ATOM 3248 N N . GLY B 1 169 ? -8.969 4.004 20.953 1 97.31 169 GLY B N 1
ATOM 3249 C CA . GLY B 1 169 ? -10.07 4.785 21.5 1 97.31 169 GLY B CA 1
ATOM 3250 C C . GLY B 1 169 ? -11.281 4.812 20.594 1 97.31 169 GLY B C 1
ATOM 3251 O O . GLY B 1 169 ? -11.469 3.92 19.766 1 97.31 169 GLY B O 1
ATOM 3252 N N . SER B 1 170 ? -12.164 5.785 20.812 1 97.62 170 SER B N 1
ATOM 3253 C CA . SER B 1 170 ? -13.398 5.93 20.062 1 97.62 170 SER B CA 1
ATOM 3254 C C . SER B 1 170 ? -13.328 7.129 19.109 1 97.62 170 SER B C 1
ATOM 3256 O O . SER B 1 170 ? -12.828 8.195 19.5 1 97.62 170 SER B O 1
ATOM 3258 N N . HIS B 1 171 ? -13.75 6.938 17.953 1 98 171 HIS B N 1
ATOM 3259 C CA . HIS B 1 171 ? -13.703 7.977 16.922 1 98 171 HIS B CA 1
ATOM 3260 C C . HIS B 1 171 ? -15.047 8.133 16.234 1 98 171 HIS B C 1
ATOM 3262 O O . HIS B 1 171 ? -15.766 7.148 16.031 1 98 171 HIS B O 1
ATOM 3268 N N . ARG B 1 172 ? -15.383 9.297 15.953 1 98.12 172 ARG B N 1
ATOM 3269 C CA . ARG B 1 172 ? -16.531 9.633 15.125 1 98.12 172 ARG B CA 1
ATOM 3270 C C . ARG B 1 172 ? -16.094 10.312 13.828 1 98.12 172 ARG B C 1
ATOM 3272 O O . ARG B 1 172 ? -15.438 11.352 13.859 1 98.12 172 ARG B O 1
ATOM 3279 N N . LEU B 1 173 ? -16.406 9.742 12.695 1 98.12 173 LEU B N 1
ATOM 3280 C CA . LEU B 1 173 ? -15.953 10.219 11.391 1 98.12 173 LEU B CA 1
ATOM 3281 C C . LEU B 1 173 ? -17.141 10.664 10.547 1 98.12 173 LEU B C 1
ATOM 3283 O O . LEU B 1 173 ? -18.016 9.859 10.219 1 98.12 173 LEU B O 1
ATOM 3287 N N . GLY B 1 174 ? -17.125 11.938 10.227 1 97.12 174 GLY B N 1
ATOM 3288 C CA . GLY B 1 174 ? -18.109 12.422 9.273 1 97.12 174 GLY B CA 1
ATOM 3289 C C . GLY B 1 174 ? -17.844 11.977 7.848 1 97.12 174 GLY B C 1
ATOM 3290 O O . GLY B 1 174 ? -16.719 12.109 7.359 1 97.12 174 GLY B O 1
ATOM 3291 N N . VAL B 1 175 ? -18.891 11.438 7.211 1 96.88 175 VAL B N 1
ATOM 3292 C CA . VAL B 1 175 ? -18.703 10.883 5.871 1 96.88 175 VAL B CA 1
ATOM 3293 C C . VAL B 1 175 ? -19.812 11.375 4.953 1 96.88 175 VAL B C 1
ATOM 3295 O O . VAL B 1 175 ? -20.359 10.602 4.164 1 96.88 175 VAL B O 1
ATOM 3298 N N . ASN B 1 176 ? -20.156 12.625 5.113 1 93.94 176 ASN B N 1
ATOM 3299 C CA . ASN B 1 176 ? -21.266 13.18 4.344 1 93.94 176 ASN B CA 1
ATOM 3300 C C . ASN B 1 176 ? -20.875 14.477 3.639 1 93.94 176 ASN B C 1
ATOM 3302 O O . ASN B 1 176 ? -21.625 15.445 3.643 1 93.94 176 ASN B O 1
ATOM 3306 N N . THR B 1 177 ? -19.703 14.547 3.088 1 93.94 177 THR B N 1
ATOM 3307 C CA . THR B 1 177 ? -19.234 15.758 2.41 1 93.94 177 THR B CA 1
ATOM 3308 C C . THR B 1 177 ? -19.703 15.766 0.957 1 93.94 177 THR B C 1
ATOM 3310 O O . THR B 1 177 ? -19.703 16.812 0.306 1 93.94 177 THR B O 1
ATOM 3313 N N . GLY B 1 178 ? -20.125 14.617 0.437 1 92.5 178 GLY B N 1
ATOM 3314 C CA . GLY B 1 178 ? -20.453 14.484 -0.975 1 92.5 178 GLY B CA 1
ATOM 3315 C C . GLY B 1 178 ? -19.266 14.047 -1.819 1 92.5 178 GLY B C 1
ATOM 3316 O O . GLY B 1 178 ? -19.438 13.68 -2.984 1 92.5 178 GLY B O 1
ATOM 3317 N N . LEU B 1 179 ? -18.062 14.031 -1.244 1 95.38 179 LEU B N 1
ATOM 3318 C CA . LEU B 1 179 ? -16.859 13.656 -1.979 1 95.38 179 LEU B CA 1
ATOM 3319 C C . LEU B 1 179 ? -16.531 12.18 -1.776 1 95.38 179 LEU B C 1
ATOM 3321 O O . LEU B 1 179 ? -15.609 11.648 -2.396 1 95.38 179 LEU B O 1
ATOM 3325 N N . GLU B 1 180 ? -17.297 11.492 -0.875 1 96.25 180 GLU B N 1
ATOM 3326 C CA . GLU B 1 180 ? -16.984 10.109 -0.515 1 96.25 180 GLU B CA 1
ATOM 3327 C C . GLU B 1 180 ? -17.234 9.164 -1.686 1 96.25 180 GLU B C 1
ATOM 3329 O O . GLU B 1 180 ? -18.25 9.289 -2.389 1 96.25 180 GLU B O 1
ATOM 3334 N N . GLY B 1 181 ? -16.312 8.258 -1.849 1 94.25 181 GLY B N 1
ATOM 3335 C CA . GLY B 1 181 ? -16.578 7.133 -2.734 1 94.25 181 GLY B CA 1
ATOM 3336 C C . GLY B 1 181 ? -17.5 6.09 -2.121 1 94.25 181 GLY B C 1
ATOM 3337 O O . GLY B 1 181 ? -18.141 6.344 -1.101 1 94.25 181 GLY B O 1
ATOM 3338 N N . ASP B 1 182 ? -17.5 4.922 -2.75 1 91.06 182 ASP B N 1
ATOM 3339 C CA . ASP B 1 182 ? -18.469 3.906 -2.369 1 91.06 182 ASP B CA 1
ATOM 3340 C C . ASP B 1 182 ? -17.844 2.865 -1.443 1 91.06 182 ASP B C 1
ATOM 3342 O O . ASP B 1 182 ? -18.438 1.821 -1.178 1 91.06 182 ASP B O 1
ATOM 3346 N N . TRP B 1 183 ? -16.641 3.141 -1.047 1 94.25 183 TRP B N 1
ATOM 3347 C CA . TRP B 1 183 ? -15.992 2.15 -0.2 1 94.25 183 TRP B CA 1
ATOM 3348 C C . TRP B 1 183 ? -15.258 2.822 0.958 1 94.25 183 TRP B C 1
ATOM 3350 O O . TRP B 1 183 ? -14.945 4.016 0.896 1 94.25 183 TRP B O 1
ATOM 3360 N N . CYS B 1 184 ? -15.047 2.152 2.02 1 97.38 184 CYS B N 1
ATOM 3361 C CA . CYS B 1 184 ? -14.148 2.449 3.127 1 97.38 184 CYS B CA 1
ATOM 3362 C C . CYS B 1 184 ? -13.508 1.176 3.662 1 97.38 184 CYS B C 1
ATOM 3364 O O . CYS B 1 184 ? -13.852 0.073 3.232 1 97.38 184 CYS B O 1
ATOM 3366 N N . SER B 1 185 ? -12.539 1.332 4.469 1 97.5 185 SER B N 1
ATOM 3367 C CA . SER B 1 185 ? -11.844 0.142 4.945 1 97.5 185 SER B CA 1
ATOM 3368 C C . SER B 1 185 ? -11.234 0.372 6.324 1 97.5 185 SER B C 1
ATOM 3370 O O . SER B 1 185 ? -10.984 1.515 6.715 1 97.5 185 SER B O 1
ATOM 3372 N N . LEU B 1 186 ? -11.172 -0.625 7.113 1 97.88 186 LEU B N 1
ATOM 3373 C CA . LEU B 1 186 ? -10.453 -0.718 8.375 1 97.88 186 LEU B CA 1
ATOM 3374 C C . LEU B 1 186 ? -9.367 -1.788 8.305 1 97.88 186 LEU B C 1
ATOM 3376 O O . LEU B 1 186 ? -9.672 -2.98 8.219 1 97.88 186 LEU B O 1
ATOM 3380 N N . ILE B 1 187 ? -8.102 -1.359 8.375 1 97.19 187 ILE B N 1
ATOM 3381 C CA . ILE B 1 187 ? -6.98 -2.252 8.102 1 97.19 187 ILE B CA 1
ATOM 3382 C C . ILE B 1 187 ? -6.035 -2.273 9.297 1 97.19 187 ILE B C 1
ATOM 3384 O O . ILE B 1 187 ? -5.422 -1.257 9.633 1 97.19 187 ILE B O 1
ATOM 3388 N N . PRO B 1 188 ? -5.812 -3.412 9.898 1 97 188 PRO B N 1
ATOM 3389 C CA . PRO B 1 188 ? -4.949 -3.514 11.07 1 97 188 PRO B CA 1
ATOM 3390 C C . PRO B 1 188 ? -3.479 -3.697 10.711 1 97 188 PRO B C 1
ATOM 3392 O O . PRO B 1 188 ? -2.865 -4.703 11.086 1 97 188 PRO B O 1
ATOM 3395 N N . VAL B 1 189 ? -2.736 -2.775 10.07 1 91.5 189 VAL B N 1
ATOM 3396 C CA . VAL B 1 189 ? -1.393 -2.881 9.516 1 91.5 189 VAL B CA 1
ATOM 3397 C C . VAL B 1 189 ? -0.379 -3.061 10.641 1 91.5 189 VAL B C 1
ATOM 3399 O O . VAL B 1 189 ? 0.663 -3.693 10.453 1 91.5 189 VAL B O 1
ATOM 3402 N N . GLY B 1 190 ? -0.673 -2.672 11.938 1 90.94 190 GLY B N 1
ATOM 3403 C CA . GLY B 1 190 ? 0.284 -2.773 13.023 1 90.94 190 GLY B CA 1
ATOM 3404 C C . GLY B 1 190 ? 0.064 -3.994 13.898 1 90.94 190 GLY B C 1
ATOM 3405 O O . GLY B 1 190 ? 0.909 -4.328 14.734 1 90.94 190 GLY B O 1
ATOM 3406 N N . GLY B 1 191 ? -0.923 -4.648 13.719 1 93.56 191 GLY B N 1
ATOM 3407 C CA . GLY B 1 191 ? -1.294 -5.801 14.523 1 93.56 191 GLY B CA 1
ATOM 3408 C C . GLY B 1 191 ? -2.793 -5.945 14.695 1 93.56 191 GLY B C 1
ATOM 3409 O O . GLY B 1 191 ? -3.568 -5.148 14.164 1 93.56 191 GLY B O 1
ATOM 3410 N N . PRO B 1 192 ? -3.148 -6.977 15.406 1 95.81 192 PRO B N 1
ATOM 3411 C CA . PRO B 1 192 ? -4.578 -7.219 15.617 1 95.81 192 PRO B CA 1
ATOM 3412 C C . PRO B 1 192 ? -5.258 -6.09 16.391 1 95.81 192 PRO B C 1
ATOM 3414 O O . PRO B 1 192 ? -4.652 -5.5 17.281 1 95.81 192 PRO B O 1
ATOM 3417 N N . CYS B 1 193 ? -6.465 -5.793 16.047 1 96.94 193 CYS B N 1
ATOM 3418 C CA . CYS B 1 193 ? -7.258 -4.738 16.672 1 96.94 193 CYS B CA 1
ATOM 3419 C C . CYS B 1 193 ? -8.633 -5.254 17.062 1 96.94 193 CYS B C 1
ATOM 3421 O O . CYS B 1 193 ? -9.375 -5.777 16.234 1 96.94 193 CYS B O 1
ATOM 3423 N N . GLN B 1 194 ? -9.016 -5.172 18.328 1 98.19 194 GLN B N 1
ATOM 3424 C CA . GLN B 1 194 ? -10.406 -5.363 18.734 1 98.19 194 GLN B CA 1
ATOM 3425 C C . GLN B 1 194 ? -11.25 -4.141 18.391 1 98.19 194 GLN B C 1
ATOM 3427 O O . GLN B 1 194 ? -10.969 -3.031 18.844 1 98.19 194 GLN B O 1
ATOM 3432 N N . THR B 1 195 ? -12.352 -4.355 17.578 1 98.06 195 THR B N 1
ATOM 3433 C CA . THR B 1 195 ? -12.969 -3.188 16.953 1 98.06 195 THR B CA 1
ATOM 3434 C C . THR B 1 195 ? -14.492 -3.273 17.031 1 98.06 195 THR B C 1
ATOM 3436 O O . THR B 1 195 ? -15.07 -4.352 16.859 1 98.06 195 THR B O 1
ATOM 3439 N N . ILE B 1 196 ? -15.125 -2.184 17.344 1 98.44 196 ILE B N 1
ATOM 3440 C CA . ILE B 1 196 ? -16.562 -1.978 17.25 1 98.44 196 ILE B CA 1
ATOM 3441 C C . ILE B 1 196 ? -16.859 -0.837 16.281 1 98.44 196 ILE B C 1
ATOM 3443 O O . ILE B 1 196 ? -16.203 0.205 16.312 1 98.44 196 ILE B O 1
ATOM 3447 N N . THR B 1 197 ? -17.797 -1.029 15.375 1 98 197 THR B N 1
ATOM 3448 C CA . THR B 1 197 ? -18.109 0.046 14.438 1 98 197 THR B CA 1
ATOM 3449 C C . THR B 1 197 ? -19.625 0.215 14.305 1 98 197 THR B C 1
ATOM 3451 O O . THR B 1 197 ? -20.375 -0.709 14.594 1 98 197 THR B O 1
ATOM 3454 N N . THR B 1 198 ? -20.062 1.365 13.977 1 97.56 198 THR B N 1
ATOM 3455 C CA . THR B 1 198 ? -21.406 1.663 13.5 1 97.56 198 THR B CA 1
ATOM 3456 C C . THR B 1 198 ? -21.359 2.52 12.234 1 97.56 198 THR B C 1
ATOM 3458 O O . THR B 1 198 ? -20.312 3.094 11.914 1 97.56 198 THR B O 1
ATOM 3461 N N . GLY B 1 199 ? -22.453 2.523 11.5 1 96.75 199 GLY B N 1
ATOM 3462 C CA . GLY B 1 199 ? -22.547 3.379 10.328 1 96.75 199 GLY B CA 1
ATOM 3463 C C . GLY B 1 199 ? -22.016 2.736 9.07 1 96.75 199 GLY B C 1
ATOM 3464 O O . GLY B 1 199 ? -21.906 3.387 8.023 1 96.75 199 GLY B O 1
ATOM 3465 N N . LEU B 1 200 ? -21.625 1.521 9.086 1 96.94 200 LEU B N 1
ATOM 3466 C CA . LEU B 1 200 ? -21.078 0.797 7.945 1 96.94 200 LEU B CA 1
ATOM 3467 C C . LEU B 1 200 ? -22.062 -0.25 7.445 1 96.94 200 LEU B C 1
ATOM 3469 O O . LEU B 1 200 ? -23 -0.624 8.164 1 96.94 200 LEU B O 1
ATOM 3473 N N . LYS B 1 201 ? -21.906 -0.579 6.176 1 94.62 201 LYS B N 1
ATOM 3474 C CA . LYS B 1 201 ? -22.703 -1.679 5.645 1 94.62 201 LYS B CA 1
ATOM 3475 C C . LYS B 1 201 ? -22.453 -2.967 6.426 1 94.62 201 LYS B C 1
ATOM 3477 O O . LYS B 1 201 ? -23.391 -3.703 6.73 1 94.62 201 LYS B O 1
ATOM 3482 N N . TRP B 1 202 ? -21.188 -3.301 6.703 1 93.94 202 TRP B N 1
ATOM 3483 C CA . TRP B 1 202 ? -20.812 -4.426 7.543 1 93.94 202 TRP B CA 1
ATOM 3484 C C . TRP B 1 202 ? -20.125 -3.945 8.82 1 93.94 202 TRP B C 1
ATOM 3486 O O . TRP B 1 202 ? -18.906 -3.811 8.867 1 93.94 202 TRP B O 1
ATOM 3496 N N . ASN B 1 203 ? -20.922 -3.805 9.859 1 96.44 203 ASN B N 1
ATOM 3497 C CA . ASN B 1 203 ? -20.406 -3.352 11.148 1 96.44 203 ASN B CA 1
ATOM 3498 C C . ASN B 1 203 ? -19.703 -4.48 11.898 1 96.44 203 ASN B C 1
ATOM 3500 O O . ASN B 1 203 ? -20.062 -5.648 11.742 1 96.44 203 ASN B O 1
ATOM 3504 N N . LEU B 1 204 ? -18.703 -4.043 12.586 1 96.5 204 LEU B N 1
ATOM 3505 C CA . LEU B 1 204 ? -17.984 -4.945 13.477 1 96.5 204 LEU B CA 1
ATOM 3506 C C . LEU B 1 204 ? -18.5 -4.812 14.906 1 96.5 204 LEU B C 1
ATOM 3508 O O . LEU B 1 204 ? -18.734 -3.699 15.391 1 96.5 204 LEU B O 1
ATOM 3512 N N . ASP B 1 205 ? -18.75 -5.887 15.555 1 97.06 205 ASP B N 1
ATOM 3513 C CA . ASP B 1 205 ? -19.203 -5.914 16.953 1 97.06 205 ASP B CA 1
ATOM 3514 C C . ASP B 1 205 ? -18.172 -6.602 17.844 1 97.06 205 ASP B C 1
ATOM 3516 O O . ASP B 1 205 ? -18.344 -7.766 18.219 1 97.06 205 ASP B O 1
ATOM 3520 N N . ASN B 1 206 ? -17.328 -5.883 18.219 1 97.06 206 ASN B N 1
ATOM 3521 C CA . ASN B 1 206 ? -16.25 -6.34 19.094 1 97.06 206 ASN B CA 1
ATOM 3522 C C . ASN B 1 206 ? -15.484 -7.496 18.453 1 97.06 206 ASN B C 1
ATOM 3524 O O . ASN B 1 206 ? -15.25 -8.516 19.109 1 97.06 206 ASN B O 1
ATOM 3528 N N . GLN B 1 207 ? -15.094 -7.375 17.297 1 96.56 207 GLN B N 1
ATOM 3529 C CA . GLN B 1 207 ? -14.375 -8.391 16.531 1 96.56 207 GLN B CA 1
ATOM 3530 C C . GLN B 1 207 ? -12.906 -8.023 16.359 1 96.56 207 GLN B C 1
ATOM 3532 O O . GLN B 1 207 ? -12.539 -6.848 16.438 1 96.56 207 GLN B O 1
ATOM 3537 N N . VAL B 1 208 ? -12.148 -9.047 16.219 1 96.5 208 VAL B N 1
ATOM 3538 C CA . VAL B 1 208 ? -10.719 -8.836 16.031 1 96.5 208 VAL B CA 1
ATOM 3539 C C . VAL B 1 208 ? -10.406 -8.758 14.539 1 96.5 208 VAL B C 1
ATOM 3541 O O . VAL B 1 208 ? -10.719 -9.68 13.781 1 96.5 208 VAL B O 1
ATOM 3544 N N . LEU B 1 209 ? -9.859 -7.621 14.141 1 96.06 209 LEU B N 1
ATOM 3545 C CA . LEU B 1 209 ? -9.289 -7.477 12.805 1 96.06 209 LEU B CA 1
ATOM 3546 C C . LEU B 1 209 ? -7.816 -7.883 12.805 1 96.06 209 LEU B C 1
ATOM 3548 O O . LEU B 1 209 ? -7.043 -7.438 13.648 1 96.06 209 LEU B O 1
ATOM 3552 N N . GLN B 1 210 ? -7.496 -8.727 11.883 1 95.38 210 GLN B N 1
ATOM 3553 C CA . GLN B 1 210 ? -6.129 -9.234 11.812 1 95.38 210 GLN B CA 1
ATOM 3554 C C . GLN B 1 210 ? -5.82 -9.805 10.438 1 95.38 210 GLN B C 1
ATOM 3556 O O . GLN B 1 210 ? -6.641 -10.516 9.852 1 95.38 210 GLN B O 1
ATOM 3561 N N . PHE B 1 211 ? -4.648 -9.484 9.906 1 93.88 211 PHE B N 1
ATOM 3562 C CA . PHE B 1 211 ? -4.246 -10.086 8.641 1 93.88 211 PHE B CA 1
ATOM 3563 C C . PHE B 1 211 ? -4.195 -11.609 8.758 1 93.88 211 PHE B C 1
ATOM 3565 O O . PHE B 1 211 ? -3.645 -12.141 9.719 1 93.88 211 PHE B O 1
ATOM 3572 N N . GLY B 1 212 ? -4.738 -12.289 7.773 1 88.62 212 GLY B N 1
ATOM 3573 C CA . GLY B 1 212 ? -4.832 -13.734 7.797 1 88.62 212 GLY B CA 1
ATOM 3574 C C . GLY B 1 212 ? -6.133 -14.242 8.391 1 88.62 212 GLY B C 1
ATOM 3575 O O . GLY B 1 212 ? -6.438 -15.43 8.305 1 88.62 212 GLY B O 1
ATOM 3576 N N . LYS B 1 213 ? -6.902 -13.352 8.984 1 89.81 213 LYS B N 1
ATOM 3577 C CA . LYS B 1 213 ? -8.211 -13.695 9.539 1 89.81 213 LYS B CA 1
ATOM 3578 C C . LYS B 1 213 ? -9.305 -12.805 8.953 1 89.81 213 LYS B C 1
ATOM 3580 O O . LYS B 1 213 ? -9.82 -13.086 7.875 1 89.81 213 LYS B O 1
ATOM 3585 N N . LEU B 1 214 ? -9.523 -11.688 9.633 1 82.75 214 LEU B N 1
ATOM 3586 C CA . LEU B 1 214 ? -10.539 -10.758 9.164 1 82.75 214 LEU B CA 1
ATOM 3587 C C . LEU B 1 214 ? -9.953 -9.367 8.961 1 82.75 214 LEU B C 1
ATOM 3589 O O . LEU B 1 214 ? -9.328 -8.812 9.875 1 82.75 214 LEU B O 1
ATOM 3593 N N . VAL B 1 215 ? -10.039 -8.852 7.754 1 82.81 215 VAL B N 1
ATOM 3594 C CA . VAL B 1 215 ? -9.688 -7.469 7.449 1 82.81 215 VAL B CA 1
ATOM 3595 C C . VAL B 1 215 ? -10.828 -6.809 6.668 1 82.81 215 VAL B C 1
ATOM 3597 O O . VAL B 1 215 ? -11.375 -7.406 5.734 1 82.81 215 VAL B O 1
ATOM 3600 N N . SER B 1 216 ? -11.203 -5.648 7 1 87.38 216 SER B N 1
ATOM 3601 C CA . SER B 1 216 ? -12.328 -4.953 6.387 1 87.38 216 SER B CA 1
ATOM 3602 C C . SER B 1 216 ? -11.875 -4.055 5.242 1 87.38 216 SER B C 1
ATOM 3604 O O . SER B 1 216 ? -12.008 -2.834 5.312 1 87.38 216 SER B O 1
ATOM 3606 N N . THR B 1 217 ? -11.352 -4.398 4.074 1 85.25 217 THR B N 1
ATOM 3607 C CA . THR B 1 217 ? -10.781 -3.607 2.986 1 85.25 217 THR B CA 1
ATOM 3608 C C . THR B 1 217 ? -11.867 -3.199 1.992 1 85.25 217 THR B C 1
ATOM 3610 O O . THR B 1 217 ? -11.688 -2.252 1.224 1 85.25 217 THR B O 1
ATOM 3613 N N . SER B 1 218 ? -12.938 -3.668 1.867 1 85.56 218 SER B N 1
ATOM 3614 C CA . SER B 1 218 ? -14 -3.398 0.909 1 85.56 218 SER B CA 1
ATOM 3615 C C . SER B 1 218 ? -15.352 -3.258 1.607 1 85.56 218 SER B C 1
ATOM 3617 O O . SER B 1 218 ? -16.344 -3.863 1.189 1 85.56 218 SER B O 1
ATOM 3619 N N . ASN B 1 219 ? -15.242 -2.537 2.695 1 93.12 219 ASN B N 1
ATOM 3620 C CA . ASN B 1 219 ? -16.484 -2.189 3.377 1 93.12 219 ASN B CA 1
ATOM 3621 C C . ASN B 1 219 ? -17.203 -1.05 2.67 1 93.12 219 ASN B C 1
ATOM 3623 O O . ASN B 1 219 ? -16.766 -0.588 1.614 1 93.12 219 ASN B O 1
ATOM 3627 N N . ALA B 1 220 ? -18.375 -0.745 3.062 1 93.94 220 ALA B N 1
ATOM 3628 C CA . ALA B 1 220 ? -19.156 0.362 2.518 1 93.94 220 ALA B CA 1
ATOM 3629 C C . ALA B 1 220 ? -19.906 1.101 3.621 1 93.94 220 ALA B C 1
ATOM 3631 O O . ALA B 1 220 ? -19.906 0.665 4.777 1 93.94 220 ALA B O 1
ATOM 3632 N N . PHE B 1 221 ? -20.344 2.273 3.26 1 95.88 221 PHE B N 1
ATOM 3633 C CA . PHE B 1 221 ? -21.141 3.047 4.211 1 95.88 221 PHE B CA 1
ATOM 3634 C C . PHE B 1 221 ? -22.562 2.51 4.289 1 95.88 221 PHE B C 1
ATOM 3636 O O . PHE B 1 221 ? -23.078 1.952 3.316 1 95.88 221 PHE B O 1
ATOM 3643 N N . GLU B 1 222 ? -23.141 2.674 5.414 1 94.62 222 GLU B N 1
ATOM 3644 C CA . GLU B 1 222 ? -24.531 2.277 5.559 1 94.62 222 GLU B CA 1
ATOM 3645 C C . GLU B 1 222 ? -25.422 3.016 4.559 1 94.62 222 GLU B C 1
ATOM 3647 O O . GLU B 1 222 ? -25.219 4.207 4.309 1 94.62 222 GLU B O 1
ATOM 3652 N N . THR B 1 223 ? -26.375 2.291 4.004 1 90.31 223 THR B N 1
ATOM 3653 C CA . THR B 1 223 ? -27.297 2.891 3.047 1 90.31 223 THR B CA 1
ATOM 3654 C C . THR B 1 223 ? -28.312 3.773 3.76 1 90.31 223 THR B C 1
ATOM 3656 O O . THR B 1 223 ? -28.828 3.404 4.816 1 90.31 223 THR B O 1
ATOM 3659 N N . VAL B 1 224 ? -28.484 4.891 3.238 1 88.88 224 VAL B N 1
ATOM 3660 C CA . VAL B 1 224 ? -29.5 5.785 3.779 1 88.88 224 VAL B CA 1
ATOM 3661 C C . VAL B 1 224 ? -30.5 6.141 2.689 1 88.88 224 VAL B C 1
ATOM 3663 O O . VAL B 1 224 ? -30.203 6.023 1.498 1 88.88 224 VAL B O 1
ATOM 3666 N N . ALA B 1 225 ? -31.734 6.469 3.145 1 88.06 225 ALA B N 1
ATOM 3667 C CA . ALA B 1 225 ? -32.75 6.883 2.189 1 88.06 225 ALA B CA 1
ATOM 3668 C C . ALA B 1 225 ? -32.312 8.094 1.378 1 88.06 225 ALA B C 1
ATOM 3670 O O . ALA B 1 225 ? -31.562 8.945 1.887 1 88.06 225 ALA B O 1
ATOM 3671 N N . PRO B 1 226 ? -32.75 8.062 0.118 1 84.25 226 PRO B N 1
ATOM 3672 C CA . PRO B 1 226 ? -32.375 9.211 -0.705 1 84.25 226 PRO B CA 1
ATOM 3673 C C . PRO B 1 226 ? -32.75 10.547 -0.064 1 84.25 226 PRO B C 1
ATOM 3675 O O . PRO B 1 226 ? -33.844 10.672 0.509 1 84.25 226 PRO B O 1
ATOM 3678 N N . GLY B 1 227 ? -31.922 11.445 -0.025 1 84.25 227 GLY B N 1
ATOM 3679 C CA . GLY B 1 227 ? -32.188 12.766 0.529 1 84.25 227 GLY B CA 1
ATOM 3680 C C . GLY B 1 227 ? -31.734 12.906 1.97 1 84.25 227 GLY B C 1
ATOM 3681 O O . GLY B 1 227 ? -31.625 14.023 2.488 1 84.25 227 GLY B O 1
ATOM 3682 N N . ASN B 1 228 ? -31.516 11.82 2.611 1 89.31 228 ASN B N 1
ATOM 3683 C CA . ASN B 1 228 ? -31.047 11.867 3.99 1 89.31 228 ASN B CA 1
ATOM 3684 C C . ASN B 1 228 ? -29.516 11.836 4.059 1 89.31 228 ASN B C 1
ATOM 3686 O O . ASN B 1 228 ? -28.875 11.156 3.254 1 89.31 228 ASN B O 1
ATOM 3690 N N . PRO B 1 229 ? -28.984 12.641 4.922 1 89.69 229 PRO B N 1
ATOM 3691 C CA . PRO B 1 229 ? -27.516 12.594 5.078 1 89.69 229 PRO B CA 1
ATOM 3692 C C . PRO B 1 229 ? -27.031 11.281 5.695 1 89.69 229 PRO B C 1
ATOM 3694 O O . PRO B 1 229 ? -27.766 10.664 6.48 1 89.69 229 PRO B O 1
ATOM 3697 N N . ARG B 1 230 ? -25.812 10.891 5.289 1 91.38 230 ARG B N 1
ATOM 3698 C CA . ARG B 1 230 ? -25.203 9.734 5.934 1 91.38 230 ARG B CA 1
ATOM 3699 C C . ARG B 1 230 ? -24.891 10.023 7.398 1 91.38 230 ARG B C 1
ATOM 3701 O O . ARG B 1 230 ? -24.484 11.141 7.742 1 91.38 230 ARG B O 1
ATOM 3708 N N . MET B 1 231 ? -25.109 9.023 8.18 1 91.69 231 MET B N 1
ATOM 3709 C CA . MET B 1 231 ? -24.688 9.133 9.57 1 91.69 231 MET B CA 1
ATOM 3710 C C . MET B 1 231 ? -23.172 8.977 9.695 1 91.69 231 MET B C 1
ATOM 3712 O O . MET B 1 231 ? -22.562 8.266 8.906 1 91.69 231 MET B O 1
ATOM 3716 N N . PRO B 1 232 ? -22.656 9.648 10.672 1 96.31 232 PRO B N 1
ATOM 3717 C CA . PRO B 1 232 ? -21.234 9.453 10.891 1 96.31 232 PRO B CA 1
ATOM 3718 C C . PRO B 1 232 ? -20.859 8 11.203 1 96.31 232 PRO B C 1
ATOM 3720 O O . PRO B 1 232 ? -21.688 7.258 11.734 1 96.31 232 PRO B O 1
ATOM 3723 N N . VAL B 1 233 ? -19.703 7.637 10.828 1 98.06 233 VAL B N 1
ATOM 3724 C CA . VAL B 1 233 ? -19.156 6.332 11.188 1 98.06 233 VAL B CA 1
ATOM 3725 C C . VAL B 1 233 ? -18.469 6.418 12.539 1 98.06 233 VAL B C 1
ATOM 3727 O O . VAL B 1 233 ? -17.703 7.352 12.797 1 98.06 233 VAL B O 1
ATOM 3730 N N . THR B 1 234 ? -18.766 5.512 13.43 1 98.31 234 THR B N 1
ATOM 3731 C CA . THR B 1 234 ? -18.031 5.43 14.688 1 98.31 234 THR B CA 1
ATOM 3732 C C . THR B 1 234 ? -17.125 4.203 14.695 1 98.31 234 THR B C 1
ATOM 3734 O O . THR B 1 234 ? -17.5 3.143 14.188 1 98.31 234 THR B O 1
ATOM 3737 N N . VAL B 1 235 ? -15.961 4.34 15.148 1 98.38 235 VAL B N 1
ATOM 3738 C CA . VAL B 1 235 ? -14.984 3.258 15.266 1 98.38 235 VAL B CA 1
ATOM 3739 C C . VAL B 1 235 ? -14.367 3.271 16.656 1 98.38 235 VAL B C 1
ATOM 3741 O O . VAL B 1 235 ? -13.797 4.281 17.078 1 98.38 235 VAL B O 1
ATOM 3744 N N . THR B 1 236 ? -14.523 2.252 17.422 1 98.5 236 THR B N 1
ATOM 3745 C CA . THR B 1 236 ? -13.781 2.027 18.656 1 98.5 236 THR B CA 1
ATOM 3746 C C . THR B 1 236 ? -12.766 0.906 18.484 1 98.5 236 THR B C 1
ATOM 3748 O O . THR B 1 236 ? -13.109 -0.193 18.031 1 98.5 236 THR B O 1
ATOM 3751 N N . THR B 1 237 ? -11.555 1.18 18.766 1 98.19 237 THR B N 1
ATOM 3752 C CA . THR B 1 237 ? -10.484 0.209 18.562 1 98.19 237 THR B CA 1
ATOM 3753 C C . THR B 1 237 ? -9.508 0.234 19.734 1 98.19 237 THR B C 1
ATOM 3755 O O . THR B 1 237 ? -9.289 1.284 20.344 1 98.19 237 THR B O 1
ATOM 3758 N N . ASP B 1 238 ? -8.906 -0.836 20.078 1 98.19 238 ASP B N 1
ATOM 3759 C CA . ASP B 1 238 ? -8.008 -0.912 21.219 1 98.19 238 ASP B CA 1
ATOM 3760 C C . ASP B 1 238 ? -6.559 -0.704 20.797 1 98.19 238 ASP B C 1
ATOM 3762 O O . ASP B 1 238 ? -5.68 -0.522 21.641 1 98.19 238 ASP B O 1
ATOM 3766 N N . GLN B 1 239 ? -6.211 -0.822 19.531 1 97.38 239 GLN B N 1
ATOM 3767 C CA . GLN B 1 239 ? -4.906 -0.583 18.922 1 97.38 239 GLN B CA 1
ATOM 3768 C C . GLN B 1 239 ? -5.027 0.341 17.719 1 97.38 239 GLN B C 1
ATOM 3770 O O . GLN B 1 239 ? -6.129 0.562 17.203 1 97.38 239 GLN B O 1
ATOM 3775 N N . PRO B 1 240 ? -3.916 0.92 17.266 1 97.31 240 PRO B N 1
ATOM 3776 C CA . PRO B 1 240 ? -3.994 1.754 16.062 1 97.31 240 PRO B CA 1
ATOM 3777 C C . PRO B 1 240 ? -4.613 1.021 14.883 1 97.31 240 PRO B C 1
ATOM 3779 O O . PRO B 1 240 ? -4.25 -0.125 14.602 1 97.31 240 PRO B O 1
ATOM 3782 N N . LEU B 1 241 ? -5.562 1.647 14.266 1 98.31 241 LEU B N 1
ATOM 3783 C CA . LEU B 1 241 ? -6.328 1.033 13.188 1 98.31 241 LEU B CA 1
ATOM 3784 C C . LEU B 1 241 ? -6.445 1.979 12 1 98.31 241 LEU B C 1
ATOM 3786 O O . LEU B 1 241 ? -6.945 3.1 12.133 1 98.31 241 LEU B O 1
ATOM 3790 N N . LEU B 1 242 ? -5.984 1.55 10.859 1 98.31 242 LEU B N 1
ATOM 3791 C CA . LEU B 1 242 ? -5.945 2.402 9.672 1 98.31 242 LEU B CA 1
ATOM 3792 C C . LEU B 1 242 ? -7.32 2.494 9.023 1 98.31 242 LEU B C 1
ATOM 3794 O O . LEU B 1 242 ? -7.867 1.484 8.57 1 98.31 242 LEU B O 1
ATOM 3798 N N . TRP B 1 243 ? -7.902 3.666 9.016 1 98.56 243 TRP B N 1
ATOM 3799 C CA . TRP B 1 243 ? -9.102 4.004 8.258 1 98.56 243 TRP B CA 1
ATOM 3800 C C . TRP B 1 243 ? -8.75 4.48 6.855 1 98.56 243 TRP B C 1
ATOM 3802 O O . TRP B 1 243 ? -7.855 5.312 6.684 1 98.56 243 TRP B O 1
ATOM 3812 N N . SER B 1 244 ? -9.336 3.934 5.867 1 98.38 244 SER B N 1
ATOM 3813 C CA . SER B 1 244 ? -9.227 4.434 4.504 1 98.38 244 SER B CA 1
ATOM 3814 C C . SER B 1 244 ? -10.594 4.551 3.838 1 98.38 244 SER B C 1
ATOM 3816 O O . SER B 1 244 ? -11.516 3.801 4.168 1 98.38 244 SER B O 1
ATOM 3818 N N . MET B 1 245 ? -10.719 5.52 3.008 1 98.25 245 MET B N 1
ATOM 3819 C CA . MET B 1 245 ? -11.992 5.695 2.311 1 98.25 245 MET B CA 1
ATOM 3820 C C . MET B 1 245 ? -11.766 6.215 0.895 1 98.25 245 MET B C 1
ATOM 3822 O O . MET B 1 245 ? -10.727 6.809 0.604 1 98.25 245 MET B O 1
ATOM 3826 N N . GLY B 1 246 ? -12.75 5.965 0.126 1 97.38 246 GLY B N 1
ATOM 3827 C CA . GLY B 1 246 ? -12.664 6.383 -1.264 1 97.38 246 GLY B CA 1
ATOM 3828 C C . GLY B 1 246 ? -13.039 7.84 -1.468 1 97.38 246 GLY B C 1
ATOM 3829 O O . GLY B 1 246 ? -13.898 8.375 -0.765 1 97.38 246 GLY B O 1
ATOM 3830 N N . ILE B 1 247 ? -12.367 8.492 -2.342 1 97.12 247 ILE B N 1
ATOM 3831 C CA . ILE B 1 247 ? -12.711 9.836 -2.801 1 97.12 247 ILE B CA 1
ATOM 3832 C C . ILE B 1 247 ? -13.305 9.766 -4.207 1 97.12 247 ILE B C 1
ATOM 3834 O O . ILE B 1 247 ? -12.703 9.164 -5.105 1 97.12 247 ILE B O 1
ATOM 3838 N N . SER B 1 248 ? -14.469 10.266 -4.383 1 91.62 248 SER B N 1
ATOM 3839 C CA . SER B 1 248 ? -15.117 10.234 -5.688 1 91.62 248 SER B CA 1
ATOM 3840 C C . SER B 1 248 ? -14.531 11.281 -6.629 1 91.62 248 SER B C 1
ATOM 3842 O O . SER B 1 248 ? -14.406 12.453 -6.262 1 91.62 248 SER B O 1
ATOM 3844 N N . LYS B 1 249 ? -13.742 11 -7.613 1 73.5 249 LYS B N 1
ATOM 3845 C CA . LYS B 1 249 ? -13.305 11.992 -8.594 1 73.5 249 LYS B CA 1
ATOM 3846 C C . LYS B 1 249 ? -14.43 12.344 -9.555 1 73.5 249 LYS B C 1
ATOM 3848 O O . LYS B 1 249 ? -15.234 11.484 -9.922 1 73.5 249 LYS B O 1
ATOM 3853 N N . SER B 1 250 ? -15.148 13.469 -9.242 1 56.34 250 SER B N 1
ATOM 3854 C CA . SER B 1 250 ? -16.219 13.961 -10.102 1 56.34 250 SER B CA 1
ATOM 3855 C C . SER B 1 250 ? -16.016 13.531 -11.547 1 56.34 250 SER B C 1
ATOM 3857 O O . SER B 1 250 ? -14.922 13.695 -12.094 1 56.34 250 SER B O 1
ATOM 3859 N N . ARG B 1 251 ? -16.391 12.391 -12.062 1 40.38 251 ARG B N 1
ATOM 3860 C CA . ARG B 1 251 ? -16.531 12.141 -13.492 1 40.38 251 ARG B CA 1
ATOM 3861 C C . ARG B 1 251 ? -16.969 13.398 -14.234 1 40.38 251 ARG B C 1
ATOM 3863 O O . ARG B 1 251 ? -17.875 14.102 -13.789 1 40.38 251 ARG B O 1
ATOM 3870 N N . GLU B 1 252 ? -16 14.148 -15.016 1 32.25 252 GLU B N 1
ATOM 3871 C CA . GLU B 1 252 ? -16.625 14.727 -16.203 1 32.25 252 GLU B CA 1
ATOM 3872 C C . GLU B 1 252 ? -17.609 13.758 -16.844 1 32.25 252 GLU B C 1
ATOM 3874 O O . GLU B 1 252 ? -17.406 12.547 -16.812 1 32.25 252 GLU B O 1
#

Secondary structure (DSSP, 8-state):
----B-GGGGGSTT----EEEEE-SS---HHHHHHHHHHEEEEEEETTHHHHHHHHTTT-GGG---SEEEE--SSS-HHHHHHHHHTT-EEEE----SS-HHHHHHHHHHHHHHHTT---SEEEEE--SSSSHHHHHHHHHHHHHHHHH-SS-EEEEETTEEEEEEPSEEEEE---SS-EEEEEEEE-TTS-EEEEEESBSS--EEEEE-TTS--EEEE-BPP--TTSPPPPEEEEESS-EEEEEEE-----/----B-GGGGGSTT----EEEEE-SS---HHHHHHHHHHEEEEEEETTHHHHHHHHTTT-GGG---SEEEE--SSS-HHHHHHHHHTT-EEEE----SS-HHHHHHHHHHHHHHHTT---SEEEEE--SSSSHHHHHHHHHHHHHHHHH-SS-EEEEETTEEEEEEPSEEEEE---SS-EEEEEEEE-TTS-EEEEEESBSS--EEEEE-TTS--EEEE-BPP--TTSPPPPEEEEESS-EEEEEEE-----

Foldseek 3Di:
DADAAAQCLQLDLPRDFAEAEEEEQDAFDLSSCVSNVVRYPFYEYQQLSLVNLPVSCPPNSLSPQGQEYEEQNPNHDPVSVVVNVVSPHHYYYDDPDPADSVLVRVLVVVVVCVVVVPDGQAYEYEDQCDDDPVSVVSSVVSLVVVVVRDPHWYWYDYDFKIKTKDAAFKHWYFDFPVFFDFFKWKAPPPAKKQKAKPQWPDTDDRDIDGPVPDTGGGIGGDDDPPPDTRGIMMMHIRGIIMMMTTTHPPDD/DADAAAQCLQLDLPRDFAEAEEEEQDAFDLSSCVSNVVRYPFYEYQQLSLVNLPVSCPPNSLSPQGQEYEEQNPNHDPVSVVVNVVSPHHYYYDDPDPADSVLVRVLVVVVVCVVVVPDGQAYEYEDLCDDDPVSVVSSVVSLVVVVVRDPHWYWYDYDFKIKTKDAAFKHWYFDFPVFFDFFKWKAPPPAKKQKAKPQWPDTDDRDIDGPVPDTGGGIGGDDDPPPDTRGIMMMHIRGIIMMMTTTHDPDD